Protein AF-Q17F48-F1 (afdb_monomer_lite)

Secondary structure (DSSP, 8-state):
-HHHHTT-GGGTTS-HHHHHHHHHHHHHTT--HHHHHH-GGGGGS-HHHHHHHHHHHHHTT-STT-SHHHHHTHHHHHTSBHHHHHHTTSS-TT--HHHHHHTTSSS---------TTSBHHHHHHHHHHHHHHHHH---HHHHHHHHHH-GGGGGS-HHHHHHHHHIIIIIS---HHHHHHTGGGGGS-HHHHHHHHHHS-EETTEEHHHHHHH-GGGGGS-HHHHHHHHHHHHHTT--HHHHHHTGGGGGS-HHHHHHHHHHHHT-HHHHTTTTSTTHHHHHHTHHHHHHHHHHHHHTT-S---HHHHTS-HHHHHHHHHH-S-TTTTHHHHHHHHHHHT--SSHHHHHHTTSTTTTSS-HHHHHHHHHHHHHTT--HHHHHHTGGGGGS--

pLDDT: mean 89.79, std 8.57, range [55.12, 98.44]

InterPro domains:
  IPR003690 Transcription termination factor, mitochondrial/chloroplastic [PTHR15437] (19-394)
  IPR003690 Transcription termination factor, mitochondrial/chloroplastic [SM00733] (33-63)
  IPR003690 Transcription termination factor, mitochondrial/chloroplastic [SM00733] (210-240)
  IPR003690 Transcription termination factor, mitochondrial/chloroplastic [SM00733] (241-272)
  IPR003690 Transcription termination factor, mitochondrial/chloroplastic [SM00733] (349-379)
  IPR038538 MTERF superfamily, mitochondrial/chloroplastic [G3DSA:1.25.70.10] (124-325)

Foldseek 3Di:
DVVLCVVVVVVVVADPVQVVVVVVVQVVVVDDPVLCSVQVVVSVDGPVLLVLLQQQLVLQAQDVLDHSVCSSCSVVQQQQFQVVCCVVVSHPVPDDRQVSNQVQDPDRFHFPDPDDSRDRNLVSLLSSVVRVCCVLLVDDPVLSVVCCVPPVCLSSGHPVLLVLQSCCVCPVLNHDSVLCSVVVNSSPFGSVQSVCLCVLPQDQLPHGVSVVCSVPVLLSNDRSVQLSLLVVLCVVLVEHSLLCSVPVCLSNDGSVLLNVLSVVLVVDLLSVLCVHPSCVSLCSVVVVQLVVLVVVCVVVVQQEDDPCLSSDDPVSVVCCVVVVDDPCLCVSVQVSLCVLLVHDDCVLVVVLVVDVCSRRHYSSQLVVQVVVCVVVVDDSVNCSVVVVSSVDGD

Sequence (394 aa):
MYKYLSKHRFLIDLEPIDVQRKITYFKYLNATTEDILQQPALFTLHLITLENRTTILRECGFVETLNLLTISKYITIIRQKVKALKNNKLIPLDLNMMDQLSKQFDTEIRPNIDYHEDMHLQTIREHFFNAYLRQRLQLTDEELNKLWRSYSKIKHKSFGHTQRVVDILEHDLKFSRDKIVRNLYLLHADPENMLRYSEVVPSIAGVDIRDVMIKQPKVLMIPCEAVKELLSYLREFGIDEAGVLKYSTILTLSPNTVLARLEQLKKTKEFDVLSKHPRITKLIAYQTKAAIRLDFLQQLKVRCASLNVLSSHSNSFEKYIRDGYDRTKGTDVAHYLNMVFHRQGNDAIEQLKRHPNWFHVPAVQMQEILDYLKRRGFSLNDVYENIQILLYPL

Radius of gyration: 29.49 Å; chains: 1; bounding box: 70×48×87 Å

Organism: Aedes aegypti (NCBI:txid7159)

Structure (mmCIF, N/CA/C/O backbone):
data_AF-Q17F48-F1
#
_entry.id   AF-Q17F48-F1
#
loop_
_atom_site.group_PDB
_atom_site.id
_atom_site.type_symbol
_atom_site.label_atom_id
_atom_site.label_alt_id
_atom_site.label_comp_id
_atom_site.label_asym_id
_atom_site.label_entity_id
_atom_site.label_seq_id
_atom_site.pdbx_PDB_ins_code
_atom_site.Cartn_x
_atom_site.Cartn_y
_atom_site.Cartn_z
_atom_site.occupancy
_atom_site.B_iso_or_equiv
_atom_site.auth_seq_id
_atom_site.auth_comp_id
_atom_site.auth_asym_id
_atom_site.auth_atom_id
_atom_site.pdbx_PDB_model_num
ATOM 1 N N . MET A 1 1 ? 31.367 25.153 -1.486 1.00 61.94 1 MET A N 1
ATOM 2 C CA . MET A 1 1 ? 30.223 24.574 -0.742 1.00 61.94 1 MET A CA 1
ATOM 3 C C . MET A 1 1 ? 29.122 25.604 -0.451 1.00 61.94 1 MET A C 1
ATOM 5 O O . MET A 1 1 ? 28.019 25.420 -0.942 1.00 61.94 1 MET A O 1
ATOM 9 N N . TYR A 1 2 ? 29.406 26.728 0.225 1.00 69.25 2 TYR A N 1
ATOM 10 C CA . TYR A 1 2 ? 28.404 27.769 0.550 1.00 69.25 2 TYR A CA 1
ATOM 11 C C . TYR A 1 2 ? 27.635 28.320 -0.675 1.00 69.25 2 TYR A C 1
ATOM 13 O O . TYR A 1 2 ? 26.411 28.369 -0.673 1.00 69.25 2 TYR A O 1
ATOM 21 N N . LYS A 1 3 ? 28.339 28.615 -1.781 1.00 76.56 3 LYS A N 1
ATOM 22 C CA . LYS A 1 3 ? 27.747 29.068 -3.062 1.00 76.56 3 LYS A CA 1
ATOM 23 C C . LYS A 1 3 ? 26.889 28.007 -3.782 1.00 76.56 3 LYS A C 1
ATOM 25 O O . LYS A 1 3 ? 26.093 28.346 -4.650 1.00 76.56 3 LYS A O 1
ATOM 30 N N . TYR A 1 4 ? 27.083 26.726 -3.470 1.00 79.81 4 TYR A N 1
ATOM 31 C CA . TYR A 1 4 ? 26.300 25.624 -4.041 1.00 79.81 4 TYR A CA 1
ATOM 32 C C . TYR A 1 4 ? 25.019 25.408 -3.230 1.00 79.81 4 TYR A C 1
ATOM 34 O O . TYR A 1 4 ? 23.931 25.361 -3.795 1.00 79.81 4 TYR A O 1
ATOM 42 N N . LEU A 1 5 ? 25.131 25.394 -1.898 1.00 80.94 5 LEU A N 1
ATOM 43 C CA . LEU A 1 5 ? 23.977 25.309 -1.001 1.00 80.94 5 LEU A CA 1
ATOM 44 C C . LEU A 1 5 ? 23.069 26.541 -1.105 1.00 80.94 5 LEU A C 1
ATOM 46 O O . LEU A 1 5 ? 21.856 26.409 -0.995 1.00 80.94 5 LEU A O 1
ATOM 50 N N . SER A 1 6 ? 23.619 27.723 -1.406 1.00 80.31 6 SER A N 1
ATOM 51 C CA . SER A 1 6 ? 22.799 28.910 -1.677 1.00 80.31 6 SER A CA 1
ATOM 52 C C . SER A 1 6 ? 21.965 28.786 -2.960 1.00 80.31 6 SER A C 1
ATOM 54 O O . SER A 1 6 ? 20.864 29.328 -3.018 1.00 80.31 6 SER A O 1
ATOM 56 N N . LYS A 1 7 ? 22.447 28.043 -3.969 1.00 84.88 7 LYS A N 1
ATOM 57 C CA . LYS A 1 7 ? 21.702 27.733 -5.204 1.00 84.88 7 LYS A CA 1
ATOM 58 C C . LYS A 1 7 ? 20.718 26.572 -5.035 1.00 84.88 7 LYS A C 1
ATOM 60 O O . LYS A 1 7 ? 19.697 26.538 -5.715 1.00 84.88 7 LYS A O 1
ATOM 65 N N . HIS A 1 8 ? 21.005 25.638 -4.132 1.00 85.88 8 HIS A N 1
ATOM 66 C CA . HIS A 1 8 ? 20.209 24.432 -3.891 1.00 85.88 8 HIS A CA 1
ATOM 67 C C . HIS A 1 8 ? 19.757 24.355 -2.433 1.00 85.88 8 HIS A C 1
ATOM 69 O O . HIS A 1 8 ? 20.041 23.392 -1.724 1.00 85.88 8 HIS A O 1
ATOM 75 N N . ARG A 1 9 ? 19.047 25.395 -1.984 1.00 86.12 9 ARG A N 1
ATOM 76 C CA . ARG A 1 9 ? 18.680 25.585 -0.573 1.00 86.12 9 ARG A CA 1
ATOM 77 C C . ARG A 1 9 ? 17.854 24.432 0.003 1.00 86.12 9 ARG A C 1
ATOM 79 O O . ARG A 1 9 ? 18.033 24.092 1.162 1.00 86.12 9 ARG A O 1
ATOM 86 N N . PHE A 1 10 ? 17.045 23.778 -0.834 1.00 86.88 10 PHE A N 1
ATOM 87 C CA . PHE A 1 10 ? 16.245 22.606 -0.460 1.00 86.88 10 PHE A CA 1
ATOM 88 C C . PHE A 1 10 ? 17.081 21.420 0.043 1.00 86.88 10 PHE A C 1
ATOM 90 O O . PHE A 1 10 ? 16.538 20.545 0.704 1.00 86.88 10 PHE A O 1
ATOM 97 N N . LEU A 1 11 ? 18.384 21.362 -0.265 1.00 86.12 11 LEU A N 1
ATOM 98 C CA . LEU A 1 11 ? 19.270 20.311 0.241 1.00 86.12 11 LEU A CA 1
ATOM 99 C C . LEU A 1 11 ? 19.531 20.436 1.749 1.00 86.12 11 LEU A C 1
ATOM 101 O O . LEU A 1 11 ? 19.926 19.454 2.366 1.00 86.12 11 LEU A O 1
ATOM 105 N N . ILE A 1 12 ? 19.331 21.625 2.329 1.00 86.31 12 ILE A N 1
ATOM 106 C CA . ILE A 1 12 ? 19.540 21.890 3.760 1.00 86.31 12 ILE A CA 1
ATOM 107 C C . ILE A 1 12 ? 18.453 21.211 4.601 1.00 86.31 12 ILE A C 1
ATOM 109 O O . ILE A 1 12 ? 18.729 20.761 5.707 1.00 86.31 12 ILE A O 1
ATOM 113 N N . ASP A 1 13 ? 17.243 21.099 4.053 1.00 88.12 13 ASP A N 1
ATOM 114 C CA . ASP A 1 13 ? 16.071 20.572 4.757 1.00 88.12 13 ASP A CA 1
ATOM 115 C C . ASP A 1 13 ? 15.941 19.041 4.639 1.00 88.12 13 ASP A C 1
ATOM 117 O O . ASP A 1 13 ? 14.979 18.452 5.132 1.00 88.12 13 ASP A O 1
ATOM 121 N N . LEU A 1 14 ? 16.882 18.380 3.955 1.00 89.44 14 LEU A N 1
ATOM 122 C CA . LEU A 1 14 ? 16.849 16.933 3.758 1.00 89.44 14 LEU A CA 1
ATOM 123 C C . LEU A 1 14 ? 17.392 16.184 4.973 1.00 89.44 14 LEU A C 1
ATOM 125 O O . LEU A 1 14 ? 18.386 16.573 5.584 1.00 89.44 14 LEU A O 1
ATOM 129 N N . GLU A 1 15 ? 16.777 15.041 5.269 1.00 91.00 15 GLU A N 1
ATOM 130 C CA . GLU A 1 15 ? 17.219 14.173 6.352 1.00 91.00 15 GLU A CA 1
ATOM 131 C C . GLU A 1 15 ? 18.611 13.574 6.043 1.00 91.00 15 GLU A C 1
ATOM 133 O O . GLU A 1 15 ? 18.779 12.914 5.009 1.00 91.00 15 GLU A O 1
ATOM 138 N N . PRO A 1 16 ? 19.616 13.734 6.929 1.00 90.25 16 PRO A N 1
ATOM 139 C CA . PRO A 1 16 ? 20.983 13.278 6.664 1.00 90.25 16 PRO A CA 1
ATOM 140 C C . PRO A 1 16 ? 21.102 11.781 6.348 1.00 90.25 16 PRO A C 1
ATOM 142 O O . PRO A 1 16 ? 21.895 11.387 5.491 1.00 90.25 16 PRO A O 1
ATOM 145 N N . ILE A 1 17 ? 20.300 10.941 7.010 1.00 91.94 17 ILE A N 1
ATOM 146 C CA . ILE A 1 17 ? 20.317 9.483 6.821 1.00 91.94 17 ILE A CA 1
ATOM 147 C C . ILE A 1 17 ? 19.830 9.115 5.413 1.00 91.94 17 ILE A C 1
ATOM 149 O O . ILE A 1 17 ? 20.447 8.292 4.732 1.00 91.94 17 ILE A O 1
ATOM 153 N N . ASP A 1 18 ? 18.750 9.743 4.949 1.00 90.81 18 ASP A N 1
ATOM 154 C CA . ASP A 1 18 ? 18.207 9.531 3.606 1.00 90.81 18 ASP A CA 1
ATOM 155 C C . ASP A 1 18 ? 19.171 10.037 2.519 1.00 90.81 18 ASP A C 1
ATOM 157 O O . ASP A 1 18 ? 19.423 9.344 1.529 1.00 90.81 18 ASP A O 1
ATOM 161 N N . VAL A 1 19 ? 19.805 11.196 2.738 1.00 92.81 19 VAL A N 1
ATOM 162 C CA . VAL A 1 19 ? 20.862 11.717 1.854 1.00 92.81 19 VAL A CA 1
ATOM 163 C C . VAL A 1 19 ? 22.015 10.720 1.737 1.00 92.81 19 VAL A C 1
ATOM 165 O O . VAL A 1 19 ? 22.431 10.396 0.622 1.00 92.81 19 VAL A O 1
ATOM 168 N N . GLN A 1 20 ? 22.497 10.182 2.859 1.00 94.06 20 GLN A N 1
ATOM 169 C CA . GLN A 1 20 ? 23.590 9.212 2.865 1.00 94.06 20 GLN A CA 1
ATOM 170 C C . GLN A 1 20 ? 23.225 7.935 2.098 1.00 94.06 20 GLN A C 1
ATOM 172 O O . GLN A 1 20 ? 24.021 7.448 1.293 1.00 94.06 20 GLN A O 1
ATOM 177 N N . ARG A 1 21 ? 22.006 7.413 2.288 1.00 95.19 21 ARG A N 1
ATOM 178 C CA . ARG A 1 21 ? 21.505 6.246 1.544 1.00 95.19 21 ARG A CA 1
ATOM 179 C C . ARG A 1 21 ? 21.486 6.493 0.036 1.00 95.19 21 ARG A C 1
ATOM 181 O O . ARG A 1 21 ? 21.951 5.645 -0.725 1.00 95.19 21 ARG A O 1
ATOM 188 N N . LYS A 1 22 ? 21.013 7.664 -0.399 1.00 95.75 22 LYS A N 1
ATOM 189 C CA . LYS A 1 22 ? 21.005 8.049 -1.820 1.00 95.75 22 LYS A CA 1
ATOM 190 C C . LYS A 1 22 ? 22.411 8.196 -2.388 1.00 95.75 22 LYS A C 1
ATOM 192 O O . LYS A 1 22 ? 22.653 7.722 -3.490 1.00 95.75 22 LYS A O 1
ATOM 197 N N . ILE A 1 23 ? 23.352 8.777 -1.641 1.00 95.50 23 ILE A N 1
ATOM 198 C CA . ILE A 1 23 ? 24.760 8.863 -2.064 1.00 95.50 23 ILE A CA 1
ATOM 199 C C . ILE A 1 23 ? 25.348 7.464 -2.257 1.00 95.50 23 ILE A C 1
ATOM 201 O O . ILE A 1 23 ? 25.977 7.211 -3.284 1.00 95.50 23 ILE A O 1
ATOM 205 N N . THR A 1 24 ? 25.128 6.546 -1.312 1.00 96.31 24 THR A N 1
ATOM 206 C CA . THR A 1 24 ? 25.572 5.150 -1.439 1.00 96.31 24 THR A CA 1
ATOM 207 C C . THR A 1 24 ? 24.982 4.495 -2.687 1.00 96.31 24 THR A C 1
ATOM 209 O O . THR A 1 24 ? 25.712 3.869 -3.453 1.00 96.31 24 THR A O 1
ATOM 212 N N . TYR A 1 25 ? 23.690 4.702 -2.946 1.00 96.38 25 TYR A N 1
ATOM 213 C CA . TYR A 1 25 ? 23.033 4.207 -4.153 1.00 96.38 25 TYR A CA 1
ATOM 214 C C . TYR A 1 25 ? 23.609 4.816 -5.444 1.00 96.38 25 TYR A C 1
ATOM 216 O O . TYR A 1 25 ? 23.875 4.096 -6.401 1.00 96.38 25 TYR A O 1
ATOM 224 N N . PHE A 1 26 ? 23.867 6.126 -5.486 1.00 96.19 26 PHE A N 1
ATOM 225 C CA . PHE A 1 26 ? 24.482 6.767 -6.653 1.00 96.19 26 PHE A CA 1
ATOM 226 C C . PHE A 1 26 ? 25.891 6.237 -6.923 1.00 96.19 26 PHE A C 1
ATOM 228 O O . PHE A 1 26 ? 26.231 5.969 -8.073 1.00 96.19 26 PHE A O 1
ATOM 235 N N . LYS A 1 27 ? 26.683 6.004 -5.872 1.00 94.00 27 LYS A N 1
ATOM 236 C CA . LYS A 1 27 ? 28.003 5.372 -5.995 1.00 94.00 27 LYS A CA 1
ATOM 237 C C . LYS A 1 27 ? 27.914 3.929 -6.490 1.00 94.00 27 LYS A C 1
ATOM 239 O O . LYS A 1 27 ? 28.737 3.531 -7.302 1.00 94.00 27 LYS A O 1
ATOM 244 N N . TYR A 1 28 ? 26.901 3.171 -6.066 1.00 92.69 28 TYR A N 1
ATOM 245 C CA . TYR A 1 28 ? 26.621 1.837 -6.612 1.00 92.69 28 TYR A CA 1
ATOM 246 C C . TYR A 1 28 ? 26.311 1.869 -8.121 1.00 92.69 28 TYR A C 1
ATOM 248 O O . TYR A 1 28 ? 26.612 0.922 -8.840 1.00 92.69 28 TYR A O 1
ATOM 256 N N . LEU A 1 29 ? 25.772 2.981 -8.631 1.00 91.81 29 LEU A N 1
ATOM 257 C CA . LEU A 1 29 ? 25.600 3.225 -10.068 1.00 91.81 29 LEU A CA 1
ATOM 258 C C . LEU A 1 29 ? 26.860 3.783 -10.753 1.00 91.81 29 LEU A C 1
ATOM 260 O O . LEU A 1 29 ? 26.762 4.306 -11.860 1.00 91.81 29 LEU A O 1
ATOM 264 N N . ASN A 1 30 ? 28.027 3.690 -10.109 1.00 92.50 30 ASN A N 1
ATOM 265 C CA . ASN A 1 30 ? 29.309 4.215 -10.583 1.00 92.50 30 ASN A CA 1
ATOM 266 C C . ASN A 1 30 ? 29.321 5.735 -10.836 1.00 92.50 30 ASN A C 1
ATOM 268 O O . ASN A 1 30 ? 30.140 6.222 -11.613 1.00 92.50 30 ASN A O 1
ATOM 272 N N . ALA A 1 31 ? 28.436 6.502 -10.189 1.00 94.25 31 ALA A N 1
ATOM 273 C CA . ALA A 1 31 ? 28.446 7.956 -10.306 1.00 94.25 31 ALA A CA 1
ATOM 274 C C . ALA A 1 31 ? 29.598 8.573 -9.502 1.00 94.25 31 ALA A C 1
ATOM 276 O O . ALA A 1 31 ? 29.809 8.243 -8.328 1.00 94.25 31 ALA A O 1
ATOM 277 N N . THR A 1 32 ? 30.309 9.518 -10.115 1.00 95.00 32 THR A N 1
ATOM 278 C CA . THR A 1 32 ? 31.334 10.305 -9.429 1.00 95.00 32 THR A CA 1
ATOM 279 C C . THR A 1 32 ? 30.700 11.367 -8.529 1.00 95.00 32 THR A C 1
ATOM 281 O O . THR A 1 32 ? 29.518 11.699 -8.642 1.00 95.00 32 THR A O 1
ATOM 284 N N . THR A 1 33 ? 31.493 11.949 -7.628 1.00 93.19 33 THR A N 1
ATOM 285 C CA . THR A 1 33 ? 31.039 13.085 -6.811 1.00 93.19 33 THR A CA 1
ATOM 286 C C . THR A 1 33 ? 30.568 14.253 -7.682 1.00 93.19 33 THR A C 1
ATOM 288 O O . THR A 1 33 ? 29.576 14.892 -7.342 1.00 93.19 33 THR A O 1
ATOM 291 N N . GLU A 1 34 ? 31.232 14.504 -8.813 1.00 93.06 34 GLU A N 1
ATOM 292 C CA . GLU A 1 34 ? 30.841 15.574 -9.734 1.00 93.06 34 GLU A CA 1
ATOM 293 C C . GLU A 1 34 ? 29.479 15.280 -10.375 1.00 93.06 34 GLU A C 1
ATOM 295 O O . GLU A 1 34 ? 28.596 16.132 -10.339 1.00 93.06 34 GLU A O 1
ATOM 300 N N . ASP A 1 35 ? 29.245 14.050 -10.846 1.00 93.25 35 ASP A N 1
ATOM 301 C CA . ASP A 1 35 ? 27.948 13.652 -11.417 1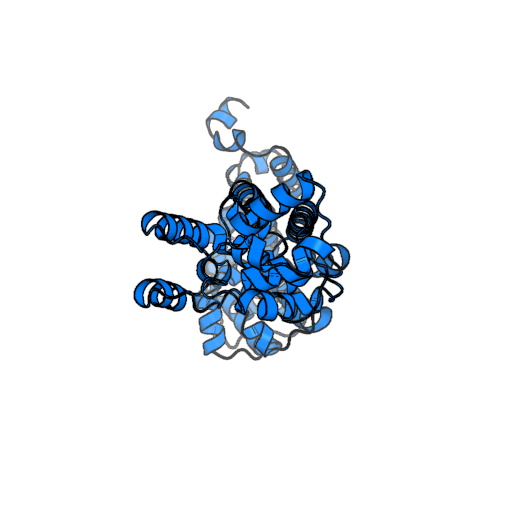.00 93.25 35 ASP A CA 1
ATOM 302 C C . ASP A 1 35 ? 26.793 13.866 -10.430 1.00 93.25 35 ASP A C 1
ATOM 304 O O . ASP A 1 35 ? 25.714 14.337 -10.802 1.00 93.25 35 ASP A O 1
ATOM 308 N N . ILE A 1 36 ? 27.023 13.539 -9.153 1.00 94.06 36 ILE A N 1
ATOM 309 C CA . ILE A 1 36 ? 26.043 13.717 -8.075 1.00 94.06 36 ILE A CA 1
ATOM 310 C C . ILE A 1 36 ? 25.742 15.208 -7.868 1.00 94.06 36 ILE A C 1
ATOM 312 O O . ILE A 1 36 ? 24.575 15.592 -7.751 1.00 94.06 36 ILE A O 1
ATOM 316 N N . LEU A 1 37 ? 26.775 16.056 -7.858 1.00 91.94 37 LEU A N 1
ATOM 317 C CA . LEU A 1 37 ? 26.629 17.506 -7.701 1.00 91.94 37 LEU A CA 1
ATOM 318 C C . LEU A 1 37 ? 25.950 18.170 -8.908 1.00 91.94 37 LEU A C 1
ATOM 320 O O . LEU A 1 37 ? 25.300 19.201 -8.754 1.00 91.94 37 LEU A O 1
ATOM 324 N N . GLN A 1 38 ? 26.030 17.574 -10.097 1.00 93.19 38 GLN A N 1
ATOM 325 C CA . GLN A 1 38 ? 25.314 18.065 -11.277 1.00 93.19 38 GLN A CA 1
ATOM 326 C C . GLN A 1 38 ? 23.819 17.709 -11.272 1.00 93.19 38 GLN A C 1
ATOM 328 O O . GLN A 1 38 ? 23.050 18.274 -12.052 1.00 93.19 38 GLN A O 1
ATOM 333 N N . GLN A 1 39 ? 23.369 16.792 -10.405 1.00 93.94 39 GLN A N 1
ATOM 334 C CA . GLN A 1 39 ? 21.977 16.324 -10.350 1.00 93.94 39 GLN A CA 1
ATOM 335 C C . GLN A 1 39 ? 21.316 16.513 -8.964 1.00 93.94 39 GLN A C 1
ATOM 337 O O . GLN A 1 39 ? 20.712 15.575 -8.432 1.00 93.94 39 GLN A O 1
ATOM 342 N N . PRO A 1 40 ? 21.322 17.730 -8.380 1.00 91.88 40 PRO A N 1
ATOM 343 C CA . PRO A 1 40 ? 20.813 17.972 -7.025 1.00 91.88 40 PRO A CA 1
ATOM 344 C C . PRO A 1 40 ? 19.321 17.654 -6.869 1.00 91.88 40 PRO A C 1
ATOM 346 O O . PRO A 1 40 ? 18.872 17.269 -5.793 1.00 91.88 40 PRO A O 1
ATOM 349 N N . ALA A 1 41 ? 18.540 17.765 -7.947 1.00 91.81 41 ALA A N 1
ATOM 350 C CA . ALA A 1 41 ? 17.111 17.464 -7.932 1.00 91.81 41 ALA A CA 1
ATOM 351 C C . ALA A 1 41 ? 16.810 15.990 -7.593 1.00 91.81 41 ALA A C 1
ATOM 353 O O . ALA A 1 41 ? 15.749 15.698 -7.043 1.00 91.81 41 ALA A O 1
ATOM 354 N N . LEU A 1 42 ? 17.733 15.056 -7.858 1.00 94.44 42 LEU A N 1
ATOM 355 C CA . LEU A 1 42 ? 17.541 13.637 -7.536 1.00 94.44 42 LEU A CA 1
ATOM 356 C C . LEU A 1 42 ? 17.407 13.386 -6.032 1.00 94.44 42 LEU A C 1
ATOM 358 O O . LEU A 1 42 ? 16.729 12.440 -5.637 1.00 94.44 42 LEU A O 1
ATOM 362 N N . PHE A 1 43 ? 17.976 14.255 -5.193 1.00 93.88 43 PHE A N 1
ATOM 363 C CA . PHE A 1 43 ? 17.842 14.148 -3.743 1.00 93.88 43 PHE A CA 1
ATOM 364 C C . PHE A 1 43 ? 16.418 14.405 -3.243 1.00 93.88 43 PHE A C 1
ATOM 366 O O . PHE A 1 43 ? 16.065 13.930 -2.168 1.00 93.88 43 PHE A O 1
ATOM 373 N N . THR A 1 44 ? 15.576 15.076 -4.032 1.00 92.12 44 THR A N 1
ATOM 374 C CA . THR A 1 44 ? 14.161 15.301 -3.687 1.00 92.12 44 THR A CA 1
ATOM 375 C C . THR A 1 44 ? 13.274 14.082 -3.958 1.00 92.12 44 THR A C 1
ATOM 377 O O . THR A 1 44 ? 12.145 14.015 -3.480 1.00 92.12 44 THR A O 1
ATOM 380 N N . LEU A 1 45 ? 13.767 13.099 -4.719 1.00 93.12 45 LEU A N 1
ATOM 381 C CA . LEU A 1 45 ? 13.043 11.864 -5.009 1.00 93.12 45 LEU A CA 1
ATOM 382 C C . LEU A 1 45 ? 13.269 10.845 -3.893 1.00 93.12 45 LEU A C 1
ATOM 384 O O . LEU A 1 45 ? 14.360 10.758 -3.341 1.00 93.12 45 LEU A O 1
ATOM 388 N N . HIS A 1 46 ? 12.270 10.018 -3.593 1.00 91.88 46 HIS A N 1
ATOM 389 C CA . HIS A 1 46 ? 12.471 8.874 -2.700 1.00 91.88 46 HIS A CA 1
ATOM 390 C C . HIS A 1 46 ? 13.427 7.852 -3.328 1.00 91.88 46 HIS A C 1
ATOM 392 O O . HIS A 1 46 ? 13.367 7.621 -4.539 1.00 91.88 46 HIS A O 1
ATOM 398 N N . LEU A 1 47 ? 14.246 7.186 -2.505 1.00 92.31 47 LEU A N 1
ATOM 399 C CA . LEU A 1 47 ? 15.201 6.169 -2.966 1.00 92.31 47 LEU A CA 1
ATOM 400 C C . LEU A 1 47 ? 14.531 5.090 -3.830 1.00 92.31 47 LEU A C 1
ATOM 402 O O . LEU A 1 47 ? 14.955 4.852 -4.957 1.00 92.31 47 LEU A O 1
ATOM 406 N N . ILE A 1 48 ? 13.389 4.568 -3.380 1.00 89.44 48 ILE A N 1
ATOM 407 C CA . ILE A 1 48 ? 12.615 3.571 -4.130 1.00 89.44 48 ILE A CA 1
ATOM 408 C C . ILE A 1 48 ? 12.168 4.068 -5.515 1.00 89.44 48 ILE A C 1
ATOM 410 O O . ILE A 1 48 ? 12.013 3.293 -6.455 1.00 89.44 48 ILE A O 1
ATOM 414 N N . THR A 1 49 ? 11.961 5.377 -5.688 1.00 92.44 49 THR A N 1
ATOM 415 C CA . THR A 1 49 ? 11.637 5.944 -7.007 1.00 92.44 49 THR A CA 1
ATOM 416 C C . THR A 1 49 ? 12.854 5.899 -7.925 1.00 92.44 49 THR A C 1
ATOM 418 O O . THR A 1 49 ? 12.709 5.602 -9.108 1.00 92.44 49 THR A O 1
ATOM 421 N N . LEU A 1 50 ? 14.047 6.174 -7.394 1.00 95.31 50 LEU A N 1
ATOM 422 C CA . LEU A 1 50 ? 15.303 6.113 -8.140 1.00 95.31 50 LEU A CA 1
ATOM 423 C C . LEU A 1 50 ? 15.610 4.674 -8.575 1.00 95.31 50 LEU A C 1
ATOM 425 O O . LEU A 1 50 ? 15.910 4.447 -9.743 1.00 95.31 50 LEU A O 1
ATOM 429 N N . GLU A 1 51 ? 15.451 3.706 -7.674 1.00 93.69 51 GLU A N 1
ATOM 430 C CA . GLU A 1 51 ? 15.626 2.270 -7.946 1.00 93.69 51 GLU A CA 1
ATOM 431 C C . GLU A 1 51 ? 14.667 1.761 -9.027 1.00 93.69 51 GLU A C 1
ATOM 433 O O . GLU A 1 51 ? 15.089 1.105 -9.985 1.00 93.69 51 GLU A O 1
ATOM 438 N N . ASN A 1 52 ? 13.385 2.131 -8.936 1.00 93.12 52 ASN A N 1
ATOM 439 C CA . ASN A 1 52 ? 12.393 1.773 -9.951 1.00 93.12 52 ASN A CA 1
ATOM 440 C C . ASN A 1 52 ? 12.752 2.359 -11.321 1.00 93.12 52 ASN A C 1
ATOM 442 O O . ASN A 1 52 ? 12.721 1.643 -12.319 1.00 93.12 52 ASN A O 1
ATOM 446 N N . ARG A 1 53 ? 13.132 3.642 -11.389 1.00 95.62 53 ARG A N 1
ATOM 447 C CA . ARG A 1 53 ? 13.528 4.285 -12.654 1.00 95.62 53 ARG A CA 1
ATOM 448 C C . ARG A 1 53 ? 14.740 3.608 -13.279 1.00 95.62 53 ARG A C 1
ATOM 450 O O . ARG A 1 53 ? 14.718 3.330 -14.473 1.00 95.62 53 ARG A O 1
ATOM 457 N N . THR A 1 54 ? 15.764 3.321 -12.482 1.00 96.12 54 THR A N 1
ATOM 458 C CA . THR A 1 54 ? 16.961 2.607 -12.938 1.00 96.12 54 THR A CA 1
ATOM 459 C C . THR A 1 54 ? 16.603 1.236 -13.498 1.00 96.12 54 THR A C 1
ATOM 461 O O . THR A 1 54 ? 17.024 0.898 -14.601 1.00 96.12 54 THR A O 1
ATOM 464 N N . THR A 1 55 ? 15.786 0.466 -12.779 1.00 95.94 55 THR A N 1
ATOM 465 C CA . THR A 1 55 ? 15.369 -0.878 -13.207 1.00 95.94 55 THR A CA 1
ATOM 466 C C . THR A 1 55 ? 14.581 -0.826 -14.514 1.00 95.94 55 THR A C 1
ATOM 468 O O . THR A 1 55 ? 14.895 -1.547 -15.453 1.00 95.94 55 THR A O 1
ATOM 471 N N . ILE A 1 56 ? 13.620 0.093 -14.621 1.00 97.06 56 ILE A N 1
ATOM 472 C CA . ILE A 1 56 ? 12.811 0.296 -15.829 1.00 97.06 56 ILE A CA 1
ATOM 473 C C . ILE A 1 56 ? 13.678 0.664 -17.038 1.00 97.06 56 ILE A C 1
ATOM 475 O O . ILE A 1 56 ? 13.467 0.147 -18.132 1.00 97.06 56 ILE A O 1
ATOM 479 N N . LEU A 1 57 ? 14.654 1.556 -16.858 1.00 97.19 57 LEU A N 1
ATOM 480 C CA . LEU A 1 57 ? 15.565 1.943 -17.934 1.00 97.19 57 LEU A CA 1
ATOM 481 C C . LEU A 1 57 ? 16.423 0.752 -18.391 1.00 97.19 57 LEU A C 1
ATOM 483 O O . LEU A 1 57 ? 16.566 0.541 -19.595 1.00 97.19 57 LEU A O 1
ATOM 487 N N . ARG A 1 58 ? 16.908 -0.084 -17.463 1.00 96.12 58 ARG A N 1
ATOM 488 C CA . ARG A 1 58 ? 17.624 -1.329 -17.801 1.00 96.12 58 ARG A CA 1
ATOM 489 C C . ARG A 1 58 ? 16.754 -2.306 -18.587 1.00 96.12 58 ARG A C 1
ATOM 491 O O . ARG A 1 58 ? 17.198 -2.810 -19.615 1.00 96.12 58 ARG A O 1
ATOM 498 N N . GLU A 1 59 ? 15.510 -2.522 -18.158 1.00 96.69 59 GLU A N 1
ATOM 499 C CA . GLU A 1 59 ? 14.539 -3.353 -18.890 1.00 96.69 59 GLU A CA 1
ATOM 500 C C . GLU A 1 59 ? 14.350 -2.862 -20.331 1.00 96.69 59 GLU A C 1
ATOM 502 O O . GLU A 1 59 ? 14.194 -3.667 -21.243 1.00 96.69 59 GLU A O 1
ATOM 507 N N . CYS A 1 60 ? 14.420 -1.548 -20.556 1.00 96.81 60 CYS A N 1
ATOM 508 C CA . CYS A 1 60 ? 14.305 -0.925 -21.875 1.00 96.81 60 CYS A CA 1
ATOM 509 C C . CYS A 1 60 ? 15.616 -0.870 -22.682 1.00 96.81 60 CYS A C 1
ATOM 511 O O . CYS A 1 60 ? 15.627 -0.269 -23.754 1.00 96.81 60 CYS A O 1
ATOM 513 N N . GLY A 1 61 ? 16.711 -1.464 -22.200 1.00 95.69 61 GLY A N 1
ATOM 514 C CA . GLY A 1 61 ? 17.983 -1.535 -22.930 1.00 95.69 61 GLY A CA 1
ATOM 515 C C . GLY A 1 61 ? 18.930 -0.350 -22.718 1.00 95.69 61 GLY A C 1
ATOM 516 O O . GLY A 1 61 ? 19.941 -0.253 -23.409 1.00 95.69 61 GLY A O 1
ATOM 517 N N . PHE A 1 62 ? 18.656 0.536 -21.756 1.00 95.44 62 PHE A N 1
ATOM 518 C CA . PHE A 1 62 ? 19.590 1.593 -21.355 1.00 95.44 62 PHE A CA 1
ATOM 519 C C . PHE A 1 62 ? 20.641 0.982 -20.426 1.00 95.44 62 PHE A C 1
ATOM 521 O O . PHE A 1 62 ? 20.506 1.042 -19.205 1.00 95.44 62 PHE A O 1
ATOM 528 N N . VAL A 1 63 ? 21.646 0.321 -20.999 1.00 86.12 63 VAL A N 1
ATOM 529 C CA . VAL A 1 63 ? 22.736 -0.297 -20.227 1.00 86.12 63 VAL A CA 1
ATOM 530 C C . VAL A 1 63 ? 23.924 0.657 -20.159 1.00 86.12 63 VAL A C 1
ATOM 532 O O . VAL A 1 63 ? 24.276 1.119 -19.079 1.00 86.12 63 VAL A O 1
ATOM 535 N N . GLU A 1 64 ? 24.482 1.028 -21.310 1.00 86.44 64 GLU A N 1
ATOM 536 C CA . GLU A 1 64 ? 25.687 1.870 -21.393 1.00 86.44 64 GLU A CA 1
ATOM 537 C C . GLU A 1 64 ? 25.429 3.341 -21.031 1.00 86.44 64 GLU A C 1
ATOM 539 O O . GLU A 1 64 ? 26.301 4.039 -20.523 1.00 86.44 64 GLU A O 1
ATOM 544 N N . THR A 1 65 ? 24.210 3.822 -21.271 1.00 89.31 65 THR A N 1
ATOM 545 C CA . THR A 1 65 ? 23.809 5.231 -21.108 1.00 89.31 65 THR A CA 1
ATOM 546 C C . THR A 1 65 ? 23.138 5.505 -19.763 1.00 89.31 65 THR A C 1
ATOM 548 O O . THR A 1 65 ? 22.642 6.609 -19.508 1.00 89.31 65 THR A O 1
ATOM 551 N N . LEU A 1 66 ? 23.088 4.502 -18.886 1.00 93.00 66 LEU A N 1
ATOM 552 C CA . LEU A 1 66 ? 22.437 4.598 -17.590 1.00 93.00 66 LEU A CA 1
ATOM 553 C C . LEU A 1 66 ? 23.324 5.336 -16.592 1.00 93.00 66 LEU A C 1
ATOM 555 O O . LEU A 1 66 ? 24.223 4.770 -15.982 1.00 93.00 66 LEU A O 1
ATOM 559 N N . ASN A 1 67 ? 23.016 6.610 -16.394 1.00 93.81 67 ASN A N 1
ATOM 560 C CA . ASN A 1 67 ? 23.677 7.478 -15.430 1.00 93.81 67 ASN A CA 1
ATOM 561 C C . ASN A 1 67 ? 22.643 8.374 -14.724 1.00 93.81 67 ASN A C 1
ATOM 563 O O . ASN A 1 67 ? 21.437 8.311 -14.997 1.00 93.81 67 ASN A O 1
ATOM 567 N N . LEU A 1 68 ? 23.108 9.230 -13.811 1.00 95.44 68 LEU A N 1
ATOM 568 C CA . LEU A 1 68 ? 22.235 10.110 -13.029 1.00 95.44 68 LEU A CA 1
ATOM 569 C C . LEU A 1 68 ? 21.424 11.086 -13.898 1.00 95.44 68 LEU A C 1
ATOM 571 O O . LEU A 1 68 ? 20.269 11.367 -13.577 1.00 95.44 68 LEU A O 1
ATOM 575 N N . LEU A 1 69 ? 21.978 11.559 -15.018 1.00 94.19 69 LEU A N 1
ATOM 576 C CA . LEU A 1 69 ? 21.267 12.429 -15.960 1.00 94.19 69 LEU A CA 1
ATOM 577 C C . LEU A 1 69 ? 20.112 11.687 -16.649 1.00 94.19 69 LEU A C 1
ATOM 579 O O . LEU A 1 69 ? 19.013 12.225 -16.793 1.00 94.19 69 LEU A O 1
ATOM 583 N N . THR A 1 70 ? 20.333 10.439 -17.055 1.00 94.38 70 THR A N 1
ATOM 584 C CA . THR A 1 70 ? 19.294 9.589 -17.654 1.00 94.38 70 THR A CA 1
ATOM 585 C C . THR A 1 70 ? 18.183 9.298 -16.636 1.00 94.38 70 THR A C 1
ATOM 587 O O . THR A 1 70 ? 16.998 9.407 -16.952 1.00 94.38 70 THR A O 1
ATOM 590 N N . ILE A 1 71 ? 18.536 9.031 -15.374 1.00 95.75 71 ILE A N 1
ATOM 591 C CA . ILE A 1 71 ? 17.564 8.809 -14.287 1.00 95.75 71 ILE A CA 1
ATOM 592 C C . ILE A 1 71 ? 16.763 10.084 -13.973 1.00 95.75 71 ILE A C 1
ATOM 594 O O . ILE A 1 71 ? 15.544 10.017 -13.749 1.00 95.75 71 ILE A O 1
ATOM 598 N N . SER A 1 72 ? 17.407 11.256 -13.978 1.00 95.00 72 SER A N 1
ATOM 599 C CA . SER A 1 72 ? 16.727 12.534 -13.731 1.00 95.00 72 SER A CA 1
ATOM 600 C C . SER A 1 72 ? 15.741 12.867 -14.852 1.00 95.00 72 SER A C 1
ATOM 602 O O . SER A 1 72 ? 14.614 13.287 -14.580 1.00 95.00 72 SER A O 1
ATOM 604 N N . LYS A 1 73 ? 16.102 12.549 -16.101 1.00 95.25 73 LYS A N 1
ATOM 605 C CA . LYS A 1 73 ? 15.269 12.726 -17.302 1.00 95.25 73 LYS A CA 1
ATOM 606 C C . LYS A 1 73 ? 14.294 11.581 -17.587 1.00 95.25 73 LYS A C 1
ATOM 608 O O . LYS A 1 73 ? 13.635 11.607 -18.625 1.00 95.25 73 LYS A O 1
ATOM 613 N N . TYR A 1 74 ? 14.140 10.617 -16.679 1.00 96.00 74 TYR A N 1
ATOM 614 C CA . TYR A 1 74 ? 13.315 9.418 -16.871 1.00 96.00 74 TYR A CA 1
ATOM 615 C C . TYR A 1 74 ? 11.933 9.680 -17.499 1.00 96.00 74 TYR A C 1
ATOM 617 O O . TYR A 1 74 ? 11.570 9.039 -18.483 1.00 96.00 74 TYR A O 1
ATOM 625 N N . ILE A 1 75 ? 11.165 10.639 -16.961 1.00 94.69 75 ILE A N 1
ATOM 626 C CA . ILE A 1 75 ? 9.804 10.932 -17.449 1.00 94.69 75 ILE A CA 1
ATOM 627 C C . ILE A 1 75 ? 9.827 11.418 -18.900 1.00 94.69 75 ILE A C 1
ATOM 629 O O . ILE A 1 75 ? 8.943 11.076 -19.682 1.00 94.69 75 ILE A O 1
ATOM 633 N N . THR A 1 76 ? 10.839 12.201 -19.263 1.00 96.25 76 THR A N 1
ATOM 634 C CA . THR A 1 76 ? 11.023 12.679 -20.631 1.00 96.25 76 THR A CA 1
ATOM 635 C C . THR A 1 76 ? 11.428 11.532 -21.543 1.00 96.25 76 THR A C 1
ATOM 637 O O . THR A 1 76 ? 10.840 11.375 -22.605 1.00 96.25 76 THR A O 1
ATOM 640 N N . ILE A 1 77 ? 12.376 10.698 -21.113 1.00 96.56 77 ILE A N 1
ATOM 641 C CA . ILE A 1 77 ? 12.906 9.571 -21.890 1.00 96.56 77 ILE A CA 1
ATOM 642 C C . ILE A 1 77 ? 11.824 8.536 -22.194 1.00 96.56 77 ILE A C 1
ATOM 644 O O . ILE A 1 77 ? 11.655 8.152 -23.347 1.00 96.56 77 ILE A O 1
ATOM 648 N N . ILE A 1 78 ? 11.044 8.116 -21.195 1.00 95.81 78 ILE A N 1
ATOM 649 C CA . ILE A 1 78 ? 10.030 7.071 -21.394 1.00 95.81 78 ILE A CA 1
ATOM 650 C C . ILE A 1 78 ? 8.915 7.519 -22.353 1.00 95.81 78 ILE A C 1
ATOM 652 O O . ILE A 1 78 ? 8.262 6.700 -22.994 1.00 95.81 78 ILE A O 1
ATOM 656 N N . ARG A 1 79 ? 8.717 8.833 -22.485 1.00 96.69 79 ARG A N 1
ATOM 657 C CA . ARG A 1 79 ? 7.758 9.446 -23.407 1.00 96.69 79 ARG A CA 1
ATOM 658 C C . ARG A 1 79 ? 8.354 9.746 -24.779 1.00 96.69 79 ARG A C 1
ATOM 660 O O . ARG A 1 79 ? 7.668 10.345 -25.595 1.00 96.69 79 ARG A O 1
ATOM 667 N N . GLN A 1 80 ? 9.591 9.363 -25.074 1.00 97.81 80 GLN A N 1
ATOM 668 C CA . GLN A 1 80 ? 10.141 9.493 -26.424 1.00 97.81 80 GLN A CA 1
ATOM 669 C C . GLN A 1 80 ? 9.786 8.289 -27.295 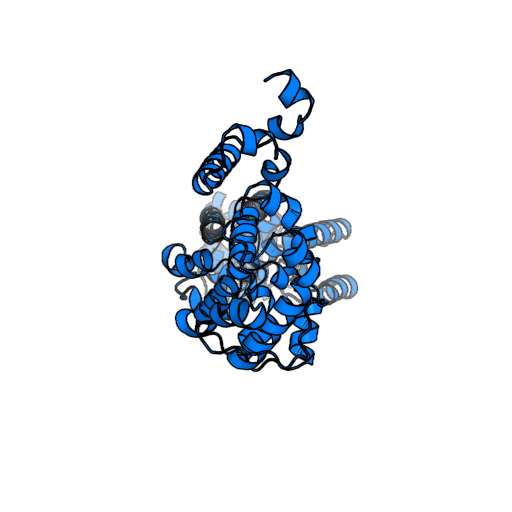1.00 97.81 80 GLN A C 1
ATOM 671 O O . GLN A 1 80 ? 9.482 7.201 -26.801 1.00 97.81 80 GLN A O 1
ATOM 676 N N . LYS A 1 81 ? 9.820 8.513 -28.611 1.00 98.44 81 LYS A N 1
ATOM 677 C CA . LYS A 1 81 ? 9.706 7.457 -29.617 1.00 98.44 81 LYS A CA 1
ATOM 678 C C . LYS A 1 81 ? 10.960 6.587 -29.617 1.00 98.44 81 LYS A C 1
ATOM 680 O O . LYS A 1 81 ? 12.055 7.122 -29.436 1.00 98.44 81 LYS A O 1
ATOM 685 N N . VAL A 1 82 ? 10.834 5.289 -29.892 1.00 98.06 82 VAL A N 1
ATOM 686 C CA . VAL A 1 82 ? 11.993 4.372 -29.958 1.00 98.06 82 VAL A CA 1
ATOM 687 C C . VAL A 1 82 ? 13.034 4.862 -30.968 1.00 98.06 82 VAL A C 1
ATOM 689 O O . VAL A 1 82 ? 14.216 4.938 -30.638 1.00 98.06 82 VAL A O 1
ATOM 692 N N . LYS A 1 83 ? 12.592 5.314 -32.146 1.00 98.06 83 LYS A N 1
ATOM 693 C CA . LYS A 1 83 ? 13.459 5.895 -33.182 1.00 98.06 83 LYS A CA 1
ATOM 694 C C . LYS A 1 83 ? 14.285 7.077 -32.670 1.00 98.06 83 LYS A C 1
ATOM 696 O O . LYS A 1 83 ? 15.468 7.195 -32.968 1.00 98.06 83 LYS A O 1
ATOM 701 N N . ALA A 1 84 ? 13.681 7.951 -31.863 1.00 97.88 84 ALA A N 1
ATOM 702 C CA . ALA A 1 84 ? 14.380 9.099 -31.288 1.00 97.88 84 ALA A CA 1
ATOM 703 C C . ALA A 1 84 ? 15.425 8.664 -30.251 1.00 97.88 84 ALA A C 1
ATOM 705 O O . ALA A 1 84 ? 16.515 9.230 -30.209 1.00 97.88 84 ALA A O 1
ATOM 706 N N . LEU A 1 85 ? 15.125 7.645 -29.443 1.00 97.69 85 LEU A N 1
ATOM 707 C CA . LEU A 1 85 ? 16.078 7.088 -28.480 1.00 97.69 85 LEU A CA 1
ATOM 708 C C . LEU A 1 85 ? 17.298 6.479 -29.190 1.00 97.69 85 LEU A C 1
ATOM 710 O O . LEU A 1 85 ? 18.429 6.750 -28.787 1.00 97.69 85 LEU A O 1
ATOM 714 N N . LYS A 1 86 ? 17.069 5.735 -30.279 1.00 97.50 86 LYS A N 1
ATOM 715 C CA . LYS A 1 86 ? 18.113 5.181 -31.155 1.00 97.50 86 LYS A CA 1
ATOM 716 C C . LYS A 1 86 ? 18.963 6.276 -31.803 1.00 97.50 86 LYS A C 1
ATOM 718 O O . LYS A 1 86 ? 20.181 6.280 -31.656 1.00 97.50 86 LYS A O 1
ATOM 723 N N . ASN A 1 87 ? 18.329 7.261 -32.442 1.00 96.94 87 ASN A N 1
ATOM 724 C CA . ASN A 1 87 ? 19.026 8.363 -33.119 1.00 96.94 87 ASN A CA 1
ATOM 725 C C . ASN A 1 87 ? 19.901 9.191 -32.166 1.00 96.94 87 ASN A C 1
ATOM 727 O O . ASN A 1 87 ? 20.980 9.639 -32.545 1.00 96.94 87 ASN A O 1
ATOM 731 N N . ASN A 1 88 ? 19.454 9.368 -30.919 1.00 95.25 88 ASN A N 1
ATOM 732 C CA . ASN A 1 88 ? 20.215 10.054 -29.874 1.00 95.25 88 ASN A CA 1
ATOM 733 C C . ASN A 1 88 ? 21.240 9.149 -29.168 1.00 95.25 88 ASN A C 1
ATOM 735 O O . ASN A 1 88 ? 21.825 9.569 -28.171 1.00 95.25 88 ASN A O 1
ATOM 739 N N . LYS A 1 89 ? 21.446 7.918 -29.656 1.00 95.06 89 LYS A N 1
ATOM 740 C CA . LYS A 1 89 ? 22.369 6.921 -29.092 1.00 95.06 89 LYS A CA 1
ATOM 741 C C . LYS A 1 89 ? 22.107 6.628 -27.611 1.00 95.06 89 LYS A C 1
ATOM 743 O O . LYS A 1 89 ? 23.028 6.317 -26.867 1.00 95.06 89 LYS A O 1
ATOM 748 N N . LEU A 1 90 ? 20.853 6.753 -27.170 1.00 95.69 90 LEU A N 1
ATOM 749 C CA . LEU A 1 90 ? 20.458 6.416 -25.801 1.00 95.69 90 LEU A CA 1
ATOM 750 C C . LEU A 1 90 ? 20.280 4.905 -25.617 1.00 95.69 90 LEU A C 1
ATOM 752 O O . LEU A 1 90 ? 20.462 4.398 -24.515 1.00 95.69 90 LEU A O 1
ATOM 756 N N . ILE A 1 91 ? 19.941 4.202 -26.695 1.00 96.94 91 ILE A N 1
ATOM 757 C CA . ILE A 1 91 ? 19.871 2.742 -26.796 1.00 96.94 91 ILE A CA 1
ATOM 758 C C . ILE A 1 91 ? 20.547 2.306 -28.110 1.00 96.94 91 ILE A C 1
ATOM 760 O O . ILE A 1 91 ? 20.632 3.133 -29.026 1.00 96.94 91 ILE A O 1
ATOM 764 N N . PRO A 1 92 ? 21.007 1.045 -28.236 1.00 96.19 92 PRO A N 1
ATOM 765 C CA . PRO A 1 92 ? 21.651 0.561 -29.458 1.00 96.19 92 PRO A CA 1
ATOM 766 C C . PRO A 1 92 ? 20.741 0.662 -30.694 1.00 96.19 92 PRO A C 1
ATOM 768 O O . PRO A 1 92 ? 19.525 0.471 -30.605 1.00 96.19 92 PRO A O 1
ATOM 771 N N . LEU A 1 93 ? 21.327 0.973 -31.855 1.00 94.94 93 LEU A N 1
ATOM 772 C CA . LEU A 1 93 ? 20.590 1.163 -33.115 1.00 94.94 93 LEU A CA 1
ATOM 773 C C . LEU A 1 93 ? 19.931 -0.136 -33.602 1.00 94.94 93 LEU A C 1
ATOM 775 O O . LEU A 1 93 ? 18.805 -0.124 -34.099 1.00 94.94 93 LEU A O 1
ATOM 779 N N . ASP A 1 94 ? 20.622 -1.251 -33.410 1.00 95.25 94 ASP A N 1
ATOM 780 C CA . ASP A 1 94 ? 20.223 -2.613 -33.759 1.00 95.25 94 ASP A CA 1
ATOM 781 C C . ASP A 1 94 ? 19.298 -3.264 -32.716 1.00 95.25 94 ASP A C 1
ATOM 783 O O . ASP A 1 94 ? 18.748 -4.335 -32.962 1.00 95.25 94 ASP A O 1
ATOM 787 N N . LEU A 1 95 ? 19.060 -2.611 -31.570 1.00 96.44 95 LEU A N 1
ATOM 788 C CA . LEU A 1 95 ? 18.196 -3.144 -30.519 1.00 96.44 95 LEU A CA 1
ATOM 789 C C . LEU A 1 95 ? 16.761 -3.345 -31.032 1.00 96.44 95 LEU A C 1
ATOM 791 O O . LEU A 1 95 ? 16.062 -2.380 -31.367 1.00 96.44 95 LEU A O 1
ATOM 795 N N . ASN A 1 96 ? 16.276 -4.586 -30.998 1.00 95.94 96 ASN A N 1
ATOM 796 C CA . ASN A 1 96 ? 14.857 -4.879 -31.155 1.00 95.94 96 ASN A CA 1
ATOM 797 C C . ASN A 1 96 ? 14.132 -4.634 -29.821 1.00 95.94 96 ASN A C 1
ATOM 799 O O . ASN A 1 96 ? 14.312 -5.374 -28.853 1.00 95.94 96 ASN A O 1
ATOM 803 N N . MET A 1 97 ? 13.302 -3.586 -29.761 1.00 96.31 97 MET A N 1
ATOM 804 C CA . MET A 1 97 ? 12.588 -3.214 -28.533 1.00 96.31 97 MET A CA 1
ATOM 805 C C . MET A 1 97 ? 11.574 -4.281 -28.096 1.00 96.31 97 MET A C 1
ATOM 807 O O . MET A 1 97 ? 11.394 -4.500 -26.902 1.00 96.31 97 MET A O 1
ATOM 811 N N . MET A 1 98 ? 10.926 -4.962 -29.042 1.00 96.56 98 MET A N 1
ATOM 812 C CA . MET A 1 98 ? 9.956 -6.011 -28.725 1.00 96.56 98 MET A CA 1
ATOM 813 C C . MET A 1 98 ? 10.640 -7.197 -28.045 1.00 96.56 98 MET A C 1
ATOM 815 O O . MET A 1 98 ? 10.156 -7.675 -27.022 1.00 96.56 98 MET A O 1
ATOM 819 N N . ASP A 1 99 ? 11.792 -7.629 -28.558 1.00 96.06 99 ASP A N 1
ATOM 820 C CA . ASP A 1 99 ? 12.577 -8.713 -27.952 1.00 96.06 99 ASP A CA 1
ATOM 821 C C . ASP A 1 99 ? 13.181 -8.292 -26.610 1.00 96.06 99 ASP A C 1
ATOM 823 O O . ASP A 1 99 ? 13.133 -9.040 -25.632 1.00 96.06 99 ASP A O 1
ATOM 827 N N . GLN A 1 100 ? 13.691 -7.058 -26.535 1.00 96.62 100 GLN A N 1
ATOM 828 C CA . GLN A 1 100 ? 14.265 -6.492 -25.318 1.00 96.62 100 GLN A CA 1
ATOM 829 C C . GLN A 1 100 ? 13.267 -6.454 -24.153 1.00 96.62 100 GLN A C 1
ATOM 831 O O . GLN A 1 100 ? 13.675 -6.692 -23.015 1.00 96.62 100 GLN A O 1
ATOM 836 N N . LEU A 1 101 ? 11.995 -6.139 -24.412 1.00 97.25 101 LEU A N 1
ATOM 837 C CA . LEU A 1 101 ? 10.956 -6.128 -23.381 1.00 97.25 101 LEU A CA 1
ATOM 838 C C . LEU A 1 101 ? 10.391 -7.531 -23.124 1.00 97.25 101 LEU A C 1
ATOM 840 O O . LEU A 1 101 ? 10.128 -7.860 -21.972 1.00 97.25 101 LEU A O 1
ATOM 844 N N . SER A 1 102 ? 10.252 -8.370 -24.157 1.00 96.88 102 SER A N 1
ATOM 845 C CA . SER A 1 102 ? 9.739 -9.742 -24.023 1.00 96.88 102 SER A CA 1
ATOM 846 C C . SER A 1 102 ? 10.612 -10.600 -23.101 1.00 96.88 102 SER A C 1
ATOM 848 O O . SER A 1 102 ? 10.084 -11.281 -22.228 1.00 96.88 102 SER A O 1
ATOM 850 N N . LYS A 1 103 ? 11.944 -10.472 -23.183 1.00 95.94 103 LYS A N 1
ATOM 851 C CA . LYS A 1 103 ? 12.880 -11.223 -22.322 1.00 95.94 103 LYS A CA 1
ATOM 852 C C . LYS A 1 103 ? 12.848 -10.851 -20.831 1.00 95.94 103 LYS A C 1
ATOM 854 O O . LYS A 1 103 ? 13.573 -11.455 -20.052 1.00 95.94 103 LYS A O 1
ATOM 859 N N . GLN A 1 104 ? 12.105 -9.813 -20.441 1.00 96.69 104 GLN A N 1
ATOM 860 C CA . GLN A 1 104 ? 11.986 -9.399 -19.034 1.00 96.69 104 GLN A CA 1
ATOM 861 C C . GLN A 1 104 ? 10.926 -10.205 -18.273 1.00 96.69 104 GLN A C 1
ATOM 863 O O . GLN A 1 104 ? 10.742 -9.997 -17.072 1.00 96.69 104 GLN A O 1
ATOM 868 N N . PHE A 1 105 ? 10.192 -11.066 -18.975 1.00 96.56 105 PHE A N 1
ATOM 869 C CA . PHE A 1 105 ? 9.147 -11.899 -18.409 1.00 96.56 105 PHE A CA 1
ATOM 870 C C . PHE A 1 105 ? 9.615 -13.347 -18.291 1.00 96.56 105 PHE A C 1
ATOM 872 O O . PHE A 1 105 ? 10.331 -13.840 -19.161 1.00 96.56 105 PHE A O 1
ATOM 879 N N . ASP A 1 106 ? 9.167 -14.033 -17.241 1.00 91.50 106 ASP A N 1
ATOM 880 C CA . ASP A 1 106 ? 9.493 -15.450 -17.013 1.00 91.50 106 ASP A CA 1
ATOM 881 C C . ASP A 1 106 ? 8.772 -16.378 -18.004 1.00 91.50 106 ASP A C 1
ATOM 883 O O . ASP A 1 106 ? 9.137 -17.536 -18.199 1.00 91.50 106 ASP A O 1
ATOM 887 N N . THR A 1 107 ? 7.736 -15.854 -18.655 1.00 91.06 107 THR A N 1
ATOM 888 C CA . THR A 1 107 ? 6.985 -16.510 -19.722 1.00 91.06 107 THR A CA 1
ATOM 889 C C . THR A 1 107 ? 7.083 -15.700 -21.001 1.00 91.06 107 THR A C 1
ATOM 891 O O . THR A 1 107 ? 7.194 -14.477 -20.952 1.00 91.06 107 THR A O 1
ATOM 894 N N . GLU A 1 108 ? 6.940 -16.350 -22.153 1.00 93.00 108 GLU A N 1
ATOM 895 C CA . GLU A 1 108 ? 6.897 -15.639 -23.427 1.00 93.00 108 GLU A CA 1
ATOM 896 C C . GLU A 1 108 ? 5.684 -14.697 -23.489 1.00 93.00 108 GLU A C 1
ATOM 898 O O . GLU A 1 108 ? 4.537 -15.139 -23.554 1.00 93.00 108 GLU A O 1
ATOM 903 N N . ILE A 1 109 ? 5.950 -13.387 -23.461 1.00 96.06 109 ILE A N 1
ATOM 904 C CA . ILE A 1 109 ? 4.947 -12.333 -23.624 1.00 96.06 109 ILE A CA 1
ATOM 905 C C . ILE A 1 109 ? 5.184 -11.629 -24.957 1.00 96.06 109 ILE A C 1
ATOM 907 O O . ILE A 1 109 ? 6.238 -11.027 -25.185 1.00 96.06 109 ILE A O 1
ATOM 911 N N . ARG A 1 110 ? 4.169 -11.653 -25.822 1.00 93.38 110 ARG A N 1
ATOM 912 C CA . ARG A 1 110 ? 4.141 -10.926 -27.096 1.00 93.38 110 ARG A CA 1
ATOM 913 C C . ARG A 1 110 ? 2.806 -10.191 -27.226 1.00 93.38 110 ARG A C 1
ATOM 915 O O . ARG A 1 110 ? 1.779 -10.834 -27.435 1.00 93.38 110 ARG A O 1
ATOM 922 N N . PRO A 1 111 ? 2.767 -8.856 -27.072 1.00 94.75 111 PRO A N 1
ATOM 923 C CA . PRO A 1 111 ? 1.530 -8.128 -27.296 1.00 94.75 111 PRO A CA 1
ATOM 924 C C . PRO A 1 111 ? 1.179 -8.132 -28.787 1.00 94.75 111 PRO A C 1
ATOM 926 O O . PRO A 1 111 ? 2.045 -7.924 -29.634 1.00 94.75 111 PRO A O 1
ATOM 929 N N . ASN A 1 112 ? -0.103 -8.330 -29.096 1.00 92.25 112 ASN A N 1
ATOM 930 C CA . ASN A 1 112 ? -0.624 -8.207 -30.454 1.00 92.25 112 ASN A CA 1
ATOM 931 C C . ASN A 1 112 ? -0.760 -6.720 -30.818 1.00 92.25 112 ASN A C 1
ATOM 933 O O . ASN A 1 112 ? -1.793 -6.103 -30.549 1.00 92.25 112 ASN A O 1
ATOM 937 N N . ILE A 1 113 ? 0.321 -6.137 -31.332 1.00 94.31 113 ILE A N 1
ATOM 938 C CA . ILE A 1 113 ? 0.390 -4.744 -31.778 1.00 94.31 113 ILE A CA 1
ATOM 939 C C . ILE A 1 113 ? 1.129 -4.649 -33.109 1.00 94.31 113 ILE A C 1
ATOM 941 O O . ILE A 1 113 ? 2.092 -5.379 -33.339 1.00 94.31 113 ILE A O 1
ATOM 945 N N . ASP A 1 114 ? 0.713 -3.699 -33.943 1.00 93.56 114 ASP A N 1
ATOM 946 C CA . ASP A 1 114 ? 1.464 -3.293 -35.130 1.00 93.56 114 ASP A CA 1
ATOM 947 C C . ASP A 1 114 ? 2.635 -2.396 -34.701 1.00 93.56 114 ASP A C 1
ATOM 949 O O . ASP A 1 114 ? 2.522 -1.174 -34.585 1.00 93.56 114 ASP A O 1
ATOM 953 N N . TYR A 1 115 ? 3.735 -3.035 -34.303 1.00 94.56 115 TYR A N 1
ATOM 954 C CA . TYR A 1 115 ? 4.897 -2.341 -33.766 1.00 94.56 115 TYR A CA 1
ATOM 955 C C . TYR A 1 115 ? 5.612 -1.520 -34.844 1.00 94.56 115 TYR A C 1
ATOM 957 O O . TYR A 1 115 ? 6.029 -2.041 -35.876 1.00 94.56 115 TYR A O 1
ATOM 965 N N . HIS A 1 116 ? 5.879 -0.253 -34.530 1.00 94.19 116 HIS A N 1
ATOM 966 C CA . HIS A 1 116 ? 6.754 0.610 -35.316 1.00 94.19 116 HIS A CA 1
ATOM 967 C C . HIS A 1 116 ? 7.640 1.477 -34.407 1.00 94.19 116 HIS A C 1
ATOM 969 O O . HIS A 1 116 ? 7.247 1.879 -33.308 1.00 94.19 116 HIS A O 1
ATOM 975 N N . GLU A 1 117 ? 8.844 1.840 -34.860 1.00 94.94 117 GLU A N 1
ATOM 976 C CA . GLU A 1 117 ? 9.789 2.621 -34.038 1.00 94.94 117 GLU A CA 1
ATOM 977 C C . GLU A 1 117 ? 9.311 4.050 -33.724 1.00 94.94 117 GLU A C 1
ATOM 979 O O . GLU A 1 117 ? 9.837 4.715 -32.827 1.00 94.94 117 GLU A O 1
ATOM 984 N N . ASP A 1 118 ? 8.289 4.523 -34.439 1.00 96.88 118 ASP A N 1
ATOM 985 C CA . ASP A 1 118 ? 7.603 5.783 -34.162 1.00 96.88 118 ASP A CA 1
ATOM 986 C C . ASP A 1 118 ? 6.675 5.736 -32.931 1.00 96.88 118 ASP A C 1
ATOM 988 O O . ASP A 1 118 ? 6.146 6.774 -32.532 1.00 96.88 118 ASP A O 1
ATOM 992 N N . MET A 1 119 ? 6.483 4.570 -32.302 1.00 97.81 119 MET A N 1
ATOM 993 C CA . MET A 1 119 ? 5.733 4.449 -31.051 1.00 97.81 119 MET A CA 1
ATOM 994 C C . MET A 1 119 ? 6.536 4.989 -29.865 1.00 97.81 119 MET A C 1
ATOM 996 O O . MET A 1 119 ? 7.757 4.822 -29.777 1.00 97.81 119 MET A O 1
ATOM 1000 N N . HIS A 1 120 ? 5.832 5.584 -28.901 1.00 97.88 120 HIS A N 1
ATOM 1001 C CA . HIS A 1 120 ? 6.415 5.971 -27.619 1.00 97.88 120 HIS A CA 1
ATOM 1002 C C . HIS A 1 120 ? 6.781 4.738 -26.786 1.00 97.88 120 HIS A C 1
ATOM 1004 O O . HIS A 1 120 ? 5.988 3.803 -26.666 1.00 97.88 120 HIS A O 1
ATOM 1010 N N . LEU A 1 121 ? 7.950 4.767 -26.139 1.00 97.69 121 LEU A N 1
ATOM 1011 C CA . LEU A 1 121 ? 8.432 3.659 -25.308 1.00 97.69 121 LEU A CA 1
ATOM 1012 C C . LEU A 1 121 ? 7.440 3.296 -24.189 1.00 97.69 121 LEU A C 1
ATOM 1014 O O . LEU A 1 121 ? 7.188 2.119 -23.939 1.00 97.69 121 LEU A O 1
ATOM 1018 N N . GLN A 1 122 ? 6.823 4.297 -23.554 1.00 97.12 122 GLN A N 1
ATOM 1019 C CA . GLN A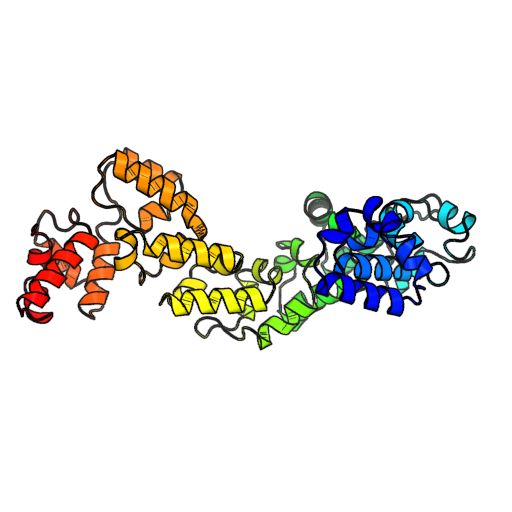 1 122 ? 5.782 4.084 -22.545 1.00 97.12 122 GLN A CA 1
ATOM 1020 C C . GLN A 1 122 ? 4.592 3.291 -23.106 1.00 97.12 122 GLN A C 1
ATOM 1022 O O . GLN A 1 122 ? 4.133 2.364 -22.450 1.00 97.12 122 GLN A O 1
ATOM 1027 N N . THR A 1 123 ? 4.121 3.616 -24.314 1.00 96.88 123 THR A N 1
ATOM 1028 C CA . THR A 1 123 ? 2.987 2.929 -24.953 1.00 96.88 123 THR A CA 1
ATOM 1029 C C . THR A 1 123 ? 3.312 1.464 -25.214 1.00 96.88 123 THR A C 1
ATOM 1031 O O . THR A 1 123 ? 2.517 0.589 -24.888 1.00 96.88 123 THR A O 1
ATOM 1034 N N . ILE A 1 124 ? 4.515 1.173 -25.719 1.00 97.75 124 ILE A N 1
ATOM 1035 C CA . ILE A 1 124 ? 4.960 -0.210 -25.932 1.00 97.75 124 ILE A CA 1
ATOM 1036 C C . ILE A 1 124 ? 4.964 -0.967 -24.596 1.00 97.75 124 ILE A C 1
ATOM 1038 O O . ILE A 1 124 ? 4.400 -2.054 -24.503 1.00 97.75 124 ILE A O 1
ATOM 1042 N N . ARG A 1 125 ? 5.518 -0.375 -23.527 1.00 97.25 125 ARG A N 1
ATOM 1043 C CA . ARG A 1 125 ? 5.500 -0.992 -22.189 1.00 97.25 125 ARG A CA 1
ATOM 1044 C C . ARG A 1 125 ? 4.085 -1.259 -21.673 1.00 97.25 125 ARG A C 1
ATOM 1046 O O . ARG A 1 125 ? 3.849 -2.311 -21.088 1.00 97.25 125 ARG A O 1
ATOM 1053 N N . GLU A 1 126 ? 3.153 -0.330 -21.872 1.00 97.12 126 GLU A N 1
ATOM 1054 C CA . GLU A 1 126 ? 1.744 -0.506 -21.491 1.00 97.12 126 GLU A CA 1
ATOM 1055 C C . GLU A 1 126 ? 1.117 -1.709 -22.219 1.00 97.12 126 GLU A C 1
ATOM 1057 O O . GLU A 1 126 ? 0.407 -2.499 -21.596 1.00 97.12 126 GLU A O 1
ATOM 1062 N N . HIS A 1 127 ? 1.450 -1.933 -23.495 1.00 97.56 127 HIS A N 1
ATOM 1063 C CA . HIS A 1 127 ? 1.018 -3.131 -24.221 1.00 97.56 127 HIS A CA 1
ATOM 1064 C C . HIS A 1 127 ? 1.607 -4.426 -23.654 1.00 97.56 127 HIS A C 1
ATOM 1066 O O . HIS A 1 127 ? 0.877 -5.410 -23.539 1.00 97.56 127 HIS A O 1
ATOM 1072 N N . PHE A 1 128 ? 2.879 -4.431 -23.247 1.00 98.12 128 PHE A N 1
ATOM 1073 C CA . PHE A 1 128 ? 3.480 -5.585 -22.568 1.00 98.12 128 PHE A CA 1
ATOM 1074 C C . PHE A 1 128 ? 2.809 -5.876 -21.222 1.00 98.12 128 PHE A C 1
ATOM 1076 O O . PHE A 1 128 ? 2.489 -7.030 -20.948 1.00 98.12 128 PHE A O 1
ATOM 1083 N N . PHE A 1 129 ? 2.505 -4.849 -20.421 1.00 97.50 129 PHE A N 1
ATOM 1084 C CA . PHE A 1 129 ? 1.705 -5.023 -19.204 1.00 97.50 129 PHE A CA 1
ATOM 1085 C C . PHE A 1 129 ? 0.337 -5.638 -19.506 1.00 97.50 129 PHE A C 1
ATOM 1087 O O . PHE A 1 129 ? -0.068 -6.581 -18.832 1.00 97.50 129 PHE A O 1
ATOM 1094 N N . ASN A 1 130 ? -0.361 -5.143 -20.530 1.00 97.69 130 ASN A N 1
ATOM 1095 C CA . ASN A 1 130 ? -1.666 -5.676 -20.917 1.00 97.69 130 ASN A CA 1
ATOM 1096 C C . ASN A 1 130 ? -1.576 -7.141 -21.347 1.00 97.69 130 ASN A C 1
ATOM 1098 O O . ASN A 1 130 ? -2.392 -7.946 -20.912 1.00 97.69 130 ASN A O 1
ATOM 1102 N N . ALA A 1 131 ? -0.592 -7.496 -22.174 1.00 98.00 131 ALA A N 1
ATOM 1103 C CA . ALA A 1 131 ? -0.392 -8.870 -22.623 1.00 98.00 131 ALA A CA 1
ATOM 1104 C C . ALA A 1 131 ? -0.076 -9.808 -21.451 1.00 98.00 131 ALA A C 1
ATOM 1106 O O . ALA A 1 131 ? -0.745 -10.828 -21.297 1.00 98.00 131 ALA A O 1
ATOM 1107 N N . TYR A 1 132 ? 0.850 -9.415 -20.573 1.00 97.88 132 TYR A N 1
ATOM 1108 C CA . TYR A 1 132 ? 1.176 -10.176 -19.369 1.00 97.88 132 TYR A CA 1
ATOM 1109 C C . TYR A 1 132 ? -0.044 -10.372 -18.464 1.00 97.88 132 TYR A C 1
ATOM 1111 O O . TYR A 1 132 ? -0.350 -11.494 -18.077 1.00 97.88 132 TYR A O 1
ATOM 1119 N N . LEU A 1 133 ? -0.787 -9.308 -18.151 1.00 97.25 133 LEU A N 1
ATOM 1120 C CA . LEU A 1 133 ? -1.932 -9.404 -17.242 1.00 97.25 133 LEU A CA 1
ATOM 1121 C C . LEU A 1 133 ? -3.117 -10.164 -17.860 1.00 97.25 133 LEU A C 1
ATOM 1123 O O . LEU A 1 133 ? -3.836 -10.851 -17.134 1.00 97.25 133 LEU A O 1
ATOM 1127 N N . ARG A 1 134 ? -3.309 -10.101 -19.185 1.00 97.31 134 ARG A N 1
ATOM 1128 C CA . ARG A 1 134 ? -4.262 -10.970 -19.898 1.00 97.31 134 ARG A CA 1
ATOM 1129 C C . ARG A 1 134 ? -3.855 -12.431 -19.802 1.00 97.31 134 ARG A C 1
ATOM 1131 O O . ARG A 1 134 ? -4.694 -13.270 -19.521 1.00 97.31 134 ARG A O 1
ATOM 1138 N N . GLN A 1 135 ? -2.583 -12.742 -20.001 1.00 96.69 135 GLN A N 1
ATOM 1139 C CA . GLN A 1 135 ? -2.113 -14.122 -19.952 1.00 96.69 135 GLN A CA 1
ATOM 1140 C C . GLN A 1 135 ? -2.135 -14.684 -18.528 1.00 96.69 135 GLN A C 1
ATOM 1142 O O . GLN A 1 135 ? -2.646 -15.776 -18.299 1.00 96.69 135 GLN A O 1
ATOM 1147 N N . ARG A 1 136 ? -1.608 -13.928 -17.562 1.00 95.94 136 ARG A N 1
ATOM 1148 C CA . ARG A 1 136 ? -1.423 -14.378 -16.181 1.00 95.94 136 ARG A CA 1
ATOM 1149 C C . ARG A 1 136 ? -2.720 -14.372 -15.381 1.00 95.94 136 ARG A C 1
ATOM 1151 O O . ARG A 1 136 ? -3.035 -15.357 -14.730 1.00 95.94 136 ARG A O 1
ATOM 1158 N N . LEU A 1 137 ? -3.477 -13.275 -15.442 1.00 96.19 137 LEU A N 1
ATOM 1159 C CA . LEU A 1 137 ? -4.683 -13.068 -14.630 1.00 96.19 137 LEU A CA 1
ATOM 1160 C C . LEU A 1 137 ? -5.978 -13.140 -15.443 1.00 96.19 137 LEU A C 1
ATOM 1162 O O . LEU A 1 137 ? -7.053 -12.928 -14.879 1.00 96.19 137 LEU A O 1
ATOM 1166 N N . GLN A 1 138 ? -5.907 -13.411 -16.752 1.00 96.88 138 GLN A N 1
ATOM 1167 C CA . GLN A 1 138 ? -7.081 -13.464 -17.631 1.00 96.88 138 GLN A CA 1
ATOM 1168 C C . GLN A 1 138 ? -7.903 -12.174 -17.557 1.00 96.88 138 GLN A C 1
ATOM 1170 O O . GLN A 1 138 ? -9.128 -12.220 -17.471 1.00 96.88 138 GLN A O 1
ATOM 1175 N N . LEU A 1 139 ? -7.238 -11.012 -17.485 1.00 97.25 139 LEU A N 1
ATOM 1176 C CA . LEU A 1 139 ? -7.949 -9.735 -17.418 1.00 97.25 139 LEU A CA 1
ATOM 1177 C C . LEU A 1 139 ? -8.732 -9.470 -18.707 1.00 97.25 139 LEU A C 1
ATOM 1179 O O . LEU A 1 139 ? -8.199 -9.576 -19.809 1.00 97.25 139 LEU A O 1
ATOM 1183 N N . THR A 1 140 ? -9.983 -9.063 -18.543 1.00 97.25 140 THR A N 1
ATOM 1184 C CA . THR A 1 140 ? -10.843 -8.537 -19.609 1.00 97.25 140 THR A CA 1
ATOM 1185 C C . THR A 1 140 ? -10.438 -7.113 -19.991 1.00 97.25 140 THR A C 1
ATOM 1187 O O . THR A 1 140 ? -9.709 -6.427 -19.262 1.00 97.25 140 THR A O 1
ATOM 1190 N N . ASP A 1 141 ? -10.942 -6.626 -21.124 1.00 96.69 141 ASP A N 1
ATOM 1191 C CA . ASP A 1 141 ? -10.696 -5.249 -21.553 1.00 96.69 141 ASP A CA 1
ATOM 1192 C C . ASP A 1 141 ? -11.311 -4.230 -20.585 1.00 96.69 141 ASP A C 1
ATOM 1194 O O . ASP A 1 141 ? -10.710 -3.185 -20.325 1.00 96.69 141 ASP A O 1
ATOM 1198 N N . GLU A 1 142 ? -12.460 -4.529 -19.972 1.00 96.75 142 GLU A N 1
ATOM 1199 C CA . GLU A 1 142 ? -13.050 -3.684 -18.931 1.00 96.75 142 GLU A CA 1
ATOM 1200 C C . GLU A 1 142 ? -12.152 -3.591 -17.689 1.00 96.75 142 GLU A C 1
ATOM 1202 O O . GLU A 1 142 ? -11.948 -2.500 -17.143 1.00 96.75 142 GLU A O 1
ATOM 1207 N N . GLU A 1 143 ? -11.585 -4.714 -17.243 1.00 97.00 143 GLU A N 1
ATOM 1208 C CA . GLU A 1 143 ? -10.690 -4.767 -16.081 1.00 97.00 143 GLU A CA 1
ATOM 1209 C C . GLU A 1 143 ? -9.367 -4.036 -16.348 1.00 97.00 143 GLU A C 1
ATOM 1211 O O . GLU A 1 143 ? -8.894 -3.290 -15.485 1.00 97.00 143 GLU A O 1
ATOM 1216 N N . LEU A 1 144 ? -8.803 -4.165 -17.553 1.00 96.94 144 LEU A N 1
ATOM 1217 C CA . LEU A 1 144 ? -7.633 -3.390 -17.978 1.00 96.94 144 LEU A CA 1
ATOM 1218 C C . LEU A 1 144 ? -7.941 -1.895 -18.057 1.00 96.94 144 LEU A C 1
ATOM 1220 O O . LEU A 1 144 ? -7.178 -1.069 -17.556 1.00 96.94 144 LEU A O 1
ATOM 1224 N N . ASN A 1 145 ? -9.084 -1.517 -18.627 1.00 96.25 145 ASN A N 1
ATOM 1225 C CA . ASN A 1 145 ? -9.506 -0.121 -18.666 1.00 96.25 145 ASN A CA 1
ATOM 1226 C C . ASN A 1 145 ? -9.657 0.455 -17.252 1.00 96.25 145 ASN A C 1
ATOM 1228 O O . ASN A 1 145 ? -9.245 1.588 -16.990 1.00 96.25 145 ASN A O 1
ATOM 1232 N N . LYS A 1 146 ? -10.191 -0.327 -16.307 1.00 95.56 146 LYS A N 1
ATOM 1233 C CA . LYS A 1 146 ? -10.251 0.050 -14.890 1.00 95.56 146 LYS A CA 1
ATOM 1234 C C . LYS A 1 146 ? -8.855 0.202 -14.281 1.00 95.56 146 LYS A C 1
ATOM 1236 O O . LYS A 1 146 ? -8.625 1.190 -13.581 1.00 95.56 146 LYS A O 1
ATOM 1241 N N . LEU A 1 147 ? -7.927 -0.719 -14.557 1.00 96.31 147 LEU A N 1
ATOM 1242 C CA . LEU A 1 147 ? -6.531 -0.623 -14.116 1.00 96.31 147 LEU A CA 1
ATOM 1243 C C . LEU A 1 147 ? -5.916 0.706 -14.556 1.00 96.31 147 LEU A C 1
ATOM 1245 O O . LEU A 1 147 ? -5.417 1.459 -13.724 1.00 96.31 147 LEU A O 1
ATOM 1249 N N . TRP A 1 148 ? -6.002 1.031 -15.844 1.00 96.06 148 TRP A N 1
ATOM 1250 C CA . TRP A 1 148 ? -5.384 2.240 -16.381 1.00 96.06 148 TRP A CA 1
ATOM 1251 C C . TRP A 1 148 ? -6.085 3.523 -15.943 1.00 96.06 148 TRP A C 1
ATOM 1253 O O . TRP A 1 148 ? -5.424 4.544 -15.787 1.00 96.06 148 TRP A O 1
ATOM 1263 N N . ARG A 1 149 ? -7.394 3.492 -15.676 1.00 95.69 149 ARG A N 1
ATOM 1264 C CA . ARG A 1 149 ? -8.122 4.653 -15.140 1.00 95.69 149 ARG A CA 1
ATOM 1265 C C . ARG A 1 149 ? -7.805 4.912 -13.668 1.00 95.69 149 ARG A C 1
ATOM 1267 O O . ARG A 1 149 ? -7.568 6.055 -13.290 1.00 95.69 149 ARG A O 1
ATOM 1274 N N . SER A 1 150 ? -7.808 3.874 -12.833 1.00 94.50 150 SER A N 1
ATOM 1275 C CA . SER A 1 150 ? -7.693 4.023 -11.374 1.00 94.50 150 SER A CA 1
ATOM 1276 C C . SER A 1 150 ? -6.260 3.899 -10.849 1.00 94.50 150 SER A C 1
ATOM 1278 O O . SER A 1 150 ? -5.927 4.510 -9.835 1.00 94.50 150 SER A O 1
ATOM 1280 N N . TYR A 1 151 ? -5.405 3.138 -11.532 1.00 94.69 151 TYR A N 1
ATOM 1281 C CA . TYR A 1 151 ? -4.076 2.724 -11.066 1.00 94.69 151 TYR A CA 1
ATOM 1282 C C . TYR A 1 151 ? -3.002 2.906 -12.156 1.00 94.69 151 TYR A C 1
ATOM 1284 O O . TYR A 1 151 ? -2.047 2.141 -12.268 1.00 94.69 151 TYR A O 1
ATOM 1292 N N . SER A 1 152 ? -3.118 3.982 -12.947 1.00 93.25 152 SER A N 1
ATOM 1293 C CA . SER A 1 152 ? -2.228 4.295 -14.082 1.00 93.25 152 SER A CA 1
ATOM 1294 C C . SER A 1 152 ? -0.740 4.370 -13.742 1.00 93.25 152 SER A C 1
ATOM 1296 O O . SER A 1 152 ? 0.104 4.252 -14.628 1.00 93.25 152 SER A O 1
ATOM 1298 N N . LYS A 1 153 ? -0.393 4.573 -12.466 1.00 91.38 153 LYS A N 1
ATOM 1299 C CA . LYS A 1 153 ? 0.997 4.650 -12.006 1.00 91.38 153 LYS A CA 1
ATOM 1300 C C . LYS A 1 153 ? 1.752 3.333 -12.205 1.00 91.38 153 LYS A C 1
ATOM 1302 O O . LYS A 1 153 ? 2.971 3.341 -12.060 1.00 91.38 153 LYS A O 1
ATOM 1307 N N . ILE A 1 154 ? 1.071 2.216 -12.498 1.00 93.44 154 ILE A N 1
ATOM 1308 C CA . ILE A 1 154 ? 1.710 0.900 -12.657 1.00 93.44 154 ILE A CA 1
ATOM 1309 C C . ILE A 1 154 ? 2.699 0.901 -13.826 1.00 93.44 154 ILE A C 1
ATOM 1311 O O . ILE A 1 154 ? 3.730 0.246 -13.762 1.00 93.44 154 ILE A O 1
ATOM 1315 N N . LYS A 1 155 ? 2.495 1.777 -14.819 1.00 91.81 155 LYS A N 1
ATOM 1316 C CA . LYS A 1 155 ? 3.470 2.035 -15.894 1.00 91.81 155 LYS A CA 1
ATOM 1317 C C . LYS A 1 155 ? 4.840 2.521 -15.412 1.00 91.81 155 LYS A C 1
ATOM 1319 O O . LYS A 1 155 ? 5.792 2.535 -16.184 1.00 91.81 155 LYS A O 1
ATOM 1324 N N . HIS A 1 156 ? 4.934 2.979 -14.164 1.00 91.94 156 HIS A N 1
ATOM 1325 C CA . HIS A 1 156 ? 6.180 3.379 -13.511 1.00 91.94 156 HIS A CA 1
ATOM 1326 C C . HIS A 1 156 ? 6.699 2.316 -12.535 1.00 91.94 156 HIS A C 1
ATOM 1328 O O . HIS A 1 156 ? 7.492 2.633 -11.648 1.00 91.94 156 HIS A O 1
ATOM 1334 N N . LYS A 1 157 ? 6.259 1.068 -12.697 1.00 94.75 157 LYS A N 1
ATOM 1335 C CA . LYS A 1 157 ? 6.859 -0.119 -12.097 1.00 94.75 157 LYS A CA 1
ATOM 1336 C C . LYS A 1 157 ? 7.614 -0.908 -13.163 1.00 94.75 157 LYS A C 1
ATOM 1338 O O . LYS A 1 157 ? 7.320 -0.812 -14.359 1.00 94.75 157 LYS A O 1
ATOM 1343 N N . SER A 1 158 ? 8.614 -1.653 -12.715 1.00 95.88 158 SER A N 1
ATOM 1344 C CA . SER A 1 158 ? 9.303 -2.630 -13.549 1.00 95.88 158 SER A CA 1
ATOM 1345 C C . SER A 1 158 ? 8.386 -3.833 -13.814 1.00 95.88 158 SER A C 1
ATOM 1347 O O . SER A 1 158 ? 7.436 -4.089 -13.058 1.00 95.88 158 SER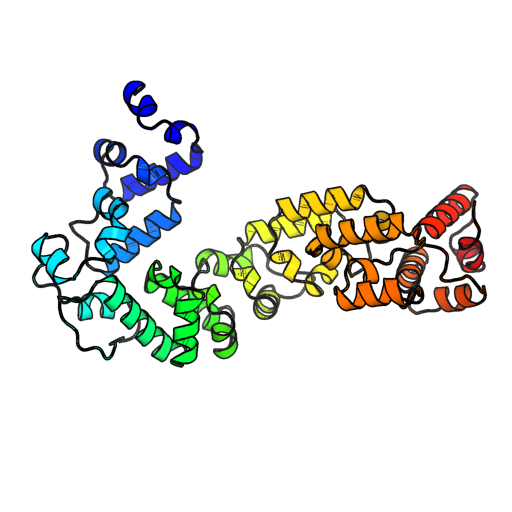 A O 1
ATOM 1349 N N . PHE A 1 159 ? 8.639 -4.560 -14.898 1.00 97.19 159 PHE A N 1
ATOM 1350 C CA . PHE A 1 159 ? 7.916 -5.796 -15.196 1.00 97.19 159 PHE A CA 1
ATOM 1351 C C . PHE A 1 159 ? 8.209 -6.849 -14.132 1.00 97.19 159 PHE A C 1
ATOM 1353 O O . PHE A 1 159 ? 7.275 -7.438 -13.591 1.00 97.19 159 PHE A O 1
ATOM 1360 N N . GLY A 1 160 ? 9.480 -6.994 -13.744 1.00 96.06 160 GLY A N 1
ATOM 1361 C CA . GLY A 1 160 ? 9.893 -7.906 -12.672 1.00 96.06 160 GLY A CA 1
ATOM 1362 C C . GLY A 1 160 ? 9.182 -7.634 -11.341 1.00 96.06 160 GLY A C 1
ATOM 1363 O O . GLY A 1 160 ? 8.733 -8.563 -10.678 1.00 96.06 160 GLY A O 1
ATOM 1364 N N . HIS A 1 161 ? 8.982 -6.362 -10.974 1.00 96.31 161 HIS A N 1
ATOM 1365 C CA . HIS A 1 161 ? 8.227 -6.006 -9.766 1.00 96.31 161 HIS A CA 1
ATOM 1366 C C . HIS A 1 161 ? 6.778 -6.494 -9.831 1.00 96.31 161 HIS A C 1
ATOM 1368 O O . HIS A 1 161 ? 6.271 -7.065 -8.872 1.00 96.31 161 HIS A O 1
ATOM 1374 N N . THR A 1 162 ? 6.113 -6.273 -10.965 1.00 96.88 162 THR A N 1
ATOM 1375 C CA . THR A 1 162 ? 4.704 -6.653 -11.128 1.00 96.88 162 THR A CA 1
ATOM 1376 C C . THR A 1 162 ? 4.542 -8.171 -11.161 1.00 96.88 162 THR A C 1
ATOM 1378 O O . THR A 1 162 ? 3.604 -8.679 -10.555 1.00 96.88 162 THR A O 1
ATOM 1381 N N . GLN A 1 163 ? 5.467 -8.890 -11.806 1.00 97.44 163 GLN A N 1
ATOM 1382 C CA . GLN A 1 163 ? 5.518 -10.356 -11.786 1.00 97.44 163 GLN A CA 1
ATOM 1383 C C . GLN A 1 163 ? 5.647 -10.879 -10.357 1.00 97.44 163 GLN A C 1
ATOM 1385 O O . GLN A 1 163 ? 4.744 -11.559 -9.880 1.00 97.44 163 GLN A O 1
ATOM 1390 N N . ARG A 1 164 ? 6.666 -10.413 -9.625 1.00 97.31 164 ARG A N 1
ATOM 1391 C CA . ARG A 1 164 ? 6.910 -10.804 -8.231 1.00 97.31 164 ARG A CA 1
ATOM 1392 C C . ARG A 1 164 ? 5.707 -10.542 -7.326 1.00 97.31 164 ARG A C 1
ATOM 1394 O O . ARG A 1 164 ? 5.369 -11.381 -6.503 1.00 97.31 164 ARG A O 1
ATOM 1401 N N . VAL A 1 165 ? 5.034 -9.401 -7.479 1.00 97.94 165 VAL A N 1
ATOM 1402 C CA . VAL A 1 165 ? 3.815 -9.105 -6.709 1.00 97.94 165 VAL A CA 1
ATOM 1403 C C . VAL A 1 165 ? 2.684 -10.078 -7.050 1.00 97.94 165 VAL A C 1
ATOM 1405 O O . VAL A 1 165 ? 2.013 -10.556 -6.139 1.00 97.94 165 VAL A O 1
ATOM 1408 N N . VAL A 1 166 ? 2.460 -10.382 -8.332 1.00 97.94 166 VAL A N 1
ATOM 1409 C CA . VAL A 1 166 ? 1.436 -11.361 -8.736 1.00 97.94 166 VAL A CA 1
ATOM 1410 C C . VAL A 1 166 ? 1.759 -12.744 -8.176 1.00 97.94 166 VAL A C 1
ATOM 1412 O O . VAL A 1 166 ? 0.869 -13.375 -7.612 1.00 97.94 166 VAL A O 1
ATOM 1415 N N . ASP A 1 167 ? 3.017 -13.173 -8.244 1.00 97.94 167 ASP A N 1
ATOM 1416 C CA . ASP A 1 167 ? 3.432 -14.474 -7.724 1.00 97.94 167 ASP A CA 1
ATOM 1417 C C . ASP A 1 167 ? 3.238 -14.577 -6.213 1.00 97.94 167 ASP A C 1
ATOM 1419 O O . ASP A 1 167 ? 2.676 -15.564 -5.747 1.00 97.94 167 ASP A O 1
ATOM 1423 N N . ILE A 1 168 ? 3.587 -13.536 -5.452 1.00 98.25 168 ILE A N 1
ATOM 1424 C CA . ILE A 1 168 ? 3.340 -13.514 -4.004 1.00 98.25 168 ILE A CA 1
ATOM 1425 C C . ILE A 1 168 ? 1.840 -13.592 -3.705 1.00 98.25 168 ILE A C 1
ATOM 1427 O O . ILE A 1 168 ? 1.412 -14.325 -2.812 1.00 98.25 168 ILE A O 1
ATOM 1431 N N . LEU A 1 169 ? 1.013 -12.844 -4.442 1.00 98.25 169 LEU A N 1
ATOM 1432 C CA . LEU A 1 169 ? -0.435 -12.874 -4.242 1.00 98.25 169 LEU A CA 1
ATOM 1433 C C . LEU A 1 169 ? -1.010 -14.269 -4.522 1.00 98.25 169 LEU A C 1
ATOM 1435 O O . LEU A 1 169 ? -1.784 -14.767 -3.708 1.00 98.25 169 LEU A O 1
ATOM 1439 N N . GLU A 1 170 ? -0.643 -14.903 -5.634 1.00 96.88 170 GLU A N 1
ATOM 1440 C CA . GLU A 1 170 ? -1.187 -16.203 -6.046 1.00 96.88 170 GLU A CA 1
ATOM 1441 C C . GLU A 1 170 ? -0.615 -17.376 -5.241 1.00 96.88 170 GLU A C 1
ATOM 1443 O O . GLU A 1 170 ? -1.359 -18.263 -4.816 1.00 96.88 170 GLU A O 1
ATOM 1448 N N . HIS A 1 171 ? 0.699 -17.396 -5.017 1.00 96.25 171 HIS A N 1
ATOM 1449 C CA . HIS A 1 171 ? 1.403 -18.574 -4.511 1.00 96.25 171 HIS A CA 1
ATOM 1450 C C . HIS A 1 171 ? 1.692 -18.506 -3.020 1.00 96.25 171 HIS A C 1
ATOM 1452 O O . HIS A 1 171 ? 1.467 -19.505 -2.340 1.00 96.25 171 HIS A O 1
ATOM 1458 N N . ASP A 1 172 ? 2.131 -17.368 -2.493 1.00 95.25 172 ASP A N 1
ATOM 1459 C CA . ASP A 1 172 ? 2.454 -17.245 -1.066 1.00 95.25 172 ASP A CA 1
ATOM 1460 C C . ASP A 1 172 ? 1.208 -16.932 -0.230 1.00 95.25 172 ASP A C 1
ATOM 1462 O O . ASP A 1 172 ? 0.981 -17.529 0.824 1.00 95.25 172 ASP A O 1
ATOM 1466 N N . LEU A 1 173 ? 0.363 -16.023 -0.727 1.00 96.19 173 LEU A N 1
ATOM 1467 C CA . LEU A 1 173 ? -0.840 -15.551 -0.034 1.00 96.19 173 LEU A CA 1
ATOM 1468 C C . LEU A 1 173 ? -2.131 -16.229 -0.506 1.00 96.19 173 LEU A C 1
ATOM 1470 O O . LEU A 1 173 ? -3.185 -15.993 0.084 1.00 96.19 173 LEU A O 1
ATOM 1474 N N . LYS A 1 174 ? -2.066 -17.066 -1.549 1.00 96.44 174 LYS A N 1
ATOM 1475 C CA . LYS A 1 174 ? -3.195 -17.864 -2.062 1.00 96.44 174 LYS A CA 1
ATOM 1476 C C . LYS A 1 174 ? -4.438 -17.036 -2.410 1.00 96.44 174 LYS A C 1
ATOM 1478 O O . LYS A 1 174 ? -5.575 -17.486 -2.247 1.00 96.44 174 LYS A O 1
ATOM 1483 N N . PHE A 1 175 ? -4.249 -15.816 -2.907 1.00 98.06 175 PHE A N 1
ATOM 1484 C CA . PHE A 1 175 ? -5.345 -15.016 -3.437 1.00 98.06 175 PHE A CA 1
ATOM 1485 C C . PHE A 1 175 ? -5.893 -15.687 -4.696 1.00 98.06 175 PHE A C 1
ATOM 1487 O O . PHE A 1 175 ? -5.152 -16.013 -5.618 1.00 98.06 175 PHE A O 1
ATOM 1494 N N . SER A 1 176 ? -7.217 -15.826 -4.773 1.00 97.06 176 SER A N 1
ATOM 1495 C CA . SER A 1 176 ? -7.850 -16.209 -6.032 1.00 97.06 176 SER A CA 1
ATOM 1496 C C . SER A 1 176 ? -7.694 -15.100 -7.074 1.00 97.06 176 SER A C 1
ATOM 1498 O O . SER A 1 176 ? -7.629 -13.913 -6.732 1.00 97.06 176 SER A O 1
ATOM 1500 N N . ARG A 1 177 ? -7.738 -15.470 -8.358 1.00 96.12 177 ARG A N 1
ATOM 1501 C CA . ARG A 1 177 ? -7.740 -14.521 -9.482 1.00 96.12 177 ARG A CA 1
ATOM 1502 C C . ARG A 1 177 ? -8.735 -13.380 -9.265 1.00 96.12 177 ARG A C 1
ATOM 1504 O O . ARG A 1 177 ? -8.359 -12.210 -9.300 1.00 96.12 177 ARG A O 1
ATOM 1511 N N . ASP A 1 178 ? -9.986 -13.701 -8.936 1.00 96.94 178 ASP A N 1
ATOM 1512 C CA . ASP A 1 178 ? -11.031 -12.695 -8.698 1.00 96.94 178 ASP A CA 1
ATOM 1513 C C . ASP A 1 178 ? -10.705 -11.754 -7.540 1.00 96.94 178 ASP A C 1
ATOM 1515 O O . ASP A 1 178 ? -11.062 -10.571 -7.558 1.00 96.94 178 ASP A O 1
ATOM 1519 N N . LYS A 1 179 ? -10.016 -12.258 -6.514 1.00 97.69 179 LYS A N 1
ATOM 1520 C CA . LYS A 1 179 ? -9.584 -11.438 -5.389 1.00 97.69 179 LYS A CA 1
ATOM 1521 C C . LYS A 1 179 ? -8.515 -10.437 -5.820 1.00 97.69 179 LYS A C 1
ATOM 1523 O O . LYS A 1 179 ? -8.623 -9.270 -5.434 1.00 97.69 179 LYS A O 1
ATOM 1528 N N . ILE A 1 180 ? -7.545 -10.856 -6.634 1.00 97.75 180 ILE A N 1
ATOM 1529 C CA . ILE A 1 180 ? -6.502 -9.981 -7.196 1.00 97.75 180 ILE A CA 1
ATOM 1530 C C . ILE A 1 180 ? -7.140 -8.918 -8.093 1.00 97.75 180 ILE A C 1
ATOM 1532 O O . ILE A 1 180 ? -6.923 -7.726 -7.890 1.00 97.75 180 ILE A O 1
ATOM 1536 N N . VAL A 1 181 ? -8.020 -9.320 -9.009 1.00 96.94 181 VAL A N 1
ATOM 1537 C CA . VAL A 1 181 ? -8.725 -8.418 -9.935 1.00 96.94 181 VAL A CA 1
ATOM 1538 C C . VAL A 1 181 ? -9.571 -7.367 -9.206 1.00 96.94 181 VAL A C 1
ATOM 1540 O O . VAL A 1 181 ? -9.591 -6.186 -9.565 1.00 96.94 181 VAL A O 1
ATOM 1543 N N . ARG A 1 182 ? -10.263 -7.747 -8.126 1.00 96.50 182 ARG A N 1
ATOM 1544 C CA . ARG A 1 182 ? -11.010 -6.779 -7.303 1.00 96.50 182 ARG A CA 1
ATOM 1545 C C . ARG A 1 182 ? -10.091 -5.787 -6.583 1.00 96.50 182 ARG A C 1
ATOM 1547 O O . ARG A 1 182 ? -10.557 -4.718 -6.193 1.00 96.50 182 ARG A O 1
ATOM 1554 N N . ASN A 1 183 ? -8.808 -6.115 -6.433 1.00 97.25 183 ASN A N 1
ATOM 1555 C CA . ASN A 1 183 ? -7.809 -5.347 -5.696 1.00 97.25 183 ASN A CA 1
ATOM 1556 C C . ASN A 1 183 ? -6.569 -5.025 -6.552 1.00 97.25 183 ASN A C 1
ATOM 1558 O O . ASN A 1 183 ? -5.454 -5.065 -6.046 1.00 97.25 183 ASN A O 1
ATOM 1562 N N . LEU A 1 184 ? -6.740 -4.643 -7.825 1.00 96.88 184 LEU A N 1
ATOM 1563 C CA . LEU A 1 184 ? -5.621 -4.337 -8.740 1.00 96.88 184 LEU A CA 1
ATOM 1564 C C . LEU A 1 184 ? -4.647 -3.255 -8.239 1.00 96.88 184 LEU A C 1
ATOM 1566 O O . LEU A 1 184 ? -3.513 -3.190 -8.705 1.00 96.88 184 LEU A O 1
ATOM 1570 N N . TYR A 1 185 ? -5.038 -2.434 -7.258 1.00 96.50 185 TYR A N 1
ATOM 1571 C CA . TYR A 1 185 ? -4.107 -1.522 -6.586 1.00 96.50 185 TYR A CA 1
ATOM 1572 C C . TYR A 1 185 ? -2.938 -2.246 -5.904 1.00 96.50 185 TYR A C 1
ATOM 1574 O O . TYR A 1 185 ? -1.903 -1.625 -5.682 1.00 96.50 185 TYR A O 1
ATOM 1582 N N . LEU A 1 186 ? -3.084 -3.535 -5.579 1.00 97.25 186 LEU A N 1
ATOM 1583 C CA . LEU A 1 186 ? -2.034 -4.347 -4.969 1.00 97.25 186 LEU A CA 1
ATOM 1584 C C . LEU A 1 186 ? -0.846 -4.566 -5.894 1.00 97.25 186 LEU A C 1
ATOM 1586 O O . LEU A 1 186 ? 0.242 -4.781 -5.388 1.00 97.25 186 LEU A O 1
ATOM 1590 N N . LEU A 1 187 ? -1.000 -4.410 -7.213 1.00 96.69 187 LEU A N 1
ATOM 1591 C CA . LEU A 1 187 ? 0.123 -4.463 -8.159 1.00 96.69 187 LEU A CA 1
ATOM 1592 C C . LEU A 1 187 ? 1.178 -3.364 -7.904 1.00 96.69 187 LEU A C 1
ATOM 1594 O O . LEU A 1 187 ? 2.246 -3.358 -8.509 1.00 96.69 187 LEU A O 1
ATOM 1598 N N . HIS A 1 188 ? 0.881 -2.414 -7.013 1.00 93.56 188 HIS A N 1
ATOM 1599 C CA . HIS A 1 188 ? 1.813 -1.401 -6.533 1.00 93.56 188 HIS A CA 1
ATOM 1600 C C . HIS A 1 188 ? 2.533 -1.739 -5.231 1.00 93.56 188 HIS A C 1
ATOM 1602 O O . HIS A 1 188 ? 3.423 -0.966 -4.850 1.00 93.56 188 HIS A O 1
ATOM 1608 N N . ALA A 1 189 ? 2.103 -2.797 -4.542 1.00 94.69 189 ALA A N 1
ATOM 1609 C CA . ALA A 1 189 ? 2.620 -3.189 -3.243 1.00 94.69 189 ALA A CA 1
ATOM 1610 C C . ALA A 1 189 ? 4.129 -3.437 -3.306 1.00 94.69 189 ALA A C 1
ATOM 1612 O O . ALA A 1 189 ? 4.692 -3.731 -4.358 1.00 94.69 189 ALA A O 1
ATOM 1613 N N . ASP A 1 190 ? 4.792 -3.276 -2.169 1.00 93.81 190 ASP A N 1
ATOM 1614 C CA . ASP A 1 190 ? 6.200 -3.627 -2.046 1.00 93.81 190 ASP A CA 1
ATOM 1615 C C . ASP A 1 190 ? 6.316 -5.142 -1.789 1.00 93.81 190 ASP A C 1
ATOM 1617 O O . ASP A 1 190 ? 5.877 -5.592 -0.726 1.00 93.81 190 ASP A O 1
ATOM 1621 N N . PRO A 1 191 ? 6.868 -5.934 -2.731 1.00 95.31 191 PRO A N 1
ATOM 1622 C CA . PRO A 1 191 ? 6.944 -7.384 -2.596 1.00 95.31 191 PRO A CA 1
ATOM 1623 C C . PRO A 1 191 ? 7.750 -7.812 -1.366 1.00 95.31 191 PRO A C 1
ATOM 1625 O O . PRO A 1 191 ? 7.355 -8.753 -0.683 1.00 95.31 191 PRO A O 1
ATOM 1628 N N . GLU A 1 192 ? 8.824 -7.097 -1.018 1.00 93.69 192 GLU A N 1
ATOM 1629 C CA . GLU A 1 192 ? 9.634 -7.470 0.148 1.00 93.69 192 GLU A CA 1
ATOM 1630 C C . GLU A 1 192 ? 8.887 -7.197 1.450 1.00 93.69 192 GLU A C 1
ATOM 1632 O O . GLU A 1 192 ? 8.933 -7.989 2.390 1.00 93.69 192 GLU A O 1
ATOM 1637 N N . ASN A 1 193 ? 8.125 -6.106 1.497 1.00 95.06 193 ASN A N 1
ATOM 1638 C CA . ASN A 1 193 ? 7.242 -5.841 2.622 1.00 95.06 193 ASN A CA 1
ATOM 1639 C C . ASN A 1 193 ? 6.156 -6.922 2.761 1.00 95.06 193 ASN A C 1
ATOM 1641 O O . ASN A 1 193 ? 5.880 -7.352 3.878 1.00 95.06 193 ASN A O 1
ATOM 1645 N N . MET A 1 194 ? 5.565 -7.383 1.650 1.00 95.81 194 MET A N 1
ATOM 1646 C CA . MET A 1 194 ? 4.557 -8.453 1.658 1.00 95.81 194 MET A CA 1
ATOM 1647 C C . MET A 1 194 ? 5.105 -9.757 2.248 1.00 95.81 194 MET A C 1
ATOM 1649 O O . MET A 1 194 ? 4.430 -10.371 3.071 1.00 95.81 194 MET A O 1
ATOM 1653 N N . LEU A 1 195 ? 6.323 -10.154 1.870 1.00 95.38 195 LEU A N 1
ATOM 1654 C CA . LEU A 1 195 ? 6.959 -11.381 2.362 1.00 95.38 195 LEU A CA 1
ATOM 1655 C C . LEU A 1 195 ? 7.294 -11.302 3.859 1.00 95.38 195 LEU A C 1
ATOM 1657 O O . LEU A 1 195 ? 7.016 -12.235 4.612 1.00 95.38 195 LEU A O 1
ATOM 1661 N N . ARG A 1 196 ? 7.806 -10.155 4.319 1.00 96.31 196 ARG A N 1
ATOM 1662 C CA . ARG A 1 196 ? 8.210 -9.941 5.722 1.00 96.31 196 ARG A CA 1
ATOM 1663 C C . ARG A 1 196 ? 7.052 -9.935 6.718 1.00 96.31 196 ARG A C 1
ATOM 1665 O O . ARG A 1 196 ? 7.267 -10.085 7.919 1.00 96.31 196 ARG A O 1
ATOM 1672 N N . TYR A 1 197 ? 5.815 -9.755 6.266 1.00 95.19 197 TYR A N 1
ATOM 1673 C CA . TYR A 1 197 ? 4.671 -9.636 7.168 1.00 95.19 197 TYR A CA 1
ATOM 1674 C C . TYR A 1 197 ? 4.476 -10.841 8.086 1.00 95.19 197 TYR A C 1
ATOM 1676 O O . TYR A 1 197 ? 4.208 -10.643 9.267 1.00 95.19 197 TYR A O 1
ATOM 1684 N N . SER A 1 198 ? 4.616 -12.064 7.562 1.00 93.69 198 SER A N 1
ATOM 1685 C CA . SER A 1 198 ? 4.431 -13.284 8.368 1.00 93.69 198 SER A CA 1
ATOM 1686 C C . SER A 1 198 ? 5.495 -13.417 9.464 1.00 93.69 198 SER A C 1
ATOM 1688 O O . SER A 1 198 ? 5.253 -14.061 10.476 1.00 93.69 198 SER A O 1
ATOM 1690 N N . GLU A 1 199 ? 6.658 -12.790 9.285 1.00 96.06 199 GLU A N 1
ATOM 1691 C CA . GLU A 1 199 ? 7.745 -12.779 10.267 1.00 96.06 199 GLU A CA 1
ATOM 1692 C C . GLU A 1 199 ? 7.530 -11.689 11.325 1.00 96.06 199 GLU A C 1
ATOM 1694 O O . GLU A 1 199 ? 7.738 -11.907 12.517 1.00 96.06 199 GLU A O 1
ATOM 1699 N N . VAL A 1 200 ? 7.105 -10.498 10.891 1.00 97.19 200 VAL A N 1
ATOM 1700 C CA . VAL A 1 200 ? 6.991 -9.311 11.753 1.00 97.19 200 VAL A CA 1
ATOM 1701 C C . VAL A 1 200 ? 5.679 -9.296 12.543 1.00 97.19 200 VAL A C 1
ATOM 1703 O O . VAL A 1 200 ? 5.665 -8.887 13.707 1.00 97.19 200 VAL A O 1
ATOM 1706 N N . VAL A 1 201 ? 4.581 -9.736 11.925 1.00 96.44 201 VAL A N 1
ATOM 1707 C CA . VAL A 1 201 ? 3.236 -9.810 12.512 1.00 96.44 201 VAL A CA 1
ATOM 1708 C C . VAL A 1 201 ? 2.635 -11.173 12.151 1.00 96.44 201 VAL A C 1
ATOM 1710 O O . VAL A 1 201 ? 1.823 -11.243 11.237 1.00 96.44 201 VAL A O 1
ATOM 1713 N N . PRO A 1 202 ? 3.027 -12.272 12.821 1.00 96.31 202 PRO A N 1
ATOM 1714 C CA . PRO A 1 202 ? 2.613 -13.624 12.427 1.00 96.31 202 PRO A CA 1
ATOM 1715 C C . PRO A 1 202 ? 1.111 -13.878 12.607 1.00 96.31 202 PRO A C 1
ATOM 1717 O O . PRO A 1 202 ? 0.493 -14.589 11.817 1.00 96.31 202 PRO A O 1
ATOM 1720 N N . SER A 1 203 ? 0.505 -13.293 13.640 1.00 96.12 203 SER A N 1
ATOM 1721 C CA . SER A 1 203 ? -0.924 -13.436 13.917 1.00 96.12 203 SER A CA 1
ATOM 1722 C C . SER A 1 203 ? -1.495 -12.189 14.584 1.00 96.12 203 SER A C 1
ATOM 1724 O O . SER A 1 203 ? -0.756 -11.381 15.148 1.00 96.12 203 SER A O 1
ATOM 1726 N N . ILE A 1 204 ? -2.818 -12.043 14.512 1.00 94.75 204 ILE A N 1
ATOM 1727 C CA . ILE A 1 204 ? -3.591 -11.044 15.261 1.00 94.75 204 ILE A CA 1
ATOM 1728 C C . ILE A 1 204 ? -4.711 -11.793 15.973 1.00 94.75 204 ILE A C 1
ATOM 1730 O O . ILE A 1 204 ? -5.509 -12.462 15.315 1.00 94.75 204 ILE A O 1
ATOM 1734 N N . ALA A 1 205 ? -4.762 -11.710 17.305 1.00 91.31 205 ALA A N 1
ATOM 1735 C CA . ALA A 1 205 ? -5.692 -12.486 18.137 1.00 91.31 205 ALA A CA 1
ATOM 1736 C C . ALA A 1 205 ? -5.760 -13.990 17.769 1.00 91.31 205 ALA A C 1
ATOM 1738 O O . ALA A 1 205 ? -6.839 -14.578 17.696 1.00 91.31 205 ALA A O 1
ATOM 1739 N N . GLY A 1 206 ? -4.601 -14.602 17.495 1.00 92.75 206 GLY A N 1
ATOM 1740 C CA . GLY A 1 206 ? -4.473 -16.028 17.165 1.00 92.75 206 GLY A CA 1
ATOM 1741 C C . GLY A 1 206 ? -4.876 -16.421 15.738 1.00 92.75 206 GLY A C 1
ATOM 1742 O O . GLY A 1 206 ? -4.748 -17.589 15.387 1.00 92.75 206 GLY A O 1
ATOM 1743 N N . VAL A 1 207 ? -5.333 -15.477 14.908 1.00 95.25 207 VAL A N 1
ATOM 1744 C CA . VAL A 1 207 ? -5.599 -15.708 13.478 1.00 95.25 207 VAL A CA 1
ATOM 1745 C C . VAL A 1 207 ? -4.346 -15.391 12.672 1.00 95.25 207 VAL A C 1
ATOM 1747 O O . VAL A 1 207 ? -3.745 -14.334 12.876 1.00 95.25 207 VAL A O 1
ATOM 1750 N N . ASP A 1 208 ? -3.976 -16.285 11.753 1.00 96.31 208 ASP A N 1
ATOM 1751 C CA . ASP A 1 208 ? -2.834 -16.099 10.857 1.00 96.31 208 ASP A CA 1
ATOM 1752 C C . ASP A 1 208 ? -2.975 -14.788 10.066 1.00 96.31 208 ASP A C 1
ATOM 1754 O O . ASP A 1 208 ? -4.047 -14.445 9.550 1.00 96.31 208 ASP A O 1
ATOM 1758 N N . ILE A 1 209 ? -1.891 -14.018 9.980 1.00 95.62 209 ILE A N 1
ATOM 1759 C CA . ILE A 1 209 ? -1.910 -12.722 9.300 1.00 95.62 209 ILE A CA 1
ATOM 1760 C C . ILE A 1 209 ? -2.307 -12.833 7.824 1.00 95.62 209 ILE A C 1
ATOM 1762 O O . ILE A 1 209 ? -2.932 -11.914 7.292 1.00 95.62 209 ILE A O 1
ATOM 1766 N N . ARG A 1 210 ? -2.015 -13.956 7.164 1.00 95.75 210 ARG A N 1
ATOM 1767 C CA . ARG A 1 210 ? -2.374 -14.204 5.763 1.00 95.75 210 ARG A CA 1
ATOM 1768 C C . ARG A 1 210 ? -3.889 -14.224 5.589 1.00 95.75 210 ARG A C 1
ATOM 1770 O O . ARG A 1 210 ? -4.405 -13.588 4.668 1.00 95.75 210 ARG A O 1
ATOM 1777 N N . ASP A 1 211 ? -4.619 -14.822 6.526 1.00 95.12 211 ASP A N 1
ATOM 1778 C CA . ASP A 1 211 ? -6.086 -14.809 6.518 1.00 95.12 211 ASP A CA 1
ATOM 1779 C C . ASP A 1 211 ? -6.631 -13.387 6.704 1.00 95.12 211 ASP A C 1
ATOM 1781 O O . ASP A 1 211 ? -7.587 -12.964 6.037 1.00 95.12 211 ASP A O 1
ATOM 1785 N N . VAL A 1 212 ? -5.984 -12.599 7.569 1.00 95.19 212 VAL A N 1
ATOM 1786 C CA . VAL A 1 212 ? -6.328 -11.185 7.764 1.00 95.19 212 VAL A CA 1
ATOM 1787 C C . VAL A 1 212 ? -6.089 -10.383 6.484 1.00 95.19 212 VAL A C 1
ATOM 1789 O O . VAL A 1 212 ? -6.936 -9.564 6.119 1.00 95.19 212 VAL A O 1
ATOM 1792 N N . MET A 1 213 ? -4.994 -10.633 5.766 1.00 95.81 213 MET A N 1
ATOM 1793 C CA . MET A 1 213 ? -4.681 -9.985 4.488 1.00 95.81 213 MET A CA 1
ATOM 1794 C C . MET A 1 213 ? -5.673 -10.358 3.393 1.00 95.81 213 MET A C 1
ATOM 1796 O O . MET A 1 213 ? -6.113 -9.486 2.647 1.00 95.81 213 MET A O 1
ATOM 1800 N N . ILE A 1 214 ? -6.096 -11.620 3.311 1.00 95.06 214 ILE A N 1
ATOM 1801 C CA . ILE A 1 214 ? -7.145 -12.031 2.372 1.00 95.06 214 ILE A CA 1
ATOM 1802 C C . ILE A 1 214 ? -8.443 -11.284 2.698 1.00 95.06 214 ILE A C 1
ATOM 1804 O O . ILE A 1 214 ? -9.108 -10.751 1.802 1.00 95.06 214 ILE A O 1
ATOM 1808 N N . LYS A 1 215 ? -8.817 -11.178 3.977 1.00 93.75 215 LYS A N 1
ATOM 1809 C CA . LYS A 1 215 ? -10.021 -10.443 4.392 1.00 93.75 215 LYS A CA 1
ATOM 1810 C C . LYS A 1 215 ? -9.904 -8.939 4.122 1.00 93.75 215 LYS A C 1
ATOM 1812 O O . LYS A 1 215 ? -10.862 -8.344 3.628 1.00 93.75 215 LYS A O 1
ATOM 1817 N N . GLN A 1 216 ? -8.741 -8.344 4.386 1.00 94.62 216 GLN A N 1
ATOM 1818 C CA . GLN A 1 216 ? -8.453 -6.915 4.254 1.00 94.62 216 GLN A CA 1
ATOM 1819 C C . GLN A 1 216 ? -7.168 -6.670 3.435 1.00 94.62 216 GLN A C 1
ATOM 1821 O O . GLN A 1 216 ? -6.132 -6.306 3.996 1.00 94.62 216 GLN A O 1
ATOM 1826 N N . PRO A 1 217 ? -7.224 -6.772 2.091 1.00 96.50 217 PRO A N 1
ATOM 1827 C CA . PRO A 1 217 ? -6.015 -6.732 1.263 1.00 96.50 217 PRO A CA 1
ATOM 1828 C C . PRO A 1 217 ? -5.238 -5.425 1.332 1.00 96.50 217 PRO A C 1
ATOM 1830 O O . PRO A 1 217 ? -4.026 -5.409 1.157 1.00 96.50 217 PRO A O 1
ATOM 1833 N N . LYS A 1 218 ? -5.910 -4.317 1.661 1.00 96.00 218 LYS A N 1
ATOM 1834 C CA . LYS A 1 218 ? -5.269 -3.007 1.801 1.00 96.00 218 LYS A CA 1
ATOM 1835 C C . LYS A 1 218 ? -4.170 -2.974 2.874 1.00 96.00 218 LYS A C 1
ATOM 1837 O O . LYS A 1 218 ? -3.324 -2.090 2.804 1.00 96.00 218 LYS A O 1
ATOM 1842 N N . VAL A 1 219 ? -4.145 -3.926 3.814 1.00 95.81 219 VAL A N 1
ATOM 1843 C CA . VAL A 1 219 ? -3.038 -4.085 4.778 1.00 95.81 219 VAL A CA 1
ATOM 1844 C C . VAL A 1 219 ? -1.703 -4.305 4.064 1.00 95.81 219 VAL A C 1
ATOM 1846 O O . VAL A 1 219 ? -0.712 -3.710 4.461 1.00 95.81 219 VAL A O 1
ATOM 1849 N N . LEU A 1 220 ? -1.678 -5.035 2.945 1.00 96.44 220 LEU A N 1
ATOM 1850 C CA . LEU A 1 220 ? -0.455 -5.308 2.172 1.00 96.44 220 LEU A CA 1
ATOM 1851 C C . LEU A 1 220 ? 0.231 -4.038 1.635 1.00 96.44 220 LEU A C 1
ATOM 1853 O O . LEU A 1 220 ? 1.414 -4.061 1.307 1.00 96.44 220 LEU A O 1
ATOM 1857 N N . MET A 1 221 ? -0.499 -2.921 1.561 1.00 95.62 221 MET A N 1
ATOM 1858 C CA . MET A 1 221 ? 0.030 -1.620 1.136 1.00 95.62 221 MET A CA 1
ATOM 1859 C C . MET A 1 221 ? 0.704 -0.837 2.270 1.00 95.62 221 MET A C 1
ATOM 1861 O O . MET A 1 221 ? 1.255 0.236 2.026 1.00 95.62 221 MET A O 1
ATOM 1865 N N . ILE A 1 222 ? 0.608 -1.322 3.506 1.00 95.56 222 ILE A N 1
ATOM 1866 C CA . ILE A 1 222 ? 1.154 -0.680 4.701 1.00 95.56 222 ILE A CA 1
ATOM 1867 C C . ILE A 1 222 ? 2.474 -1.369 5.061 1.00 95.56 222 ILE A C 1
ATOM 1869 O O . ILE A 1 222 ? 2.556 -2.593 4.930 1.00 95.56 222 ILE A O 1
ATOM 1873 N N . PRO A 1 223 ? 3.507 -0.645 5.521 1.00 95.25 223 PRO A N 1
ATOM 1874 C CA . PRO A 1 223 ? 4.708 -1.273 6.059 1.00 95.25 223 PRO A CA 1
ATOM 1875 C C . PRO A 1 223 ? 4.385 -2.201 7.239 1.00 95.25 223 PRO A C 1
ATOM 1877 O O . PRO A 1 223 ? 3.670 -1.796 8.157 1.00 95.25 223 PRO A O 1
ATOM 1880 N N . CYS A 1 224 ? 4.929 -3.419 7.255 1.00 96.38 224 CYS A N 1
ATOM 1881 C CA . CYS A 1 224 ? 4.662 -4.396 8.317 1.00 96.38 224 CYS A CA 1
ATOM 1882 C C . CYS A 1 224 ? 5.083 -3.888 9.709 1.00 96.38 224 CYS A C 1
ATOM 1884 O O . CYS A 1 224 ? 4.383 -4.125 10.691 1.00 96.38 224 CYS A O 1
ATOM 1886 N N . GLU A 1 225 ? 6.167 -3.107 9.786 1.00 96.19 225 GLU A N 1
ATOM 1887 C CA . GLU A 1 225 ? 6.613 -2.460 11.030 1.00 96.19 225 GLU A CA 1
ATOM 1888 C C . GLU A 1 225 ? 5.589 -1.452 11.557 1.00 96.19 225 GLU A C 1
ATOM 1890 O O . GLU A 1 225 ? 5.329 -1.401 12.755 1.00 96.19 225 GLU A O 1
ATOM 1895 N N . ALA A 1 226 ? 4.945 -0.695 10.664 1.00 96.44 226 ALA A N 1
ATOM 1896 C CA . ALA A 1 226 ? 3.908 0.249 11.061 1.00 96.44 226 ALA A CA 1
ATOM 1897 C C . ALA A 1 226 ? 2.681 -0.490 11.617 1.00 96.44 226 ALA A C 1
ATOM 1899 O O . ALA A 1 226 ? 2.081 -0.059 12.596 1.00 96.44 226 ALA A O 1
ATOM 1900 N N . VAL A 1 227 ? 2.318 -1.640 11.043 1.00 96.56 227 VAL A N 1
ATOM 1901 C CA . VAL A 1 227 ? 1.243 -2.474 11.603 1.00 96.56 227 VAL A CA 1
ATOM 1902 C C . VAL A 1 227 ? 1.623 -3.009 12.986 1.00 96.56 227 VAL A C 1
ATOM 1904 O O . VAL A 1 227 ? 0.805 -2.949 13.903 1.00 96.56 227 VAL A O 1
ATOM 1907 N N . LYS A 1 228 ? 2.861 -3.481 13.167 1.00 96.81 228 LYS A N 1
ATOM 1908 C CA . LYS A 1 228 ? 3.373 -3.953 14.462 1.00 96.81 228 LYS A CA 1
ATOM 1909 C C . LYS A 1 228 ? 3.339 -2.861 15.536 1.00 96.81 228 LYS A C 1
ATOM 1911 O O . LYS A 1 228 ? 2.877 -3.121 16.645 1.00 96.81 228 LYS A O 1
ATOM 1916 N N . GLU A 1 229 ? 3.784 -1.655 15.198 1.00 97.12 229 GLU A N 1
ATOM 1917 C CA . GLU A 1 229 ? 3.754 -0.484 16.083 1.00 97.12 229 GLU A CA 1
ATOM 1918 C C . GLU A 1 229 ? 2.316 -0.059 16.425 1.00 97.12 229 GLU A C 1
ATOM 1920 O O . GLU A 1 229 ? 1.974 0.194 17.577 1.00 97.12 229 GLU A O 1
ATOM 1925 N N . LEU A 1 230 ? 1.413 -0.058 15.444 1.00 95.81 230 LEU A N 1
ATOM 1926 C CA . LEU A 1 230 ? -0.003 0.208 15.693 1.00 95.81 230 LEU A CA 1
ATOM 1927 C C . LEU A 1 230 ? -0.593 -0.793 16.699 1.00 95.81 230 LEU A C 1
ATOM 1929 O O . LEU A 1 230 ? -1.322 -0.400 17.612 1.00 95.81 230 LEU A O 1
ATOM 1933 N N . LEU A 1 231 ? -0.283 -2.084 16.546 1.00 95.06 231 LEU A N 1
ATOM 1934 C CA . LEU A 1 231 ? -0.739 -3.130 17.464 1.00 95.06 231 LEU A CA 1
ATOM 1935 C C . LEU A 1 231 ? -0.124 -2.985 18.865 1.00 95.06 231 LEU A C 1
ATOM 1937 O O . LEU A 1 231 ? -0.800 -3.296 19.847 1.00 95.06 231 LEU A O 1
ATOM 1941 N N . SER A 1 232 ? 1.120 -2.502 18.999 1.00 95.06 232 SER A N 1
ATOM 1942 C CA . SER A 1 232 ? 1.683 -2.207 20.325 1.00 95.06 232 SER A CA 1
ATOM 1943 C C . SER A 1 232 ? 0.923 -1.079 21.015 1.00 95.06 232 SER A C 1
ATOM 1945 O O . SER A 1 232 ? 0.523 -1.265 22.160 1.00 95.06 232 SER A O 1
ATOM 1947 N N . TYR A 1 233 ? 0.590 0.008 20.312 1.00 94.31 233 TYR A N 1
ATOM 1948 C CA . TYR A 1 233 ? -0.224 1.081 20.897 1.00 94.31 233 TYR A CA 1
ATOM 1949 C C . TYR A 1 233 ? -1.605 0.596 21.342 1.00 94.31 233 TYR A C 1
ATOM 1951 O O . TYR A 1 233 ? -2.059 0.937 22.429 1.00 94.31 233 TYR A O 1
ATOM 1959 N N . LEU A 1 234 ? -2.286 -0.234 20.548 1.00 91.38 234 LEU A N 1
ATOM 1960 C CA . LEU A 1 234 ? -3.584 -0.778 20.965 1.00 91.38 234 LEU A CA 1
ATOM 1961 C C . LEU A 1 234 ? -3.466 -1.600 22.259 1.00 91.38 234 LEU A C 1
ATOM 1963 O O . LEU A 1 234 ? -4.287 -1.426 23.161 1.00 91.38 234 LEU A O 1
ATOM 1967 N N . ARG A 1 235 ? -2.423 -2.429 22.385 1.00 91.00 235 ARG A N 1
ATOM 1968 C CA . ARG A 1 235 ? -2.166 -3.214 23.603 1.00 91.00 235 ARG A CA 1
ATOM 1969 C C . ARG A 1 235 ? -1.817 -2.342 24.806 1.00 91.00 235 ARG A C 1
ATOM 1971 O O . ARG A 1 235 ? -2.348 -2.582 25.886 1.00 91.00 235 ARG A O 1
ATOM 1978 N N . GLU A 1 236 ? -0.988 -1.317 24.627 1.00 91.50 236 GLU A N 1
ATOM 1979 C CA . GLU A 1 236 ? -0.636 -0.357 25.686 1.00 91.50 236 GLU A CA 1
ATOM 1980 C C . GLU A 1 236 ? -1.864 0.385 26.230 1.00 91.50 236 GLU A C 1
ATOM 1982 O O . GLU A 1 236 ? -1.957 0.654 27.426 1.00 91.50 236 GLU A O 1
ATOM 1987 N N . PHE A 1 237 ? -2.849 0.656 25.370 1.00 87.56 237 PHE A N 1
ATOM 1988 C CA . PHE A 1 237 ? -4.129 1.254 25.754 1.00 87.56 237 PHE A CA 1
ATOM 1989 C C . PHE A 1 237 ? -5.175 0.223 26.225 1.00 87.56 237 PHE A C 1
ATOM 1991 O O . PHE A 1 237 ? -6.334 0.578 26.438 1.00 87.56 237 PHE A O 1
ATOM 1998 N N . GLY A 1 238 ? -4.790 -1.045 26.412 1.00 85.00 238 GLY A N 1
ATOM 1999 C CA . GLY A 1 238 ? -5.662 -2.101 26.936 1.00 85.00 238 GLY A CA 1
ATOM 2000 C C . GLY A 1 238 ? -6.764 -2.552 25.972 1.00 85.00 238 GLY A C 1
ATOM 2001 O O . GLY A 1 238 ? -7.783 -3.084 26.416 1.00 85.00 238 GLY A O 1
ATOM 2002 N N . ILE A 1 239 ? -6.591 -2.326 24.667 1.00 86.44 239 ILE A N 1
AT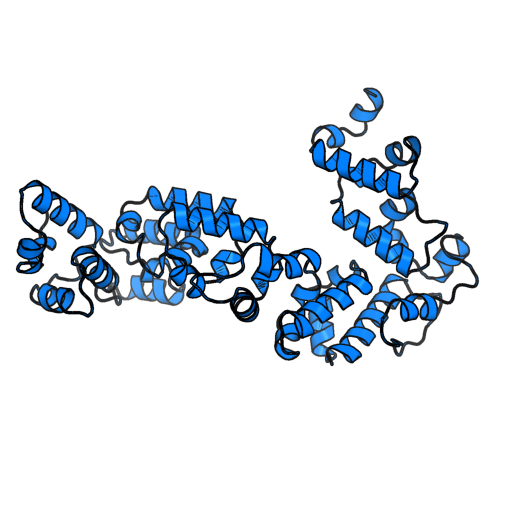OM 2003 C CA . ILE A 1 239 ? -7.555 -2.712 23.636 1.00 86.44 239 ILE A CA 1
ATOM 2004 C C . ILE A 1 239 ? -7.249 -4.126 23.151 1.00 86.44 239 ILE A C 1
ATOM 2006 O O . ILE A 1 239 ? -6.155 -4.419 22.675 1.00 86.44 239 ILE A O 1
ATOM 2010 N N . ASP A 1 240 ? -8.264 -4.983 23.222 1.00 83.75 240 ASP A N 1
ATOM 2011 C CA . ASP A 1 240 ? -8.195 -6.368 22.770 1.00 83.75 240 ASP A CA 1
ATOM 2012 C C . ASP A 1 240 ? -8.053 -6.470 21.238 1.00 83.75 240 ASP A C 1
ATOM 2014 O O . ASP A 1 240 ? -8.839 -5.899 20.467 1.00 83.75 240 ASP A O 1
ATOM 2018 N N . GLU A 1 241 ? -7.075 -7.260 20.791 1.00 86.38 241 GLU A N 1
ATOM 2019 C CA . GLU A 1 241 ? -6.828 -7.565 19.381 1.00 86.38 241 GLU A CA 1
ATOM 2020 C C . GLU A 1 241 ? -8.018 -8.276 18.715 1.00 86.38 241 GLU A C 1
ATOM 2022 O O . GLU A 1 241 ? -8.226 -8.135 17.506 1.00 86.38 241 GLU A O 1
ATOM 2027 N N . ALA A 1 242 ? -8.887 -8.960 19.470 1.00 86.25 242 ALA A N 1
ATOM 2028 C CA . ALA A 1 242 ? -10.120 -9.511 18.901 1.00 86.25 242 ALA A CA 1
ATOM 2029 C C . ALA A 1 242 ? -11.026 -8.406 18.316 1.00 86.25 242 ALA A C 1
ATOM 2031 O O . ALA A 1 242 ? -11.739 -8.612 17.325 1.00 86.25 242 ALA A O 1
ATOM 2032 N N . GLY A 1 243 ? -10.972 -7.194 18.882 1.00 83.56 243 GLY A N 1
ATOM 2033 C CA . GLY A 1 243 ? -11.626 -6.004 18.337 1.00 83.56 243 GLY A CA 1
ATOM 2034 C C . GLY A 1 243 ? -11.021 -5.545 17.006 1.00 83.56 243 GLY A C 1
ATOM 2035 O O . GLY A 1 243 ? -11.734 -4.993 16.161 1.00 83.56 243 GLY A O 1
ATOM 2036 N N . VAL A 1 244 ? -9.729 -5.800 16.783 1.00 89.50 244 VAL A N 1
ATOM 2037 C CA . VAL A 1 244 ? -9.026 -5.496 15.527 1.00 89.50 244 VAL A CA 1
ATOM 2038 C C . VAL A 1 244 ? -9.503 -6.426 14.417 1.00 89.50 244 VAL A C 1
ATOM 2040 O O . VAL A 1 244 ? -9.823 -5.953 13.332 1.00 89.50 244 VAL A O 1
ATOM 2043 N N . LEU A 1 245 ? -9.676 -7.724 14.684 1.00 89.25 245 LEU A N 1
ATOM 2044 C CA . LEU A 1 245 ? -10.208 -8.671 13.690 1.00 89.25 245 LEU A CA 1
ATOM 2045 C C . LEU A 1 245 ? -11.653 -8.364 13.264 1.00 89.25 245 LEU A C 1
ATOM 2047 O O . LEU A 1 245 ? -12.038 -8.579 12.103 1.00 89.25 245 LEU A O 1
ATOM 2051 N N . LYS A 1 246 ? -12.463 -7.850 14.200 1.00 85.75 246 LYS A N 1
ATOM 2052 C CA . LYS A 1 246 ? -13.826 -7.367 13.921 1.00 85.75 246 LYS A CA 1
ATOM 2053 C C . LYS A 1 246 ? -13.817 -6.117 13.042 1.00 85.75 246 LYS A C 1
ATOM 2055 O O . LYS A 1 246 ? -14.744 -5.934 12.253 1.00 85.75 246 LYS A O 1
ATOM 2060 N N . TYR A 1 247 ? -12.787 -5.279 13.154 1.00 88.38 247 TYR A N 1
ATOM 2061 C CA . TYR A 1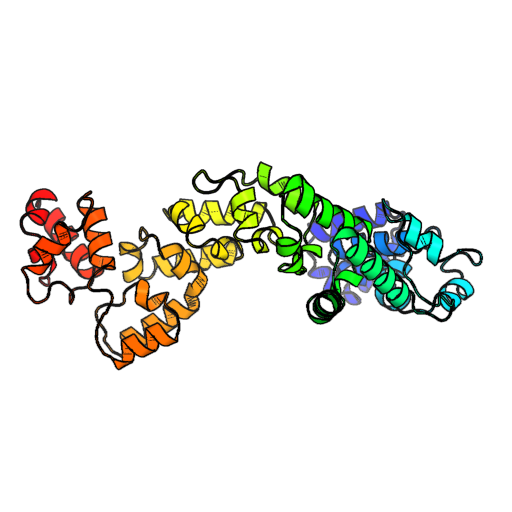 247 ? -12.656 -4.044 12.388 1.00 88.38 247 TYR A CA 1
ATOM 2062 C C . TYR A 1 247 ? -11.227 -3.837 11.853 1.00 88.38 247 TYR A C 1
ATOM 2064 O O . TYR A 1 247 ? -10.506 -2.922 12.252 1.00 88.38 247 TYR A O 1
ATOM 2072 N N . SER A 1 248 ? -10.829 -4.676 10.896 1.00 90.62 248 SER A N 1
ATOM 2073 C CA . SER A 1 248 ? -9.453 -4.734 10.376 1.00 90.62 248 SER A CA 1
ATOM 2074 C C . SER A 1 248 ? -9.029 -3.494 9.586 1.00 90.62 248 SER A C 1
ATOM 2076 O O . SER A 1 248 ? -7.841 -3.270 9.382 1.00 90.62 248 SER A O 1
ATOM 2078 N N . THR A 1 249 ? -9.965 -2.631 9.181 1.00 89.69 249 THR A N 1
ATOM 2079 C CA . THR A 1 249 ? -9.648 -1.354 8.521 1.00 89.69 249 THR A CA 1
ATOM 2080 C C . THR A 1 249 ? -8.749 -0.458 9.378 1.00 89.69 249 THR A C 1
ATOM 2082 O O . THR A 1 249 ? -8.018 0.357 8.816 1.00 89.69 249 THR A O 1
ATOM 2085 N N . ILE A 1 250 ? -8.752 -0.607 10.712 1.00 92.12 250 ILE A N 1
ATOM 2086 C CA . ILE A 1 250 ? -7.835 0.134 11.595 1.00 92.12 250 ILE A CA 1
ATOM 2087 C C . ILE A 1 250 ? -6.363 -0.090 11.223 1.00 92.12 250 ILE A C 1
ATOM 2089 O O . ILE A 1 250 ? -5.590 0.859 11.263 1.00 92.12 250 ILE A O 1
ATOM 2093 N N . LEU A 1 251 ? -6.011 -1.286 10.735 1.00 93.81 251 LEU A N 1
ATOM 2094 C CA . LEU A 1 251 ? -4.659 -1.662 10.301 1.00 93.81 251 LEU A CA 1
ATOM 2095 C C . LEU A 1 251 ? -4.168 -0.866 9.080 1.00 93.81 251 LEU A C 1
ATOM 2097 O O . LEU A 1 251 ? -3.009 -0.963 8.701 1.00 93.81 251 LEU A O 1
ATOM 2101 N N . THR A 1 252 ? -5.052 -0.098 8.435 1.00 92.88 252 THR A N 1
ATOM 2102 C CA . THR A 1 252 ? -4.716 0.737 7.271 1.00 92.88 252 THR A CA 1
ATOM 2103 C C . THR A 1 252 ? -4.390 2.188 7.634 1.00 92.88 252 THR A C 1
ATOM 2105 O O . THR A 1 252 ? -4.137 2.998 6.742 1.00 92.88 252 THR A O 1
ATOM 2108 N N . LEU A 1 253 ? -4.433 2.534 8.924 1.00 92.50 253 LEU A N 1
ATOM 2109 C CA . LEU A 1 253 ? -4.094 3.860 9.438 1.00 92.50 253 LEU A CA 1
ATOM 2110 C C . LEU A 1 253 ? -2.610 3.936 9.806 1.00 92.50 253 LEU A C 1
ATOM 2112 O O . LEU A 1 253 ? -1.990 2.922 10.110 1.00 92.50 253 LEU A O 1
ATOM 2116 N N . SER A 1 254 ? -2.045 5.148 9.814 1.00 93.00 254 SER A N 1
ATOM 2117 C CA . SER A 1 254 ? -0.684 5.328 10.322 1.00 93.00 254 SER A CA 1
ATOM 2118 C C . SER A 1 254 ? -0.647 5.185 11.852 1.00 93.00 254 SER A C 1
ATOM 2120 O O . SER A 1 254 ? -1.604 5.608 12.513 1.00 93.00 254 SER A O 1
ATOM 2122 N N . PRO A 1 255 ? 0.455 4.669 12.427 1.00 94.94 255 PRO A N 1
ATOM 2123 C CA . PRO A 1 255 ? 0.619 4.532 13.876 1.00 94.94 255 PRO A CA 1
ATOM 2124 C C . PRO A 1 255 ? 0.388 5.851 14.614 1.00 94.94 255 PRO A C 1
ATOM 2126 O O . PRO A 1 255 ? -0.442 5.907 15.515 1.00 94.94 255 PRO A O 1
ATOM 2129 N N . ASN A 1 256 ? 0.987 6.944 14.129 1.00 93.75 256 ASN A N 1
ATOM 2130 C CA . ASN A 1 256 ? 0.797 8.292 14.679 1.00 93.75 256 ASN A CA 1
ATOM 2131 C C . ASN A 1 256 ? -0.675 8.730 14.694 1.00 93.75 256 ASN A C 1
ATOM 2133 O O . ASN A 1 256 ? -1.129 9.357 15.648 1.00 93.75 256 ASN A O 1
ATOM 2137 N N . THR A 1 257 ? -1.443 8.390 13.650 1.00 92.75 257 THR A N 1
ATOM 2138 C CA . THR A 1 257 ? -2.881 8.698 13.611 1.00 92.75 257 THR A CA 1
ATOM 2139 C C . THR A 1 257 ? -3.630 7.910 14.677 1.00 92.75 257 THR A C 1
ATOM 2141 O O . THR A 1 257 ? -4.522 8.452 15.325 1.00 92.75 257 THR A O 1
ATOM 2144 N N . VAL A 1 258 ? -3.304 6.629 14.850 1.00 92.75 258 VAL A N 1
ATOM 2145 C CA . VAL A 1 258 ? -3.940 5.788 15.868 1.00 92.75 258 VAL A CA 1
ATOM 2146 C C . VAL A 1 258 ? -3.581 6.277 17.264 1.00 92.75 258 VAL A C 1
ATOM 2148 O O . VAL A 1 258 ? -4.494 6.483 18.057 1.00 92.75 258 VAL A O 1
ATOM 2151 N N . LEU A 1 259 ? -2.306 6.557 17.531 1.00 93.25 259 LEU A N 1
ATOM 2152 C CA . LEU A 1 259 ? -1.834 7.074 18.813 1.00 93.25 259 LEU A CA 1
ATOM 2153 C C . LEU A 1 259 ? -2.529 8.387 19.186 1.00 93.25 259 LEU A C 1
ATOM 2155 O O . LEU A 1 259 ? -3.164 8.462 20.233 1.00 93.25 259 LEU A O 1
ATOM 2159 N N . ALA A 1 260 ? -2.524 9.382 18.294 1.00 91.12 260 ALA A N 1
ATOM 2160 C CA . ALA A 1 260 ? -3.188 10.663 18.545 1.00 91.12 260 ALA A CA 1
ATOM 2161 C C . ALA A 1 260 ? -4.689 10.492 18.844 1.00 91.12 260 ALA A C 1
ATOM 2163 O O . ALA A 1 260 ? -5.259 11.170 19.701 1.00 91.12 260 ALA A O 1
ATOM 2164 N N . ARG A 1 261 ? -5.350 9.553 18.155 1.00 90.00 261 ARG A N 1
ATOM 2165 C CA . ARG A 1 261 ? -6.767 9.248 18.390 1.00 90.00 261 ARG A CA 1
ATOM 2166 C C . ARG A 1 261 ? -6.988 8.537 19.719 1.00 90.00 261 ARG A C 1
ATOM 2168 O O . ARG A 1 261 ? -7.957 8.862 20.395 1.00 90.00 261 ARG A O 1
ATOM 2175 N N . LEU A 1 262 ? -6.116 7.609 20.105 1.00 89.06 262 LEU A N 1
ATOM 2176 C CA . LEU A 1 262 ? -6.155 6.934 21.404 1.00 89.06 262 LEU A CA 1
ATOM 2177 C C . LEU A 1 262 ? -5.964 7.926 22.557 1.00 89.06 262 LEU A C 1
ATOM 2179 O O . LEU A 1 262 ? -6.759 7.941 23.497 1.00 89.06 262 LEU A O 1
ATOM 2183 N N . GLU A 1 263 ? -4.975 8.812 22.452 1.00 89.12 263 GLU A N 1
ATOM 2184 C CA . GLU A 1 263 ? -4.735 9.878 23.428 1.00 89.12 263 GLU A CA 1
ATOM 2185 C C . GLU A 1 263 ? -5.933 10.816 23.559 1.00 89.12 263 GLU A C 1
ATOM 2187 O O . GLU A 1 263 ? -6.295 11.215 24.667 1.00 89.12 263 GLU A O 1
ATOM 2192 N N . GLN A 1 264 ? -6.581 11.159 22.443 1.00 83.25 264 GLN A N 1
ATOM 2193 C CA . GLN A 1 264 ? -7.783 11.982 22.483 1.00 83.25 264 GLN A CA 1
ATOM 2194 C C . GLN A 1 264 ? -8.965 11.241 23.115 1.00 83.25 264 GLN A C 1
ATOM 2196 O O . GLN A 1 264 ? -9.684 11.843 23.908 1.00 83.25 264 GLN A O 1
ATOM 2201 N N . LEU A 1 265 ? -9.156 9.952 22.818 1.00 81.62 265 LEU A N 1
ATOM 2202 C CA . LEU A 1 265 ? -10.214 9.151 23.442 1.00 81.62 265 LEU A CA 1
ATOM 2203 C C . LEU A 1 265 ? -10.045 9.078 24.962 1.00 81.62 265 LEU A C 1
ATOM 2205 O O . LEU A 1 265 ? -11.027 9.220 25.681 1.00 81.62 265 LEU A O 1
ATOM 2209 N N . LYS A 1 266 ? -8.807 8.954 25.454 1.00 81.25 266 LYS A N 1
ATOM 2210 C CA . LYS A 1 266 ? -8.499 8.944 26.892 1.00 81.25 266 LYS A CA 1
ATOM 2211 C C . LYS A 1 266 ? -8.891 10.246 27.611 1.00 81.25 266 LYS A C 1
ATOM 2213 O O . LYS A 1 266 ? -9.098 10.238 28.819 1.00 81.25 266 LYS A O 1
ATOM 2218 N N . LYS A 1 267 ? -9.004 11.369 26.892 1.00 81.56 267 LYS A N 1
ATOM 2219 C CA . LYS A 1 267 ? -9.433 12.662 27.464 1.00 81.56 267 LYS A CA 1
ATOM 2220 C C . LYS A 1 267 ? -10.952 12.772 27.634 1.00 81.56 267 LYS A C 1
ATOM 2222 O O . LYS A 1 267 ? -11.414 13.673 28.327 1.00 81.56 267 LYS A O 1
ATOM 2227 N N . THR A 1 268 ? -11.729 11.892 27.009 1.00 74.56 268 THR A N 1
ATOM 2228 C CA . THR A 1 268 ? -13.194 11.924 27.036 1.00 74.56 268 THR A CA 1
ATOM 2229 C C . THR A 1 268 ? -13.710 10.871 28.015 1.00 74.56 268 THR A C 1
ATOM 2231 O O . THR A 1 268 ? -13.562 9.673 27.774 1.00 74.56 268 THR A O 1
ATOM 2234 N N . LYS A 1 269 ? -14.336 11.308 29.116 1.00 70.88 269 LYS A N 1
ATOM 2235 C CA . LYS A 1 269 ? -14.816 10.418 30.192 1.00 70.88 269 LYS A CA 1
ATOM 2236 C C . LYS A 1 269 ? -15.766 9.332 29.681 1.00 70.88 269 LYS A C 1
ATOM 2238 O O . LYS A 1 269 ? -15.714 8.197 30.141 1.00 70.88 269 LYS A O 1
ATOM 2243 N N . GLU A 1 270 ? -16.589 9.658 28.688 1.00 68.81 270 GLU A N 1
ATOM 2244 C CA . GLU A 1 270 ? -17.536 8.743 28.051 1.00 68.81 270 GLU A CA 1
ATOM 2245 C C . GLU A 1 270 ? -16.862 7.522 27.412 1.00 68.81 270 GLU A C 1
ATOM 2247 O O . GLU A 1 270 ? -17.475 6.459 27.312 1.00 68.81 270 GLU A O 1
ATOM 2252 N N . PHE A 1 271 ? -15.599 7.649 26.998 1.00 72.25 271 PHE A N 1
ATOM 2253 C CA . PHE A 1 271 ? -14.853 6.563 26.371 1.00 72.25 271 PHE A CA 1
ATOM 2254 C C . PHE A 1 271 ? -13.987 5.771 27.344 1.00 72.25 271 PHE A C 1
ATOM 2256 O O . PHE A 1 271 ? -13.616 4.652 27.003 1.00 72.25 271 PHE A O 1
ATOM 2263 N N . ASP A 1 272 ? -13.719 6.281 28.546 1.00 71.44 272 ASP A N 1
ATOM 2264 C CA . ASP A 1 272 ? -12.973 5.540 29.567 1.00 71.44 272 ASP A CA 1
ATOM 2265 C C . ASP A 1 272 ? -13.735 4.265 29.972 1.00 71.44 272 ASP A C 1
ATOM 2267 O O . ASP A 1 272 ? -13.217 3.148 29.896 1.00 71.44 272 ASP A O 1
ATOM 2271 N N . VAL A 1 273 ? -15.037 4.424 30.229 1.00 69.06 273 VAL A N 1
ATOM 2272 C CA . VAL A 1 273 ? -15.971 3.350 30.615 1.00 69.06 273 VAL A CA 1
ATOM 2273 C C . VAL A 1 273 ? -16.137 2.301 29.515 1.00 69.06 273 VAL A C 1
ATOM 2275 O O . VAL A 1 273 ? -16.347 1.115 29.775 1.00 69.06 273 VAL A O 1
ATOM 2278 N N . LEU A 1 274 ? -16.041 2.738 28.258 1.00 70.25 274 LEU A N 1
ATOM 2279 C CA . LEU A 1 274 ? -16.317 1.923 27.078 1.00 70.25 274 LEU A CA 1
ATOM 2280 C C . LEU A 1 274 ? -15.044 1.545 26.303 1.00 70.25 274 LEU A C 1
ATOM 2282 O O . LEU A 1 274 ? -15.128 0.983 25.210 1.00 70.25 274 LEU A O 1
ATOM 2286 N N . SER A 1 275 ? -13.868 1.801 26.877 1.00 71.88 275 SER A N 1
ATOM 2287 C CA . SER A 1 275 ? -12.551 1.478 26.309 1.00 71.88 275 SER A CA 1
ATOM 2288 C C . SER A 1 275 ? -12.398 -0.015 26.002 1.00 71.88 275 SER A C 1
ATOM 2290 O O . SER A 1 275 ? -11.799 -0.395 25.000 1.00 71.88 275 SER A O 1
ATOM 2292 N N . LYS A 1 276 ? -13.034 -0.867 26.812 1.00 71.62 276 LYS A N 1
ATOM 2293 C CA . LYS A 1 276 ? -13.074 -2.331 26.660 1.00 71.62 276 LYS A CA 1
ATOM 2294 C C . LYS A 1 276 ? -14.231 -2.827 25.789 1.00 71.62 276 LYS A C 1
ATOM 2296 O O . LYS A 1 276 ? -14.485 -4.030 25.701 1.00 71.62 276 LYS A O 1
ATOM 2301 N N . HIS A 1 277 ? -14.985 -1.926 25.162 1.00 74.56 277 HIS A N 1
ATOM 2302 C CA . HIS A 1 277 ? -16.085 -2.310 24.291 1.00 74.56 277 HIS A CA 1
ATOM 2303 C C . HIS A 1 277 ? -15.549 -2.833 22.942 1.00 74.56 277 HIS A C 1
ATOM 2305 O O . HIS A 1 277 ? -14.727 -2.164 22.313 1.00 74.56 277 HIS A O 1
ATOM 2311 N N . PRO A 1 278 ? -16.068 -3.949 22.388 1.00 68.19 278 PRO A N 1
ATOM 2312 C CA . PRO A 1 278 ? -15.563 -4.546 21.144 1.00 68.19 278 PRO A CA 1
ATOM 2313 C C . PRO A 1 278 ? -15.593 -3.636 19.905 1.00 68.19 278 PRO A C 1
ATOM 2315 O O . PRO A 1 278 ? -15.003 -3.968 18.880 1.00 68.19 278 PRO A O 1
ATOM 2318 N N . ARG A 1 279 ? -16.326 -2.516 19.961 1.00 77.44 279 ARG A N 1
ATOM 2319 C CA . ARG A 1 279 ? -16.419 -1.519 18.878 1.00 77.44 279 ARG A CA 1
ATOM 2320 C C . ARG A 1 279 ? -15.492 -0.316 19.058 1.00 77.44 279 ARG A C 1
ATOM 2322 O O . ARG A 1 279 ? -15.530 0.581 18.215 1.00 77.44 279 ARG A O 1
ATOM 2329 N N . ILE A 1 280 ? -14.654 -0.291 20.095 1.00 82.88 280 ILE A N 1
ATOM 2330 C CA . ILE A 1 280 ? -13.696 0.798 20.318 1.00 82.88 280 ILE A CA 1
ATOM 2331 C C . ILE A 1 280 ? -12.747 0.963 19.120 1.00 82.88 280 ILE A C 1
ATOM 2333 O O . ILE A 1 280 ? -12.490 2.078 18.681 1.00 82.88 280 ILE A O 1
ATOM 2337 N N . THR A 1 281 ? -12.343 -0.136 18.476 1.00 85.44 281 THR A N 1
ATOM 2338 C CA . THR A 1 281 ? -11.508 -0.127 17.260 1.00 85.44 281 THR A CA 1
ATOM 2339 C C . THR A 1 281 ? -12.187 0.578 16.085 1.00 85.44 281 THR A C 1
ATOM 2341 O O . THR A 1 281 ? -11.554 1.339 15.350 1.00 85.44 281 THR A O 1
ATOM 2344 N N . LYS A 1 282 ? -13.505 0.402 15.934 1.00 86.19 282 LYS A N 1
ATOM 2345 C CA . LYS A 1 282 ? -14.304 1.125 14.937 1.00 86.19 282 LYS A CA 1
ATOM 2346 C C . LYS A 1 282 ? -14.405 2.612 15.274 1.00 86.19 282 LYS A C 1
ATOM 2348 O O . LYS A 1 282 ? -14.335 3.443 14.369 1.00 86.19 282 LYS A O 1
ATOM 2353 N N . LEU A 1 283 ? -14.560 2.951 16.553 1.00 84.62 283 LEU A N 1
ATOM 2354 C CA . LEU A 1 283 ? -14.576 4.339 17.009 1.00 84.62 283 LEU A CA 1
ATOM 2355 C C . LEU A 1 283 ? -13.243 5.030 16.702 1.00 84.62 283 LEU A C 1
ATOM 2357 O O . LEU A 1 283 ? -13.252 6.098 16.100 1.00 84.62 283 LEU A O 1
ATOM 2361 N N . ILE A 1 284 ? -12.115 4.386 17.016 1.00 86.81 284 ILE A N 1
ATOM 2362 C CA . ILE A 1 284 ? -10.769 4.882 16.697 1.00 86.81 284 ILE A CA 1
ATOM 2363 C C . ILE A 1 284 ? -10.643 5.127 15.197 1.00 86.81 284 ILE A C 1
ATOM 2365 O O . ILE A 1 284 ? -10.183 6.182 14.767 1.00 86.81 284 ILE A O 1
ATOM 2369 N N . ALA A 1 285 ? -11.113 4.203 14.363 1.00 85.25 285 ALA A N 1
ATOM 2370 C CA . ALA A 1 285 ? -11.023 4.383 12.922 1.00 85.25 285 ALA A CA 1
ATOM 2371 C C . ALA A 1 285 ? -11.854 5.559 12.378 1.00 85.25 285 ALA A C 1
ATOM 2373 O O . ALA A 1 285 ? -11.450 6.181 11.392 1.00 85.25 285 ALA A O 1
ATOM 2374 N N . TYR A 1 286 ? -12.960 5.913 13.036 1.00 83.56 286 TYR A N 1
ATOM 2375 C CA . TYR A 1 286 ? -13.855 7.008 12.643 1.00 83.56 286 TYR A CA 1
ATOM 2376 C C . TYR A 1 286 ? -13.894 8.160 13.653 1.00 83.56 286 TYR A C 1
ATOM 2378 O O . TYR A 1 286 ? -14.903 8.856 13.766 1.00 83.56 286 TYR A O 1
ATOM 2386 N N . GLN A 1 287 ? -12.797 8.381 14.369 1.00 83.25 287 GLN A N 1
ATOM 2387 C CA . GLN A 1 287 ? -12.770 9.244 15.546 1.00 83.25 287 GLN A CA 1
ATOM 2388 C C . GLN A 1 287 ? -13.195 10.695 15.261 1.00 83.25 287 GLN A C 1
ATOM 2390 O O . GLN A 1 287 ? -14.015 11.227 16.001 1.00 83.25 287 GLN A O 1
ATOM 2395 N N . THR A 1 288 ? -12.781 11.300 14.141 1.00 81.44 288 THR A N 1
ATOM 2396 C CA . THR A 1 288 ? -13.234 12.650 13.743 1.00 81.44 288 THR A CA 1
ATOM 2397 C C . THR A 1 288 ? -14.756 12.730 13.604 1.00 81.44 288 THR A C 1
ATOM 2399 O O . THR A 1 288 ? -15.393 13.652 14.105 1.00 81.44 288 THR A O 1
ATOM 2402 N N . LYS A 1 289 ? -15.363 11.725 12.963 1.00 84.69 289 LYS A N 1
ATOM 2403 C CA . LYS A 1 289 ? -16.817 11.648 12.786 1.00 84.69 289 LYS A CA 1
ATOM 2404 C C . LYS A 1 289 ? -17.527 11.416 14.120 1.00 84.69 289 LYS A C 1
ATOM 2406 O O . LYS A 1 289 ? -18.586 11.988 14.349 1.00 84.69 289 LYS A O 1
ATOM 2411 N N . ALA A 1 290 ? -16.953 10.584 14.985 1.00 83.94 290 ALA A N 1
ATOM 2412 C CA . ALA A 1 290 ? -17.484 10.341 16.318 1.00 83.94 290 ALA A CA 1
ATOM 2413 C C . ALA A 1 290 ? -17.429 11.601 17.196 1.00 83.94 290 ALA A C 1
ATOM 2415 O O . ALA A 1 290 ? -18.409 11.892 17.869 1.00 83.94 290 ALA A O 1
ATOM 2416 N N . ALA A 1 291 ? -16.341 12.374 17.136 1.00 80.31 291 ALA A N 1
ATOM 2417 C CA . ALA A 1 291 ? -16.181 13.614 17.892 1.00 80.31 291 ALA A CA 1
ATOM 2418 C C . ALA A 1 291 ? -17.214 14.677 17.483 1.00 80.31 291 ALA A C 1
ATOM 2420 O O . ALA A 1 291 ? -17.906 15.206 18.343 1.00 80.31 291 ALA A O 1
ATOM 2421 N N . ILE A 1 292 ? -17.396 14.913 16.176 1.00 84.75 292 ILE A N 1
ATOM 2422 C CA . ILE A 1 292 ? -18.414 15.851 15.659 1.00 84.75 292 ILE A CA 1
ATOM 2423 C C . ILE A 1 292 ? -19.820 15.441 16.114 1.00 84.75 292 ILE A C 1
ATOM 2425 O O . ILE A 1 292 ? -20.640 16.272 16.489 1.00 84.75 292 ILE A O 1
ATOM 2429 N N . ARG A 1 293 ? -20.113 14.138 16.089 1.00 86.19 293 ARG A N 1
ATOM 2430 C CA . ARG A 1 293 ? -21.408 13.615 16.535 1.00 86.19 293 ARG A CA 1
ATOM 2431 C C . ARG A 1 293 ? -21.613 13.745 18.033 1.00 86.19 293 ARG A C 1
ATOM 2433 O O . ARG A 1 293 ? -22.734 14.003 18.449 1.00 86.19 293 ARG A O 1
ATOM 2440 N N . LEU A 1 294 ? -20.565 13.531 18.821 1.00 82.00 294 LEU A N 1
ATOM 2441 C CA . LEU A 1 294 ? -20.623 13.700 20.265 1.00 82.00 294 LEU A CA 1
ATOM 2442 C C . LEU A 1 294 ? -20.898 15.165 20.616 1.00 82.00 294 LEU A C 1
ATOM 2444 O O . LEU A 1 294 ? -21.826 15.421 21.373 1.00 82.00 294 LEU A O 1
ATOM 2448 N N . ASP A 1 295 ? -20.181 16.102 19.995 1.00 82.94 295 ASP A N 1
ATOM 2449 C CA . ASP A 1 295 ? -20.404 17.543 20.163 1.00 82.94 295 ASP A CA 1
ATOM 2450 C C . ASP A 1 295 ? -21.840 17.941 19.778 1.00 82.94 295 ASP A C 1
ATOM 2452 O O . ASP A 1 295 ? -22.553 18.577 20.552 1.00 82.94 295 ASP A O 1
ATOM 2456 N N . PHE A 1 296 ? -22.336 17.449 18.638 1.00 85.38 296 PHE A N 1
ATOM 2457 C CA . PHE A 1 296 ? -23.722 17.667 18.219 1.00 85.38 296 PHE A CA 1
ATOM 2458 C C . PHE A 1 296 ? -24.748 17.125 19.234 1.00 85.38 296 PHE A C 1
ATOM 2460 O O . PHE A 1 296 ? -25.724 17.798 19.564 1.00 85.38 296 PHE A O 1
ATOM 2467 N N . LEU A 1 297 ? -24.534 15.916 19.765 1.00 81.25 297 LEU A N 1
ATOM 2468 C CA . LEU A 1 297 ? -25.408 15.331 20.789 1.00 81.25 297 LEU A CA 1
ATOM 2469 C C . LEU A 1 297 ? -25.362 16.112 22.111 1.00 81.25 297 LEU A C 1
ATOM 2471 O O . LEU A 1 297 ? -26.399 16.267 22.759 1.00 81.25 297 LEU A O 1
ATOM 2475 N N . GLN A 1 298 ? -24.191 16.627 22.491 1.00 79.44 298 GLN A N 1
ATOM 2476 C CA . GLN A 1 298 ? -24.010 17.465 23.677 1.00 79.44 298 GLN A CA 1
ATOM 2477 C C . GLN A 1 298 ? -24.736 18.810 23.529 1.00 79.44 298 GLN A C 1
ATOM 2479 O O . GLN A 1 298 ? -25.426 19.229 24.459 1.00 79.44 298 GLN A O 1
ATOM 2484 N N . GLN A 1 299 ? -24.680 19.439 22.350 1.00 83.69 299 GLN A N 1
ATOM 2485 C CA . GLN A 1 299 ? -25.448 20.654 22.041 1.00 83.69 299 GLN A CA 1
ATOM 2486 C C . GLN A 1 299 ? -26.963 20.417 22.138 1.00 83.69 299 GLN A C 1
ATOM 2488 O O . GLN A 1 299 ? -27.695 21.261 22.655 1.00 83.69 299 GLN A O 1
ATOM 2493 N N . LEU A 1 300 ? -27.432 19.234 21.728 1.00 80.69 300 LEU A N 1
ATOM 2494 C CA . LEU A 1 300 ? -28.825 18.801 21.889 1.00 80.69 300 LEU A CA 1
ATOM 2495 C C . LEU A 1 300 ? -29.176 18.336 23.316 1.00 80.69 300 LEU A C 1
ATOM 2497 O O . LEU A 1 300 ? -30.310 17.925 23.562 1.00 80.69 300 LEU A O 1
ATOM 2501 N N . LYS A 1 301 ? -28.227 18.389 24.262 1.00 73.94 301 LYS A N 1
ATOM 2502 C CA . LYS A 1 301 ? -28.371 17.921 25.654 1.00 73.94 301 LYS A CA 1
ATOM 2503 C C . LYS A 1 301 ? -28.828 16.458 25.763 1.00 73.94 301 LYS A C 1
ATOM 2505 O O . LYS A 1 301 ? -29.483 16.072 26.735 1.00 73.94 301 LYS A O 1
ATOM 2510 N N . VAL A 1 302 ? -28.471 15.627 24.782 1.00 72.31 302 VAL A N 1
ATOM 2511 C CA . VAL A 1 302 ? -28.740 14.186 24.815 1.00 72.31 302 VAL A CA 1
ATOM 2512 C C . VAL A 1 302 ? -27.821 13.550 25.853 1.00 72.31 302 VAL A C 1
ATOM 2514 O O . VAL A 1 302 ? -26.604 13.559 25.706 1.00 72.31 302 VAL A O 1
ATOM 2517 N N . ARG A 1 303 ? -28.408 12.989 26.916 1.00 60.91 303 ARG A N 1
ATOM 2518 C CA . ARG A 1 303 ? -27.648 12.460 28.062 1.00 60.91 303 ARG A CA 1
ATOM 2519 C C . ARG A 1 303 ? -26.878 11.174 27.745 1.00 60.91 303 ARG A C 1
ATOM 2521 O O . ARG A 1 303 ? -25.818 10.958 28.315 1.00 60.91 303 ARG A O 1
ATOM 2528 N N . CYS A 1 304 ? -27.388 10.336 26.840 1.00 62.47 304 CYS A N 1
ATOM 2529 C CA . CYS A 1 304 ? -26.802 9.033 26.508 1.00 62.47 304 CYS A CA 1
ATOM 2530 C C . CYS A 1 304 ? -26.239 9.032 25.077 1.00 62.47 304 CYS A C 1
ATOM 2532 O O . CYS A 1 304 ? -26.988 8.869 24.116 1.00 62.47 304 CYS A O 1
ATOM 2534 N N . ALA A 1 305 ? -24.924 9.191 24.916 1.00 68.12 305 ALA A N 1
ATOM 2535 C CA . ALA A 1 305 ? -24.256 8.990 23.630 1.00 68.12 305 ALA A CA 1
ATOM 2536 C C . ALA A 1 305 ? -23.660 7.574 23.567 1.00 68.12 305 ALA A C 1
ATOM 2538 O O . ALA A 1 305 ? -22.565 7.324 24.061 1.00 68.12 305 ALA A O 1
ATOM 2539 N N . SER A 1 306 ? -24.383 6.630 22.957 1.00 72.31 306 SER A N 1
ATOM 2540 C CA . SER A 1 306 ? -23.879 5.264 22.761 1.00 72.31 306 SER A CA 1
ATOM 2541 C C . SER A 1 306 ? -22.728 5.220 21.742 1.00 72.31 306 SER A C 1
ATOM 2543 O O . SER A 1 306 ? -22.792 5.850 20.679 1.00 72.31 306 SER A O 1
ATOM 2545 N N . LEU A 1 307 ? -21.719 4.372 21.985 1.00 72.44 307 LEU A N 1
ATOM 2546 C CA . LEU A 1 307 ? -20.672 4.047 21.006 1.00 72.44 307 LEU A CA 1
ATOM 2547 C C . LEU A 1 307 ? -21.254 3.555 19.681 1.00 72.44 307 LEU A C 1
ATOM 2549 O O . LEU A 1 307 ? -20.687 3.808 18.612 1.00 72.44 307 LEU A O 1
ATOM 2553 N N . ASN A 1 308 ? -22.388 2.857 19.729 1.00 73.62 308 ASN A N 1
ATOM 2554 C CA . ASN A 1 308 ? -23.074 2.373 18.539 1.00 73.62 308 ASN A CA 1
ATOM 2555 C C . ASN A 1 308 ? -23.588 3.524 17.690 1.00 73.62 308 ASN A C 1
ATOM 2557 O O . ASN A 1 308 ? -23.432 3.484 16.472 1.00 73.62 308 ASN A O 1
ATOM 2561 N N . VAL A 1 309 ? -24.142 4.558 18.320 1.00 78.31 309 VAL A N 1
ATOM 2562 C CA . VAL A 1 309 ? -24.644 5.758 17.644 1.00 78.31 309 VAL A CA 1
ATOM 2563 C C . VAL A 1 309 ? -23.475 6.561 17.075 1.00 78.31 309 VAL A C 1
ATOM 2565 O O . VAL A 1 309 ? -23.477 6.889 15.884 1.00 78.31 309 VAL A O 1
ATOM 2568 N N . LEU A 1 310 ? -22.425 6.780 17.869 1.00 79.50 310 LEU A N 1
ATOM 2569 C CA . LEU A 1 310 ? -21.248 7.554 17.467 1.00 79.50 310 LEU A CA 1
ATOM 2570 C C . LEU A 1 310 ? -20.493 6.917 16.289 1.00 79.50 310 LEU A C 1
ATOM 2572 O O . LEU A 1 310 ? -20.119 7.614 15.342 1.00 79.50 310 LEU A O 1
ATOM 2576 N N . SER A 1 311 ? -20.357 5.588 16.280 1.00 78.25 311 SER A N 1
ATOM 2577 C CA . SER A 1 311 ? -19.662 4.820 15.230 1.00 78.25 311 SER A CA 1
ATOM 2578 C C . SER A 1 311 ? -20.576 4.285 14.105 1.00 78.25 311 SER A C 1
ATOM 2580 O O . SER A 1 311 ? -20.140 3.493 13.258 1.00 78.25 311 SER A O 1
ATOM 2582 N N . SER A 1 312 ? -21.853 4.691 14.072 1.00 78.81 312 SER A N 1
ATOM 2583 C CA . SER A 1 312 ? -22.842 4.242 13.074 1.00 78.81 312 SER A CA 1
ATOM 2584 C C . SER A 1 312 ? -22.666 4.881 11.685 1.00 78.81 312 SER A C 1
ATOM 2586 O O . SER A 1 312 ? -21.897 5.827 11.488 1.00 78.81 312 SER A O 1
ATOM 2588 N N . HIS A 1 313 ? -23.420 4.407 10.691 1.00 81.31 313 HIS A N 1
ATOM 2589 C CA . HIS A 1 313 ? -23.541 5.085 9.394 1.00 81.31 313 HIS A CA 1
ATOM 2590 C C . HIS A 1 313 ? -24.320 6.409 9.522 1.00 81.31 313 HIS A C 1
ATOM 2592 O O . HIS A 1 313 ? -24.983 6.643 10.530 1.00 81.31 313 HIS A O 1
ATOM 2598 N N . SER A 1 314 ? -24.207 7.315 8.542 1.00 84.12 314 SER A N 1
ATOM 2599 C CA . SER A 1 314 ? -24.856 8.644 8.606 1.00 84.12 314 SER A CA 1
ATOM 2600 C C . SER A 1 314 ? -26.374 8.537 8.731 1.00 84.12 314 SER A C 1
ATOM 2602 O O . SER A 1 314 ? -26.923 9.038 9.704 1.00 84.12 314 SER A O 1
ATOM 2604 N N . ASN A 1 315 ? -27.006 7.730 7.877 1.00 83.44 315 ASN A N 1
ATOM 2605 C CA . ASN A 1 315 ? -28.455 7.511 7.890 1.00 83.44 315 ASN A CA 1
ATOM 2606 C C . ASN A 1 315 ? -28.957 6.960 9.237 1.00 83.44 315 ASN A C 1
ATOM 2608 O O . ASN A 1 315 ? -30.038 7.314 9.697 1.00 83.44 315 ASN A O 1
ATOM 2612 N N . SER A 1 316 ? -28.179 6.087 9.889 1.00 80.62 316 SER A N 1
ATOM 2613 C CA . SER A 1 316 ? -28.534 5.538 11.204 1.00 80.62 316 SER A CA 1
ATOM 2614 C C . SER A 1 316 ? -28.466 6.597 12.303 1.00 80.62 316 SER A C 1
ATOM 2616 O O . SER A 1 316 ? -29.322 6.610 13.181 1.00 80.62 316 SER A O 1
ATOM 2618 N N . PHE A 1 317 ? -27.471 7.485 12.243 1.00 84.19 317 PHE A N 1
ATOM 2619 C CA . PHE A 1 317 ? -27.331 8.598 13.178 1.00 84.19 317 PHE A CA 1
ATOM 2620 C C . PHE A 1 317 ? -28.431 9.645 12.982 1.00 84.19 317 PHE A C 1
ATOM 2622 O O . PHE A 1 317 ? -29.075 10.032 13.944 1.00 84.19 317 PHE A O 1
ATOM 2629 N N . GLU A 1 318 ? -28.718 10.048 11.745 1.00 83.38 318 GLU A N 1
ATOM 2630 C CA . GLU A 1 318 ? -29.808 10.989 11.445 1.00 83.38 318 GLU A CA 1
ATOM 2631 C C . GLU A 1 318 ? -31.164 10.447 11.899 1.00 83.38 318 GLU A C 1
ATOM 2633 O O . GLU A 1 318 ? -31.958 11.163 12.504 1.00 83.38 318 GLU A O 1
ATOM 2638 N N . LYS A 1 319 ? -31.405 9.150 11.677 1.00 80.25 319 LYS A N 1
ATOM 2639 C CA . LYS A 1 319 ? -32.605 8.476 12.173 1.00 80.25 319 LYS A CA 1
ATOM 2640 C C . LYS A 1 319 ? -32.680 8.483 13.701 1.00 80.25 319 LYS A C 1
ATOM 2642 O O . LYS A 1 319 ? -33.760 8.686 14.237 1.00 80.25 319 LYS A O 1
ATOM 2647 N N . TYR A 1 320 ? -31.557 8.287 14.394 1.00 78.81 320 TYR A N 1
ATOM 2648 C CA . TYR A 1 320 ? -31.490 8.401 15.855 1.00 78.81 320 TYR A CA 1
ATOM 2649 C C . TYR A 1 320 ? -31.876 9.811 16.327 1.00 78.81 320 TYR A C 1
ATOM 2651 O O . TYR A 1 320 ? -32.711 9.943 17.216 1.00 78.81 320 TYR A O 1
ATOM 2659 N N . ILE A 1 321 ? -31.332 10.854 15.690 1.00 82.31 321 ILE A N 1
ATOM 2660 C CA . ILE A 1 321 ? -31.642 12.251 16.026 1.00 82.31 321 ILE A CA 1
ATOM 2661 C C . ILE A 1 321 ? -33.120 12.566 15.788 1.00 82.31 321 ILE A C 1
ATOM 2663 O O . ILE A 1 321 ? -33.770 13.146 16.652 1.00 82.31 321 ILE A O 1
ATOM 2667 N N . ARG A 1 322 ? -33.662 12.169 14.633 1.00 80.38 322 ARG A N 1
ATOM 2668 C CA . ARG A 1 322 ? -35.047 12.467 14.252 1.00 80.38 322 ARG A CA 1
ATOM 2669 C C . ARG A 1 322 ? -36.067 11.727 15.112 1.00 80.38 322 ARG A C 1
ATOM 2671 O O . ARG A 1 322 ? -37.082 12.305 15.481 1.00 80.38 322 ARG A O 1
ATOM 2678 N N . ASP A 1 323 ? -35.820 10.450 15.385 1.00 73.19 323 ASP A N 1
ATOM 2679 C CA . ASP A 1 323 ? -36.777 9.600 16.094 1.00 73.19 323 ASP A CA 1
ATOM 2680 C C . ASP A 1 323 ? -36.703 9.808 17.627 1.00 73.19 323 ASP A C 1
ATOM 2682 O O . ASP A 1 323 ? -37.557 9.299 18.351 1.00 73.19 323 ASP A O 1
ATOM 2686 N N . GLY A 1 324 ? -35.684 10.518 18.136 1.00 61.97 324 GLY A N 1
ATOM 2687 C CA . GLY A 1 324 ? -35.550 10.918 19.546 1.00 61.97 324 GLY A CA 1
ATOM 2688 C C . GLY A 1 324 ? -35.353 9.775 20.552 1.00 61.97 324 GLY A C 1
ATOM 2689 O O . GLY A 1 324 ? -35.328 10.019 21.756 1.00 61.97 324 GLY A O 1
ATOM 2690 N N . TYR A 1 325 ? -35.214 8.533 20.081 1.00 57.28 325 TYR A N 1
ATOM 2691 C CA . TYR A 1 325 ? -35.123 7.333 20.912 1.00 57.28 325 TYR A CA 1
ATOM 2692 C C . TYR A 1 325 ? -33.801 6.596 20.714 1.00 57.28 325 TYR A C 1
ATOM 2694 O O . TYR A 1 325 ? -33.416 6.262 19.587 1.00 57.28 325 TYR A O 1
ATOM 2702 N N . ASP A 1 326 ? -33.164 6.230 21.829 1.00 58.72 326 ASP A N 1
ATOM 2703 C CA . ASP A 1 326 ? -32.016 5.333 21.807 1.00 58.72 326 ASP A CA 1
ATOM 2704 C C . ASP A 1 326 ? -32.436 3.891 21.500 1.00 58.72 326 ASP A C 1
ATOM 2706 O O . ASP A 1 326 ? -32.824 3.098 22.360 1.00 58.72 326 ASP A O 1
ATOM 2710 N N . ARG A 1 327 ? -32.338 3.536 20.215 1.00 55.12 327 ARG A N 1
ATOM 2711 C CA . ARG A 1 327 ? -32.621 2.186 19.710 1.00 55.12 327 ARG A CA 1
ATOM 2712 C C . ARG A 1 327 ? -31.629 1.134 20.195 1.00 55.12 327 ARG A C 1
ATOM 2714 O O . ARG A 1 327 ? -31.875 -0.048 19.963 1.00 55.12 327 ARG A O 1
ATOM 2721 N N . THR A 1 328 ? -30.524 1.525 20.830 1.00 59.00 328 THR A N 1
ATOM 2722 C CA . THR A 1 328 ? -29.553 0.566 21.363 1.00 59.00 328 THR A CA 1
ATOM 2723 C C . THR A 1 328 ? -30.080 -0.162 22.595 1.00 59.00 328 THR A C 1
ATOM 2725 O O . THR A 1 328 ? -29.519 -1.193 22.946 1.00 59.00 328 THR A O 1
ATOM 2728 N N . LYS A 1 329 ? -31.181 0.312 23.213 1.00 65.69 329 LYS A N 1
ATOM 2729 C CA . LYS A 1 329 ? -31.836 -0.330 24.368 1.00 65.69 329 LYS A CA 1
ATOM 2730 C C . LYS A 1 329 ? -30.819 -0.742 25.444 1.00 65.69 329 LYS A C 1
ATOM 2732 O O . LYS A 1 329 ? -30.862 -1.860 25.947 1.00 65.69 329 LYS A O 1
ATOM 2737 N N . GLY A 1 330 ? -29.852 0.130 25.733 1.00 70.94 330 GLY A N 1
ATOM 2738 C CA . GLY A 1 330 ? -28.847 -0.117 26.762 1.00 70.94 330 GLY A CA 1
ATOM 2739 C C . GLY A 1 330 ? -27.822 -1.205 26.425 1.00 70.94 330 GLY A C 1
ATOM 2740 O O . GLY A 1 330 ? -27.275 -1.786 27.350 1.00 70.94 330 GLY A O 1
ATOM 2741 N N . THR A 1 331 ? -27.510 -1.500 25.156 1.00 75.88 331 THR A N 1
ATOM 2742 C CA . THR A 1 331 ? -26.445 -2.476 24.817 1.00 75.88 331 THR A CA 1
ATOM 2743 C C . THR A 1 331 ? -25.088 -2.119 25.419 1.00 75.88 331 THR A C 1
ATOM 2745 O O . THR A 1 331 ? -24.351 -3.004 25.842 1.00 75.88 331 THR A O 1
ATOM 2748 N N . ASP A 1 332 ? -24.751 -0.830 25.459 1.00 75.62 332 ASP A N 1
ATOM 2749 C CA . ASP A 1 332 ? -23.468 -0.378 26.006 1.00 75.62 332 ASP A CA 1
ATOM 2750 C C . ASP A 1 332 ? -23.471 -0.499 27.537 1.00 75.62 332 ASP A C 1
ATOM 2752 O O . ASP A 1 332 ? -22.475 -0.911 28.125 1.00 75.62 332 ASP A O 1
ATOM 2756 N N . VAL A 1 333 ? -24.626 -0.240 28.164 1.00 79.38 333 VAL A N 1
ATOM 2757 C CA . VAL A 1 333 ? -24.879 -0.502 29.588 1.00 79.38 333 VAL A CA 1
ATOM 2758 C C . VAL A 1 333 ? -24.784 -2.001 29.880 1.00 79.38 333 VAL A C 1
ATOM 2760 O O . VAL A 1 333 ? -24.120 -2.394 30.827 1.00 79.38 333 VAL A O 1
ATOM 2763 N N . ALA A 1 334 ? -25.371 -2.853 29.040 1.00 80.81 334 ALA A N 1
ATOM 2764 C CA . ALA A 1 334 ? -25.322 -4.306 29.178 1.00 80.81 334 ALA A CA 1
ATOM 2765 C C . ALA A 1 334 ? -23.883 -4.817 29.169 1.00 80.81 334 ALA A C 1
ATOM 2767 O O . ALA A 1 334 ? -23.477 -5.574 30.048 1.00 80.81 334 ALA A O 1
ATOM 2768 N N . HIS A 1 335 ? -23.099 -4.353 28.192 1.00 79.81 335 HIS A N 1
ATOM 2769 C CA . HIS A 1 335 ? -21.683 -4.685 28.090 1.00 79.81 335 HIS A CA 1
ATOM 2770 C C . HIS A 1 335 ? -20.907 -4.211 29.320 1.00 79.81 335 HIS A C 1
ATOM 2772 O O . HIS A 1 335 ? -20.137 -4.982 29.889 1.00 79.81 335 HIS A O 1
ATOM 2778 N N . TYR A 1 336 ? -21.136 -2.969 29.752 1.00 83.94 336 TYR A N 1
ATOM 2779 C CA . TYR A 1 336 ? -20.505 -2.403 30.941 1.00 83.94 336 TYR A CA 1
ATOM 2780 C C . TYR A 1 336 ? -20.815 -3.216 32.209 1.00 83.94 336 TYR A C 1
ATOM 2782 O O . TYR A 1 336 ? -19.891 -3.626 32.908 1.00 83.94 336 TYR A O 1
ATOM 2790 N N . LEU A 1 337 ? -22.088 -3.516 32.480 1.00 87.38 337 LEU A N 1
ATOM 2791 C CA . LEU A 1 337 ? -22.497 -4.260 33.675 1.00 87.38 337 LEU A CA 1
ATOM 2792 C C . LEU A 1 337 ? -21.946 -5.692 33.662 1.00 87.38 337 LEU A C 1
ATOM 2794 O O . LEU A 1 337 ? -21.399 -6.148 34.663 1.00 87.38 337 LEU A O 1
ATOM 2798 N N . ASN A 1 338 ? -22.004 -6.382 32.521 1.00 85.88 338 ASN A N 1
ATOM 2799 C CA . ASN A 1 338 ? -21.429 -7.723 32.385 1.00 85.88 338 ASN A CA 1
ATOM 2800 C C . ASN A 1 338 ? -19.919 -7.732 32.645 1.00 85.88 338 ASN A C 1
ATOM 2802 O O . ASN A 1 338 ? -19.406 -8.639 33.301 1.00 85.88 338 ASN A O 1
ATOM 2806 N N . MET A 1 339 ? -19.216 -6.702 32.169 1.00 84.75 339 MET A N 1
ATOM 2807 C CA . MET A 1 339 ? -17.787 -6.532 32.407 1.00 84.75 339 MET A CA 1
ATOM 2808 C C . MET A 1 339 ? -17.480 -6.281 33.888 1.00 84.75 339 MET A C 1
ATOM 2810 O O . MET A 1 339 ? -16.558 -6.892 34.420 1.00 84.75 339 MET A O 1
ATOM 2814 N N . VAL A 1 340 ? -18.232 -5.396 34.546 1.00 87.00 340 VAL A N 1
ATOM 2815 C CA . VAL A 1 340 ? -18.023 -5.025 35.954 1.00 87.00 340 VAL A CA 1
ATOM 2816 C C . VAL A 1 340 ? -18.317 -6.181 36.906 1.00 87.00 340 VAL A C 1
ATOM 2818 O O . VAL A 1 340 ? -17.559 -6.409 37.844 1.00 87.00 340 VAL A O 1
ATOM 2821 N N . PHE A 1 341 ? -19.411 -6.904 36.675 1.00 87.88 341 PHE A N 1
ATOM 2822 C CA . PHE A 1 341 ? -19.862 -7.980 37.560 1.00 87.88 341 PHE A CA 1
ATOM 2823 C C . PHE A 1 341 ? -19.340 -9.361 37.151 1.00 87.88 341 PHE A C 1
ATOM 2825 O O . PHE A 1 341 ? -19.699 -10.357 37.777 1.00 87.88 341 PHE A O 1
ATOM 2832 N N . HIS A 1 342 ? -18.508 -9.437 36.106 1.00 83.25 342 HIS A N 1
ATOM 2833 C CA . HIS A 1 342 ? -17.969 -10.684 35.556 1.00 83.25 342 HIS A CA 1
ATOM 2834 C C . HIS A 1 342 ? -19.058 -11.727 35.243 1.00 83.25 342 HIS A C 1
ATOM 2836 O O . HIS A 1 342 ? -18.901 -12.920 35.505 1.00 83.25 342 HIS A O 1
ATOM 2842 N N . ARG A 1 343 ? -20.185 -11.274 34.681 1.00 81.81 343 ARG A N 1
ATOM 2843 C CA . ARG A 1 343 ? -21.319 -12.126 34.293 1.00 81.81 343 ARG A CA 1
ATOM 2844 C C . ARG A 1 343 ? -21.395 -12.271 32.777 1.00 81.81 343 ARG A C 1
ATOM 2846 O O . ARG A 1 343 ? -20.975 -11.392 32.028 1.00 81.81 343 ARG A O 1
ATOM 2853 N N . GLN A 1 344 ? -21.949 -13.392 32.328 1.00 72.88 344 GLN A N 1
ATOM 2854 C CA . GLN A 1 344 ? -22.313 -13.604 30.929 1.00 72.88 344 GLN A CA 1
ATOM 2855 C C . GLN A 1 344 ? -23.834 -13.547 30.777 1.00 72.88 344 GLN A C 1
ATOM 2857 O O . GLN A 1 344 ? -24.561 -13.899 31.701 1.00 72.88 344 GLN A O 1
ATOM 2862 N N . GLY A 1 345 ? -24.312 -13.137 29.602 1.00 73.75 345 GLY A N 1
ATOM 2863 C CA . GLY A 1 345 ? -25.743 -13.093 29.294 1.00 73.75 345 GLY A CA 1
ATOM 2864 C C . GLY A 1 345 ? -26.399 -11.743 29.586 1.00 73.75 345 GLY A C 1
ATOM 2865 O O . GLY A 1 345 ? -25.742 -10.706 29.570 1.00 73.75 345 GLY A O 1
ATOM 2866 N N . ASN A 1 346 ? -27.718 -11.754 29.781 1.00 79.44 346 ASN A N 1
ATOM 2867 C CA . ASN A 1 346 ? -28.531 -10.542 29.940 1.00 79.44 346 ASN A CA 1
ATOM 2868 C C . ASN A 1 346 ? -29.053 -10.349 31.371 1.00 79.44 346 ASN A C 1
ATOM 2870 O O . ASN A 1 346 ? -29.836 -9.434 31.601 1.00 79.44 346 ASN A O 1
ATOM 2874 N N . ASP A 1 347 ? -28.623 -11.166 32.333 1.00 84.69 347 ASP A N 1
ATOM 2875 C CA . ASP A 1 347 ? -29.190 -11.210 33.688 1.00 84.69 347 ASP A CA 1
ATOM 2876 C C . ASP A 1 347 ? -29.139 -9.853 34.396 1.00 84.69 347 ASP A C 1
ATOM 2878 O O . ASP A 1 347 ? -30.149 -9.389 34.927 1.00 84.69 347 ASP A O 1
ATOM 2882 N N . ALA A 1 348 ? -27.991 -9.170 34.329 1.00 84.31 348 ALA A N 1
ATOM 2883 C CA . ALA A 1 348 ? -27.816 -7.833 34.894 1.00 84.31 348 ALA A CA 1
ATOM 2884 C C . ALA A 1 348 ? -28.819 -6.828 34.301 1.00 84.31 348 ALA A C 1
ATOM 2886 O O . ALA A 1 348 ? -29.387 -5.998 35.007 1.00 84.31 348 ALA A O 1
ATOM 2887 N N . ILE A 1 349 ? -29.080 -6.931 32.996 1.00 86.19 349 ILE A N 1
ATOM 2888 C CA . ILE A 1 349 ? -30.026 -6.064 32.292 1.00 86.19 349 ILE A CA 1
ATOM 2889 C C . ILE A 1 349 ? -31.470 -6.422 32.616 1.00 86.19 349 ILE A C 1
ATOM 2891 O O . ILE A 1 349 ? -32.278 -5.516 32.789 1.00 86.19 349 ILE A O 1
ATOM 2895 N N . GLU A 1 350 ? -31.814 -7.703 32.723 1.00 87.81 350 GLU A N 1
ATOM 2896 C CA . GLU A 1 350 ? -33.163 -8.118 33.121 1.00 87.81 350 GLU A CA 1
ATOM 2897 C C . GLU A 1 350 ? -33.496 -7.665 34.546 1.00 87.81 350 GLU A C 1
ATOM 2899 O O . GLU A 1 350 ? -34.616 -7.228 34.815 1.00 87.81 350 GLU A O 1
ATOM 2904 N N . GLN A 1 351 ? -32.516 -7.670 35.452 1.00 87.38 351 GLN A N 1
ATOM 2905 C CA . GLN A 1 351 ? -32.687 -7.066 36.770 1.00 87.38 351 GLN A CA 1
ATOM 2906 C C . GLN A 1 351 ? -32.837 -5.544 36.680 1.00 87.38 351 GLN A C 1
ATOM 2908 O O . GLN A 1 351 ? -33.768 -4.988 37.268 1.00 87.38 351 GLN A O 1
ATOM 2913 N N . LEU A 1 352 ? -31.985 -4.866 35.906 1.00 88.06 352 LEU A N 1
ATOM 2914 C CA . LEU A 1 352 ? -32.048 -3.413 35.736 1.00 88.06 352 LEU A CA 1
ATOM 2915 C C . LEU A 1 352 ? -33.396 -2.957 35.146 1.00 88.06 352 LEU A C 1
ATOM 2917 O O . LEU A 1 352 ? -33.968 -1.976 35.616 1.00 88.06 352 LEU A O 1
ATOM 2921 N N . LYS A 1 353 ? -33.946 -3.716 34.185 1.00 88.94 353 LYS A N 1
ATOM 2922 C CA . LYS A 1 353 ? -35.240 -3.484 33.512 1.00 88.94 353 LYS A CA 1
ATOM 2923 C C . LYS A 1 353 ? -36.445 -3.426 34.445 1.00 88.94 353 LYS A C 1
ATOM 2925 O O . LYS A 1 353 ? -37.479 -2.894 34.046 1.00 88.94 353 LYS A O 1
ATOM 2930 N N . ARG A 1 354 ? -36.329 -3.935 35.676 1.00 88.06 354 ARG A N 1
ATOM 2931 C CA . ARG A 1 354 ? -37.372 -3.781 36.704 1.00 88.06 354 ARG A CA 1
ATOM 2932 C C . ARG A 1 354 ? -37.624 -2.313 37.054 1.00 88.06 354 ARG A C 1
ATOM 2934 O O . ARG A 1 354 ? -38.696 -1.985 37.548 1.00 88.06 354 ARG A O 1
ATOM 2941 N N . HIS A 1 355 ? -36.661 -1.433 36.787 1.00 87.50 355 HIS A N 1
ATOM 2942 C CA . HIS A 1 355 ? -36.815 0.001 36.963 1.00 87.50 355 HIS A CA 1
ATOM 2943 C C . HIS A 1 355 ? -37.286 0.673 35.658 1.00 87.50 355 HIS A C 1
ATOM 2945 O O . HIS A 1 355 ? -36.672 0.459 34.613 1.00 87.50 355 HIS A O 1
ATOM 2951 N N . PRO A 1 356 ? -38.307 1.551 35.676 1.00 83.94 356 PRO A N 1
ATOM 2952 C CA . PRO A 1 356 ? -38.884 2.138 34.458 1.00 83.94 356 PRO A CA 1
ATOM 2953 C C . PRO A 1 356 ? -37.888 2.981 33.646 1.00 83.94 356 PRO A C 1
ATOM 2955 O O . PRO A 1 356 ? -37.992 3.054 32.425 1.00 83.94 356 PRO A O 1
ATOM 2958 N N . ASN A 1 357 ? -36.879 3.559 34.308 1.00 78.31 357 ASN A N 1
ATOM 2959 C CA . ASN A 1 357 ? -35.878 4.429 33.678 1.00 78.31 357 ASN A CA 1
ATOM 2960 C C . ASN A 1 357 ? -34.525 3.749 33.400 1.00 78.31 357 ASN A C 1
ATOM 2962 O O . ASN A 1 357 ? -33.515 4.432 33.244 1.00 78.31 357 ASN A O 1
ATOM 2966 N N . TRP A 1 358 ? -34.479 2.415 33.355 1.00 81.12 358 TRP A N 1
ATOM 2967 C CA . TRP A 1 358 ? -33.239 1.626 33.277 1.00 81.12 358 TRP A CA 1
ATOM 2968 C C . TRP A 1 358 ? -32.294 1.971 32.112 1.00 81.12 358 TRP A C 1
ATOM 2970 O O . TRP A 1 358 ? -31.097 1.719 32.201 1.00 81.12 358 TRP A O 1
ATOM 2980 N N . PHE A 1 359 ? -32.813 2.544 31.023 1.00 76.88 359 PHE A N 1
ATOM 2981 C CA . PHE A 1 359 ? -32.051 2.876 29.812 1.00 76.88 359 PHE A CA 1
ATOM 2982 C C . PHE A 1 359 ? -31.791 4.382 29.637 1.00 76.88 359 PHE A C 1
ATOM 2984 O O . PHE A 1 359 ? -31.233 4.789 28.621 1.00 76.88 359 PHE A O 1
ATOM 2991 N N . HIS A 1 360 ? -32.201 5.216 30.597 1.00 76.56 360 HIS A N 1
ATOM 2992 C CA . HIS A 1 360 ? -32.020 6.673 30.539 1.00 76.56 360 HIS A CA 1
ATOM 2993 C C . HIS A 1 360 ? -30.758 7.168 31.255 1.00 76.56 360 HIS A C 1
ATOM 2995 O O . HIS A 1 360 ? -30.414 8.347 31.139 1.00 76.56 360 HIS A O 1
ATOM 3001 N N . VAL A 1 361 ? -30.079 6.283 31.988 1.00 78.31 361 VAL A N 1
ATOM 3002 C CA . VAL A 1 361 ? -28.870 6.599 32.751 1.00 78.31 361 VAL A CA 1
ATOM 3003 C C . VAL A 1 361 ? -27.640 6.112 31.970 1.00 78.31 361 VAL A C 1
ATOM 3005 O O . VAL A 1 361 ? -27.553 4.922 31.658 1.00 78.31 361 VAL A O 1
ATOM 3008 N N . PRO A 1 362 ? -26.689 6.999 31.622 1.00 76.69 362 PRO A N 1
ATOM 3009 C CA . PRO A 1 362 ? -25.465 6.620 30.922 1.00 76.69 362 PRO A CA 1
ATOM 3010 C C . PRO A 1 362 ? -24.565 5.720 31.774 1.00 76.69 362 PRO A C 1
ATOM 3012 O O . PRO A 1 362 ? -24.452 5.914 32.984 1.00 76.69 362 PRO A O 1
ATOM 3015 N N . ALA A 1 363 ? -23.814 4.825 31.124 1.00 80.94 363 ALA A N 1
ATOM 3016 C CA . ALA A 1 363 ? -22.840 3.956 31.795 1.00 80.94 363 ALA A CA 1
ATOM 3017 C C . ALA A 1 363 ? -21.790 4.738 32.614 1.00 80.94 363 ALA A C 1
ATOM 3019 O O . ALA A 1 363 ? -21.338 4.261 33.648 1.00 80.94 363 ALA A O 1
ATOM 3020 N N . VAL A 1 364 ? -21.447 5.962 32.194 1.00 80.00 364 VAL A N 1
ATOM 3021 C CA . VAL A 1 364 ? -20.531 6.853 32.930 1.00 80.00 364 VAL A CA 1
ATOM 3022 C C . VAL A 1 364 ? -21.066 7.196 34.316 1.00 80.00 364 VAL A C 1
ATOM 3024 O O . VAL A 1 364 ? -20.341 7.085 35.297 1.00 80.00 364 VAL A O 1
ATOM 3027 N N . GLN A 1 365 ? -22.347 7.557 34.409 1.00 81.38 365 GLN A N 1
ATOM 3028 C CA . GLN A 1 365 ? -22.978 7.880 35.689 1.00 81.38 365 GLN A CA 1
ATOM 3029 C C . GLN A 1 365 ? -23.093 6.632 36.565 1.00 81.38 365 GLN A C 1
ATOM 3031 O O . GLN A 1 365 ? -22.791 6.685 37.753 1.00 81.38 365 GLN A O 1
ATOM 3036 N N . MET A 1 366 ? -23.443 5.486 35.968 1.00 87.81 366 MET A N 1
ATOM 3037 C CA . MET A 1 366 ? -23.458 4.204 36.683 1.00 87.81 366 MET A CA 1
ATOM 3038 C C . MET A 1 366 ? -22.088 3.871 37.284 1.00 87.81 366 MET A C 1
ATOM 3040 O O . MET A 1 366 ? -22.025 3.380 38.408 1.00 87.81 366 MET A O 1
ATOM 3044 N N . GLN A 1 367 ? -20.997 4.164 36.567 1.00 87.62 367 GLN A N 1
ATOM 3045 C CA . GLN A 1 367 ? -19.643 3.978 37.083 1.00 87.62 367 GLN A CA 1
ATOM 3046 C C . GLN A 1 367 ? -19.330 4.908 38.254 1.00 87.62 367 GLN A C 1
ATOM 3048 O O . GLN A 1 367 ? -18.788 4.443 39.251 1.00 87.62 367 GLN A O 1
ATOM 3053 N N . GLU A 1 368 ? -19.694 6.188 38.173 1.00 88.31 368 GLU A N 1
ATOM 3054 C CA . GLU A 1 368 ? -19.482 7.138 39.272 1.00 88.31 368 GLU A CA 1
ATOM 3055 C C . GLU A 1 368 ? -20.204 6.687 40.555 1.00 88.31 368 GLU A C 1
ATOM 3057 O O . GLU A 1 368 ? -19.619 6.713 41.642 1.00 88.31 368 GLU A O 1
ATOM 3062 N N . ILE A 1 369 ? -21.442 6.200 40.426 1.00 91.06 369 ILE A N 1
ATOM 3063 C CA . ILE A 1 369 ? -22.229 5.666 41.546 1.00 91.06 369 ILE A CA 1
ATOM 3064 C C . ILE A 1 369 ? -21.598 4.382 42.089 1.00 91.06 369 ILE A C 1
ATOM 3066 O O . ILE A 1 369 ? -21.440 4.232 43.300 1.00 91.06 369 ILE A O 1
ATOM 3070 N N . LEU A 1 370 ? -21.194 3.463 41.210 1.00 92.06 370 LEU A N 1
ATOM 3071 C CA . LEU A 1 370 ? -20.524 2.229 41.610 1.00 92.06 370 LEU A CA 1
ATOM 3072 C C . LEU A 1 370 ? -19.228 2.517 42.378 1.00 92.06 370 LEU A C 1
ATOM 3074 O O . LEU A 1 370 ? -18.986 1.923 43.428 1.00 92.06 370 LEU A O 1
ATOM 3078 N N . ASP A 1 371 ? -18.403 3.437 41.880 1.00 90.88 371 ASP A N 1
ATOM 3079 C CA . ASP A 1 371 ? -17.155 3.833 42.526 1.00 90.88 371 ASP A CA 1
ATOM 3080 C C . ASP A 1 371 ? -17.416 4.482 43.890 1.00 90.88 371 ASP A C 1
ATOM 3082 O O . ASP A 1 371 ? -16.693 4.209 44.852 1.00 90.88 371 ASP A O 1
ATOM 3086 N N . TYR A 1 372 ? -18.473 5.290 44.013 1.00 94.31 372 TYR A N 1
ATOM 3087 C CA . TYR A 1 372 ? -18.912 5.836 45.295 1.00 94.31 372 TYR A CA 1
ATOM 3088 C C . TYR A 1 372 ? -19.331 4.738 46.285 1.00 94.31 372 TYR A C 1
ATOM 3090 O O . TYR A 1 372 ? -18.857 4.730 47.423 1.00 94.31 372 TYR A O 1
ATOM 3098 N N . LEU A 1 373 ? -20.160 3.780 45.861 1.00 93.75 373 LEU A N 1
ATOM 3099 C CA . LEU A 1 373 ? -20.607 2.662 46.700 1.00 93.75 373 LEU A CA 1
ATOM 3100 C C . LEU A 1 373 ? -19.425 1.795 47.155 1.00 93.75 373 LEU A C 1
ATOM 3102 O O . LEU A 1 373 ? -19.302 1.478 48.339 1.00 93.75 373 LEU A O 1
ATOM 3106 N N . LYS A 1 374 ? -18.481 1.499 46.258 1.00 93.88 374 LYS A N 1
ATOM 3107 C CA . LYS A 1 374 ? -17.256 0.766 46.611 1.00 93.88 374 LYS A CA 1
ATOM 3108 C C . LYS A 1 374 ? -16.420 1.507 47.653 1.00 93.88 374 LYS A C 1
ATOM 3110 O O . LYS A 1 374 ? -15.938 0.889 48.598 1.00 93.88 374 LYS A O 1
ATOM 3115 N N . ARG A 1 375 ? -16.281 2.835 47.539 1.00 94.56 375 ARG A N 1
ATOM 3116 C CA . ARG A 1 375 ? -15.588 3.660 48.552 1.00 94.56 375 ARG A CA 1
ATOM 3117 C C . ARG A 1 375 ? -16.294 3.660 49.909 1.00 94.56 375 ARG A C 1
ATOM 3119 O O . ARG A 1 375 ? -15.642 3.888 50.922 1.00 94.56 375 ARG A O 1
ATOM 3126 N N . ARG A 1 376 ? -17.605 3.408 49.940 1.00 94.88 376 ARG A N 1
ATOM 3127 C CA . ARG A 1 376 ? -18.400 3.255 51.169 1.00 94.88 376 ARG A CA 1
ATOM 3128 C C . ARG A 1 376 ? -18.356 1.843 51.760 1.00 94.88 376 ARG A C 1
ATOM 3130 O O . ARG A 1 376 ? -18.946 1.630 52.811 1.00 94.88 376 ARG A O 1
ATOM 3137 N N . GLY A 1 377 ? -17.638 0.913 51.130 1.00 93.69 377 GLY A N 1
ATOM 3138 C CA . GLY A 1 377 ? -17.440 -0.447 51.632 1.00 93.69 377 GLY A CA 1
ATOM 3139 C C . GLY A 1 377 ? -18.450 -1.476 51.124 1.00 93.69 377 GLY A C 1
ATOM 3140 O O . GLY A 1 377 ? -18.400 -2.615 51.574 1.00 93.69 377 GLY A O 1
ATOM 3141 N N . PHE A 1 378 ? -19.332 -1.119 50.184 1.00 95.00 378 PHE A N 1
ATOM 3142 C CA . PHE A 1 378 ? -20.236 -2.090 49.562 1.00 95.00 378 PHE A CA 1
ATOM 3143 C C . PHE A 1 378 ? -19.466 -3.019 48.618 1.00 95.00 378 PHE A C 1
ATOM 3145 O O . PHE A 1 378 ? -18.647 -2.565 47.808 1.00 95.00 378 PHE A O 1
ATOM 3152 N N . SER A 1 379 ? -19.734 -4.324 48.701 1.00 93.44 379 SER A N 1
ATOM 3153 C CA . SER A 1 379 ? -19.142 -5.304 47.794 1.00 93.44 379 SER A CA 1
ATOM 3154 C C . SER A 1 379 ? -19.816 -5.262 46.419 1.00 93.44 379 SER A C 1
ATOM 3156 O O . SER A 1 379 ? -20.944 -4.794 46.263 1.00 93.44 379 SER A O 1
ATOM 3158 N N . LEU A 1 380 ? -19.140 -5.786 45.389 1.00 91.88 380 LEU A N 1
ATOM 3159 C CA . LEU A 1 380 ? -19.739 -5.898 44.052 1.00 91.88 380 LEU A CA 1
ATOM 3160 C C . LEU A 1 380 ? -20.988 -6.792 44.046 1.00 91.88 380 LEU A C 1
ATOM 3162 O O . LEU A 1 380 ? -21.889 -6.547 43.249 1.00 91.88 380 LEU A O 1
ATOM 3166 N N . ASN A 1 381 ? -21.060 -7.793 44.928 1.00 92.12 381 ASN A N 1
ATOM 3167 C CA . ASN A 1 381 ? -22.244 -8.642 45.048 1.00 92.12 381 ASN A CA 1
ATOM 3168 C C . ASN A 1 381 ? -23.425 -7.869 45.645 1.00 92.12 381 ASN A C 1
ATOM 3170 O O . ASN A 1 381 ? -24.512 -7.944 45.082 1.00 92.12 381 ASN A O 1
ATOM 3174 N N . ASP A 1 382 ? -23.201 -7.061 46.689 1.00 92.38 382 ASP A N 1
ATOM 3175 C CA . ASP A 1 382 ? -24.266 -6.250 47.307 1.00 92.38 382 ASP A CA 1
ATOM 3176 C C . ASP A 1 382 ? -24.893 -5.289 46.289 1.00 92.38 382 ASP A C 1
ATOM 3178 O O . ASP A 1 382 ? -26.115 -5.131 46.214 1.00 92.38 382 ASP A O 1
ATOM 3182 N N . VAL A 1 383 ? -24.039 -4.664 45.467 1.00 93.50 383 VAL A N 1
ATOM 3183 C CA . VAL A 1 383 ? -24.477 -3.760 44.399 1.00 93.50 383 VAL A CA 1
ATOM 3184 C C . VAL A 1 383 ? -25.188 -4.526 43.286 1.00 93.50 383 VAL A C 1
ATOM 3186 O O . VAL A 1 383 ? -26.177 -4.032 42.759 1.00 93.50 383 VAL A O 1
ATOM 3189 N N . TYR A 1 384 ? -24.721 -5.724 42.925 1.00 92.19 384 TYR A N 1
ATOM 3190 C CA . TYR A 1 384 ? -25.360 -6.541 41.893 1.00 92.19 384 TYR A CA 1
ATOM 3191 C C . TYR A 1 384 ? -26.767 -6.992 42.296 1.00 92.19 384 TYR A C 1
ATOM 3193 O O . TYR A 1 384 ? -27.690 -6.887 41.495 1.00 92.19 384 TYR A O 1
ATOM 3201 N N . GLU A 1 385 ? -26.956 -7.445 43.537 1.00 91.56 385 GLU A N 1
ATOM 3202 C CA . GLU A 1 385 ? -28.275 -7.849 44.044 1.00 91.56 385 GLU A CA 1
ATOM 3203 C C . GLU A 1 385 ? -29.280 -6.687 44.069 1.00 91.56 385 GLU A C 1
ATOM 3205 O O . GLU A 1 385 ? -30.489 -6.905 43.987 1.00 91.56 385 GLU A O 1
ATOM 3210 N N . ASN A 1 386 ? -28.777 -5.449 44.106 1.00 92.44 386 ASN A N 1
ATOM 3211 C CA . ASN A 1 386 ? -29.560 -4.217 44.138 1.00 92.44 386 ASN A CA 1
ATOM 3212 C C . ASN A 1 386 ? -29.214 -3.290 42.961 1.00 92.44 386 ASN A C 1
ATOM 3214 O O . ASN A 1 386 ? -29.145 -2.071 43.124 1.00 92.44 386 ASN A O 1
ATOM 3218 N N . ILE A 1 387 ? -28.985 -3.851 41.767 1.00 91.75 387 ILE A N 1
ATOM 3219 C CA . ILE A 1 387 ? -28.379 -3.153 40.616 1.00 91.75 387 ILE A CA 1
ATOM 3220 C C . ILE A 1 387 ? -29.088 -1.853 40.198 1.00 91.75 387 ILE A C 1
ATOM 3222 O O . ILE A 1 387 ? -28.470 -0.970 39.605 1.00 91.75 387 ILE A O 1
ATOM 3226 N N . GLN A 1 388 ? -30.373 -1.695 40.527 1.00 93.00 388 GLN A N 1
ATOM 3227 C CA . GLN A 1 388 ? -31.145 -0.482 40.251 1.00 93.00 388 GLN A CA 1
ATOM 3228 C C . GLN A 1 388 ? -30.615 0.738 41.018 1.00 93.00 388 GLN A C 1
ATOM 3230 O O . GLN A 1 388 ? -30.865 1.861 40.588 1.00 93.00 388 GLN A O 1
ATOM 3235 N N . ILE A 1 389 ? -29.840 0.545 42.096 1.00 92.25 389 ILE A N 1
ATOM 3236 C CA . ILE A 1 389 ? -29.179 1.636 42.827 1.00 92.25 389 ILE A CA 1
ATOM 3237 C C . ILE A 1 389 ? -28.266 2.469 41.915 1.00 92.25 389 ILE A C 1
ATOM 3239 O O . ILE A 1 389 ? -28.139 3.674 42.106 1.00 92.25 389 ILE A O 1
ATOM 3243 N N . LEU A 1 390 ? -27.708 1.856 40.862 1.00 90.81 390 LEU A N 1
ATOM 3244 C CA . LEU A 1 390 ? -26.857 2.519 39.868 1.00 90.81 390 LEU A CA 1
ATOM 3245 C C . LEU A 1 390 ? -27.616 3.512 38.970 1.00 90.81 390 LEU A C 1
ATOM 3247 O O . LEU A 1 390 ? -27.000 4.185 38.148 1.00 90.81 390 LEU A O 1
ATOM 3251 N N . LEU A 1 391 ? -28.945 3.589 39.081 1.00 88.81 391 LEU A N 1
ATOM 3252 C CA . LEU A 1 391 ? -29.781 4.505 38.303 1.00 88.81 391 LEU A CA 1
ATOM 3253 C C . LEU A 1 391 ? -30.043 5.839 39.013 1.00 88.81 391 LEU A C 1
ATOM 3255 O O . LEU A 1 391 ? -30.631 6.739 38.410 1.00 88.81 391 LEU A O 1
ATOM 3259 N N . TYR A 1 392 ? -29.647 5.968 40.280 1.00 87.75 392 TYR A N 1
ATOM 3260 C CA . TYR A 1 392 ? -29.942 7.142 41.096 1.00 87.75 392 TYR A CA 1
ATOM 3261 C C . TYR A 1 392 ? -28.757 8.108 41.123 1.00 87.75 392 TYR A C 1
ATOM 3263 O O . TYR A 1 392 ? -27.625 7.665 41.287 1.00 87.75 392 TYR A O 1
ATOM 3271 N N . PRO A 1 393 ? -28.988 9.423 40.975 1.00 81.62 393 PRO A N 1
ATOM 3272 C CA . PRO A 1 393 ? -27.913 10.405 41.046 1.00 81.62 393 PRO A CA 1
ATOM 3273 C C . PRO A 1 393 ? -27.252 10.408 42.434 1.00 81.62 393 PRO A C 1
ATOM 3275 O O . PRO A 1 393 ? -27.909 10.103 43.432 1.00 81.62 393 PRO A O 1
ATOM 3278 N N . LEU A 1 394 ? -25.963 10.767 42.467 1.00 77.31 394 LEU A N 1
ATOM 3279 C CA . LEU A 1 394 ? -25.199 11.000 43.698 1.00 77.31 394 LEU A CA 1
ATOM 3280 C C . LEU A 1 394 ? -25.650 12.252 44.452 1.00 77.31 394 LEU A C 1
ATOM 3282 O O . LEU A 1 394 ? -26.028 13.241 43.778 1.00 77.31 394 LEU A O 1
#